Protein AF-A0A7C8APM1-F1 (afdb_monomer_lite)

Foldseek 3Di:
DPDPDPDDDDDDPDLVNQLQLCVLCCVVVNDPSVRLSVLSVVCVVDPDHSLVVSCVSPDDFVSSLVSNCVSVVAAADAADLPQDDAPPLVVQDDLVVCLVQAKDWSYADQAETEMEGQCPPDPVSVVVVCVSRVHPYYGYHYDHSVRSNVSSLSNDQDDPQDDPCLGLVVLVVLLVVLVVLLVVLVVLLVLLVLLLVLLVLLLQLVVLLLVLVVCCVVPPPDPCVVVSVVSNVSSVVSNVSSVVSNVVSVVDDPDPPPLDPPDDPLQQKAFDFDQDPVGTDTDIDDRRPCRVVVVLLVLQDALSRLLSSLSRLLSNLSSLLSLLSVLLSLLSQLLSLLSLLLSLLSQLLSLVCVPVVDDDDPCNVVSVVSNVSSVVSNVSSVVSNVSNVVSLVVLVVVVVVVVVDCDPVNSVVVSVPDPVSNHDPPPPDPPDDCPSVVVSVVSVVSSVVSVVVSVVSSLVSLVSLLVSLVSLLVSLVSQLVSLVVQCVPVHDPDPVSVVVSVVSNVSSVVSNVSSVVSNVVSVVVVVVDCVNPVVD

Structure (mmCIF, N/CA/C/O backbone):
data_AF-A0A7C8APM1-F1
#
_entry.id   AF-A0A7C8APM1-F1
#
loop_
_atom_site.group_PDB
_atom_site.id
_atom_site.type_symbol
_atom_site.label_atom_id
_atom_site.label_alt_id
_atom_site.label_comp_id
_atom_site.label_asym_id
_atom_site.label_entity_id
_atom_site.label_seq_id
_atom_site.pdbx_PDB_ins_code
_atom_site.Cartn_x
_atom_site.Cartn_y
_atom_site.Cartn_z
_atom_site.occupancy
_atom_site.B_iso_or_equiv
_atom_site.auth_seq_id
_atom_site.auth_comp_id
_atom_site.auth_asym_id
_atom_site.auth_atom_id
_atom_site.pdbx_PDB_model_num
ATOM 1 N N . MET A 1 1 ? -49.051 19.973 32.799 1.00 30.72 1 MET A N 1
ATOM 2 C CA . MET A 1 1 ? -49.609 18.999 33.765 1.00 30.72 1 MET A CA 1
ATOM 3 C C . MET A 1 1 ? -49.445 17.560 33.244 1.00 30.72 1 MET A C 1
ATOM 5 O O . MET A 1 1 ? -50.389 16.791 33.256 1.00 30.72 1 MET A O 1
ATOM 9 N N . LEU A 1 2 ? -48.249 17.195 32.758 1.00 26.88 2 LEU A N 1
ATOM 10 C CA . LEU A 1 2 ? -47.953 15.889 32.142 1.00 26.88 2 LEU A CA 1
ATOM 11 C C . LEU A 1 2 ? -46.434 15.649 32.215 1.00 26.88 2 LEU A C 1
ATOM 13 O O . LEU A 1 2 ? -45.709 15.769 31.236 1.00 26.88 2 LEU A O 1
ATOM 17 N N . GLN A 1 3 ? -45.937 15.431 33.433 1.00 24.39 3 GLN A N 1
ATOM 18 C CA . GLN A 1 3 ? -44.522 15.130 33.699 1.00 24.39 3 GLN A CA 1
ATOM 19 C C . GLN A 1 3 ? -44.387 14.100 34.836 1.00 24.39 3 GLN A C 1
ATOM 21 O O . GLN A 1 3 ? -43.491 14.170 35.668 1.00 24.39 3 GLN A O 1
ATOM 26 N N . LYS A 1 4 ? -45.333 13.155 34.897 1.00 25.42 4 LYS A N 1
ATOM 27 C CA . LYS A 1 4 ? -45.431 12.119 35.933 1.00 25.42 4 LYS A CA 1
ATOM 28 C C . LYS A 1 4 ? -45.806 10.775 35.295 1.00 25.42 4 LYS A C 1
ATOM 30 O O . LYS A 1 4 ? -46.896 10.271 35.517 1.00 25.42 4 LYS A O 1
ATOM 35 N N . THR A 1 5 ? -44.929 10.220 34.455 1.00 27.86 5 THR A N 1
ATOM 36 C CA . THR A 1 5 ? -45.134 8.852 33.925 1.00 27.86 5 THR A CA 1
ATOM 37 C C . THR A 1 5 ? -43.855 8.144 33.465 1.00 27.86 5 THR A C 1
ATOM 39 O O . THR A 1 5 ? -43.891 7.303 32.578 1.00 27.86 5 THR A O 1
ATOM 42 N N . LEU A 1 6 ? -42.710 8.451 34.081 1.00 26.91 6 LEU A N 1
ATOM 43 C CA . LEU A 1 6 ? -41.469 7.679 33.918 1.00 26.91 6 LEU A CA 1
ATOM 44 C C . LEU A 1 6 ? -40.846 7.414 35.297 1.00 26.91 6 LEU A C 1
ATOM 46 O O . LEU A 1 6 ? -39.732 7.830 35.589 1.00 26.91 6 LEU A O 1
ATOM 50 N N . GLN A 1 7 ? -41.609 6.757 36.172 1.00 24.55 7 GLN A N 1
ATOM 51 C CA . GLN A 1 7 ? -41.045 5.975 37.269 1.00 24.55 7 GLN A CA 1
ATOM 52 C C . GLN A 1 7 ? -41.044 4.527 36.793 1.00 24.55 7 GLN A C 1
ATOM 54 O O . GLN A 1 7 ? -42.076 3.864 36.771 1.00 24.55 7 GLN A O 1
ATOM 59 N N . VAL A 1 8 ? -39.880 4.080 36.330 1.00 30.31 8 VAL A N 1
ATOM 60 C CA . VAL A 1 8 ? -39.585 2.658 36.181 1.00 30.31 8 VAL A CA 1
ATOM 61 C C . VAL A 1 8 ? -39.661 2.072 37.589 1.00 30.31 8 VAL A C 1
ATOM 63 O O . VAL A 1 8 ? -38.922 2.505 38.471 1.00 30.31 8 VAL A O 1
ATOM 66 N N . GLN A 1 9 ? -40.605 1.157 37.807 1.00 28.25 9 GLN A N 1
ATOM 67 C CA . GLN A 1 9 ? -40.694 0.353 39.020 1.00 28.25 9 GLN A CA 1
ATOM 68 C C . GLN A 1 9 ? -39.401 -0.462 39.142 1.00 28.25 9 GLN A C 1
ATOM 70 O O . GLN A 1 9 ? -39.234 -1.482 38.483 1.00 28.25 9 GLN A O 1
ATOM 75 N N . HIS A 1 10 ? -38.453 0.016 39.945 1.00 35.78 10 HIS A N 1
ATOM 76 C CA . HIS A 1 10 ? -37.467 -0.862 40.556 1.00 35.78 10 HIS A CA 1
ATOM 77 C C . HIS A 1 10 ? -38.153 -1.542 41.737 1.00 35.78 10 HIS A C 1
ATOM 79 O O . HIS A 1 10 ? -38.780 -0.869 42.557 1.00 35.78 10 HIS A O 1
ATOM 85 N N . GLY A 1 11 ? -38.102 -2.877 41.754 1.00 35.97 11 GLY A N 1
ATOM 86 C CA . GLY A 1 11 ? -38.632 -3.698 42.834 1.00 35.97 11 GLY A CA 1
ATOM 87 C C . GLY A 1 11 ? -38.175 -3.158 44.185 1.00 35.97 11 GLY A C 1
ATOM 88 O O . GLY A 1 11 ? -37.005 -2.828 44.369 1.00 35.97 11 GLY A O 1
ATOM 89 N N . LEU A 1 12 ? -39.138 -2.998 45.088 1.00 37.62 12 LEU A N 1
ATOM 90 C CA . LEU A 1 12 ? -38.960 -2.440 46.422 1.00 37.62 12 LEU A CA 1
ATOM 91 C C . LEU A 1 12 ? -38.109 -3.380 47.287 1.00 37.62 12 LEU A C 1
ATOM 93 O O . LEU A 1 12 ? -38.648 -4.184 48.043 1.00 37.62 12 LEU A O 1
ATOM 97 N N . GLU A 1 13 ? -36.786 -3.253 47.222 1.00 50.50 13 GLU A N 1
ATOM 98 C CA . GLU A 1 13 ? -35.987 -3.476 48.425 1.00 50.50 13 GLU A CA 1
ATOM 99 C C . GLU A 1 13 ? -36.338 -2.352 49.402 1.00 50.50 13 GLU A C 1
ATOM 101 O O . GLU A 1 13 ? -36.303 -1.168 49.059 1.00 50.50 13 GLU A O 1
ATOM 106 N N . THR A 1 14 ? -36.749 -2.706 50.614 1.00 57.25 14 THR A N 1
ATOM 107 C CA . THR A 1 14 ? -36.996 -1.689 51.641 1.00 57.25 14 THR A CA 1
ATOM 108 C C . THR A 1 14 ? -35.660 -1.090 52.089 1.00 57.25 14 THR A C 1
ATOM 110 O O . THR A 1 14 ? -34.652 -1.789 52.107 1.00 57.25 14 THR A O 1
ATOM 113 N N . VAL A 1 15 ? -35.640 0.180 52.513 1.00 58.62 15 VAL A N 1
ATOM 114 C CA . VAL A 1 15 ? -34.458 0.846 53.119 1.00 58.62 15 VAL A CA 1
ATOM 115 C C . VAL A 1 15 ? -33.762 -0.040 54.145 1.00 58.62 15 VAL A C 1
ATOM 117 O O . VAL A 1 15 ? -32.537 -0.075 54.235 1.00 58.62 15 VAL A O 1
ATOM 120 N N . ASN A 1 16 ? -34.570 -0.771 54.910 1.00 60.84 16 ASN A N 1
ATOM 121 C CA . ASN A 1 16 ? -34.107 -1.665 55.952 1.00 60.84 16 ASN A CA 1
ATOM 122 C C . ASN A 1 16 ? -33.349 -2.879 55.389 1.00 60.84 16 ASN A C 1
ATOM 124 O O . ASN A 1 16 ? -32.385 -3.313 56.002 1.00 60.84 16 ASN A O 1
ATOM 128 N N . ASP A 1 17 ? -33.754 -3.378 54.220 1.00 67.81 17 ASP A N 1
ATOM 129 C CA . ASP A 1 17 ? -33.154 -4.525 53.529 1.00 67.81 17 ASP A CA 1
ATOM 130 C C . ASP A 1 17 ? -31.822 -4.155 52.852 1.00 67.81 17 ASP A C 1
ATOM 132 O O . ASP A 1 17 ? -30.824 -4.866 52.928 1.00 67.81 17 ASP A O 1
ATOM 136 N N . GLN A 1 18 ? -31.752 -2.956 52.269 1.00 69.00 18 GLN A N 1
ATOM 137 C CA . GLN A 1 18 ? -30.498 -2.432 51.719 1.00 69.00 18 GLN A CA 1
ATOM 138 C C . GLN A 1 18 ? -29.486 -2.118 52.820 1.00 69.00 18 GLN A C 1
ATOM 140 O O . GLN A 1 18 ? -28.292 -2.377 52.674 1.00 69.00 18 GLN A O 1
ATOM 145 N N . PHE A 1 19 ? -29.952 -1.587 53.950 1.00 70.38 19 PHE A N 1
ATOM 146 C CA . PHE A 1 19 ? -29.099 -1.345 55.105 1.00 70.38 19 PHE A CA 1
ATOM 147 C C . PHE A 1 19 ? -28.543 -2.659 55.681 1.00 70.38 19 PHE A C 1
ATOM 149 O O . PHE A 1 19 ? -27.342 -2.756 55.935 1.00 70.38 19 PHE A O 1
ATOM 156 N N . THR A 1 20 ? -29.367 -3.706 55.810 1.00 75.31 20 THR A N 1
ATOM 157 C CA . THR A 1 20 ? -28.914 -5.029 56.276 1.00 75.31 20 THR A CA 1
ATOM 158 C C . THR A 1 20 ? -27.971 -5.720 55.294 1.00 75.31 20 THR A C 1
ATOM 160 O O . THR A 1 20 ? -27.011 -6.345 55.747 1.00 75.31 20 THR A O 1
ATOM 163 N N . ALA A 1 21 ? -28.168 -5.571 53.981 1.00 76.94 21 ALA A N 1
ATOM 164 C CA . ALA A 1 21 ? -27.290 -6.146 52.960 1.00 76.94 21 ALA A CA 1
ATOM 165 C C . ALA A 1 21 ? -25.848 -5.602 53.007 1.00 76.94 21 ALA A C 1
ATOM 167 O O . ALA A 1 21 ? -24.896 -6.327 52.708 1.00 76.94 21 ALA A O 1
ATOM 168 N N . PHE A 1 22 ? -25.662 -4.342 53.420 1.00 82.06 22 PHE A N 1
ATOM 169 C CA . PHE A 1 22 ? -24.347 -3.689 53.485 1.00 82.06 22 PHE A CA 1
ATOM 170 C C . PHE A 1 22 ? -23.790 -3.509 54.906 1.00 82.06 22 PHE A C 1
ATOM 172 O O . PHE A 1 22 ? -22.671 -3.010 55.050 1.00 82.06 22 PHE A O 1
ATOM 179 N N . ASN A 1 23 ? -24.492 -3.961 55.952 1.00 81.81 23 ASN A N 1
ATOM 180 C CA . ASN A 1 23 ? -24.023 -3.875 57.345 1.00 81.81 23 ASN A CA 1
ATOM 181 C C . ASN A 1 23 ? -22.657 -4.542 57.570 1.00 81.81 23 ASN A C 1
ATOM 183 O O . ASN A 1 23 ? -21.846 -4.026 58.336 1.00 81.81 23 ASN A O 1
ATOM 187 N N . GLY A 1 24 ? -22.335 -5.603 56.821 1.00 80.12 24 GLY A N 1
ATOM 188 C CA . GLY A 1 24 ? -21.017 -6.243 56.886 1.00 80.12 24 GLY A CA 1
ATOM 189 C C . GLY A 1 24 ? -19.844 -5.298 56.564 1.00 80.12 24 GLY A C 1
ATOM 190 O O . GLY A 1 24 ? -18.727 -5.523 57.028 1.00 80.12 24 GLY A O 1
ATOM 191 N N . LEU A 1 25 ? -20.076 -4.201 55.829 1.00 82.69 25 LEU A N 1
ATOM 192 C CA . LEU A 1 25 ? -19.063 -3.163 55.589 1.00 82.69 25 LEU A CA 1
ATOM 193 C C . LEU A 1 25 ? -18.823 -2.283 56.825 1.00 82.69 25 LEU A C 1
ATOM 195 O O . LEU A 1 25 ? -17.703 -1.797 57.015 1.00 82.69 25 LEU A O 1
ATOM 199 N N . VAL A 1 26 ? -19.849 -2.084 57.656 1.00 83.38 26 VAL A N 1
ATOM 200 C CA . VAL A 1 26 ? -19.761 -1.360 58.934 1.00 83.38 26 VAL A CA 1
ATOM 201 C C . VAL A 1 26 ? -19.047 -2.225 59.966 1.00 83.38 26 VAL A C 1
ATOM 203 O O . VAL A 1 26 ? -18.097 -1.760 60.594 1.00 83.38 26 VAL A O 1
ATOM 206 N N . ASP A 1 27 ? -19.412 -3.506 60.054 1.00 81.62 27 ASP A N 1
ATOM 207 C CA . ASP A 1 27 ? -18.800 -4.467 60.983 1.00 81.62 27 ASP A CA 1
ATOM 208 C C . ASP A 1 27 ? -17.293 -4.639 60.735 1.00 81.62 27 ASP A C 1
ATOM 210 O O . ASP A 1 27 ? -16.501 -4.809 61.662 1.00 81.62 27 ASP A O 1
ATOM 214 N N . ARG A 1 28 ? -16.866 -4.532 59.471 1.00 81.62 28 ARG A N 1
ATOM 215 C CA . ARG A 1 28 ? -15.453 -4.597 59.055 1.00 81.62 28 ARG A CA 1
ATOM 216 C C . ARG A 1 28 ? -14.724 -3.252 59.118 1.00 81.62 28 ARG A C 1
ATOM 218 O O . ARG A 1 28 ? -13.571 -3.165 58.687 1.00 81.62 28 ARG A O 1
ATOM 225 N N . GLY A 1 29 ? -15.385 -2.198 59.600 1.00 78.69 29 GLY A N 1
ATOM 226 C CA . GLY A 1 29 ? -14.818 -0.857 59.749 1.00 78.69 29 GLY A CA 1
ATOM 227 C C . GLY A 1 29 ? -14.452 -0.172 58.428 1.00 78.69 29 GLY A C 1
ATOM 228 O O . GLY A 1 29 ? -13.545 0.658 58.402 1.00 78.69 29 GLY A O 1
ATOM 229 N N . LYS A 1 30 ? -15.100 -0.538 57.312 1.00 80.19 30 LYS A N 1
ATOM 230 C CA . LYS A 1 30 ? -14.854 0.073 55.991 1.00 80.19 30 LYS A CA 1
ATOM 231 C C . LYS A 1 30 ? -15.702 1.326 55.755 1.00 80.19 30 LYS A C 1
ATOM 233 O O . LYS A 1 30 ? -15.274 2.188 54.991 1.00 80.19 30 LYS A O 1
ATOM 238 N N . ILE A 1 31 ? -16.877 1.409 56.385 1.00 83.50 31 ILE A N 1
ATOM 239 C CA . ILE A 1 31 ? -17.811 2.549 56.345 1.00 83.50 31 ILE A CA 1
ATOM 240 C C . ILE A 1 31 ? -18.319 2.825 57.763 1.00 83.50 31 ILE A C 1
ATOM 242 O O . ILE A 1 31 ? -18.518 1.896 58.543 1.00 83.50 31 ILE A O 1
ATOM 246 N N . ASN A 1 32 ? -18.583 4.091 58.090 1.00 83.88 32 ASN A N 1
ATOM 247 C CA . ASN A 1 32 ? -19.264 4.453 59.332 1.00 83.88 32 ASN A CA 1
ATOM 248 C C . ASN A 1 32 ? -20.787 4.256 59.204 1.00 83.88 32 ASN A C 1
ATOM 250 O O . ASN A 1 32 ? -21.382 4.700 58.228 1.00 83.88 32 ASN A O 1
ATOM 254 N N . GLY A 1 33 ? -21.455 3.692 60.215 1.00 78.31 33 GLY A N 1
ATOM 255 C CA . GLY A 1 33 ? -22.923 3.527 60.239 1.00 78.31 33 GLY A CA 1
ATOM 256 C C . GLY A 1 33 ? -23.753 4.740 59.755 1.00 78.31 33 GLY A C 1
ATOM 257 O O . GLY A 1 33 ? -24.580 4.566 58.860 1.00 78.31 33 GLY A O 1
ATOM 258 N N . PRO A 1 34 ? -23.508 5.981 60.236 1.00 79.81 34 PRO A N 1
ATOM 259 C CA . PRO A 1 34 ? -24.238 7.164 59.754 1.00 79.81 34 PRO A CA 1
ATOM 260 C C . PRO A 1 34 ? -23.915 7.544 58.298 1.00 79.81 34 PRO A C 1
ATOM 262 O O . PRO A 1 34 ? -24.712 8.197 57.629 1.00 79.81 34 PRO A O 1
ATOM 265 N N . GLU A 1 35 ? -22.745 7.152 57.794 1.00 80.88 35 GLU A N 1
ATOM 266 C CA . GLU A 1 35 ? -22.346 7.362 56.402 1.00 80.88 35 GLU A CA 1
ATOM 267 C C . GLU A 1 35 ? -23.052 6.364 55.474 1.00 80.88 35 GLU A C 1
ATOM 269 O O . GLU A 1 35 ? -23.521 6.760 54.408 1.00 80.88 35 GLU A O 1
ATOM 274 N N . LEU A 1 36 ? -23.225 5.109 55.908 1.00 80.88 36 LEU A N 1
ATOM 275 C CA . LEU A 1 36 ? -24.022 4.114 55.185 1.00 80.88 36 LEU A CA 1
ATOM 276 C C . LEU A 1 36 ? -25.500 4.522 55.118 1.00 80.88 36 LEU A C 1
ATOM 278 O O . LEU A 1 36 ? -26.084 4.512 54.037 1.00 80.88 36 LEU A O 1
ATOM 282 N N . GLU A 1 37 ? -26.092 4.952 56.237 1.00 80.31 37 GLU A N 1
ATOM 283 C CA . GLU A 1 37 ? -27.496 5.390 56.272 1.00 80.31 37 GLU A CA 1
ATOM 284 C C . GLU A 1 37 ? -27.738 6.595 55.346 1.00 80.31 37 GLU A C 1
ATOM 286 O O . GLU A 1 37 ? -28.749 6.667 54.644 1.00 80.31 37 GLU A O 1
ATOM 291 N N . LYS A 1 38 ? -26.769 7.516 55.276 1.00 81.56 38 LYS A N 1
ATOM 292 C CA . LYS A 1 38 ? -26.796 8.635 54.332 1.00 81.56 38 LYS A CA 1
ATOM 293 C C . LYS A 1 38 ? -26.786 8.158 52.876 1.00 81.56 38 LYS A C 1
ATOM 295 O O . LYS A 1 38 ? -27.575 8.664 52.084 1.00 81.56 38 LYS A O 1
ATOM 300 N N . ILE A 1 39 ? -25.937 7.191 52.523 1.00 80.62 39 ILE A N 1
ATOM 301 C CA . ILE A 1 39 ? -25.849 6.648 51.155 1.00 80.62 39 ILE A CA 1
ATOM 302 C C . ILE A 1 39 ? -27.142 5.938 50.756 1.00 80.62 39 ILE A C 1
ATOM 304 O O . ILE A 1 39 ? -27.617 6.138 49.638 1.00 80.62 39 ILE A O 1
ATOM 308 N N . VAL A 1 40 ? -27.725 5.147 51.662 1.00 80.25 40 VAL A N 1
ATOM 309 C CA . VAL A 1 40 ? -29.002 4.462 51.419 1.00 80.25 40 VAL A CA 1
ATOM 310 C C . VAL A 1 40 ? -30.103 5.497 51.160 1.00 80.25 40 VAL A C 1
ATOM 312 O O . VAL A 1 40 ? -30.758 5.440 50.122 1.00 80.25 40 VAL A O 1
ATOM 315 N N . ARG A 1 41 ? -30.226 6.536 51.998 1.00 74.94 41 ARG A N 1
ATOM 316 C CA . ARG A 1 41 ? -31.205 7.622 51.778 1.00 74.94 41 ARG A CA 1
ATOM 317 C C . ARG A 1 41 ? -30.963 8.417 50.491 1.00 74.94 41 ARG A C 1
ATOM 319 O O . ARG A 1 41 ? -31.910 8.818 49.822 1.00 74.94 41 ARG A O 1
ATOM 326 N N . GLU A 1 42 ? -29.705 8.668 50.127 1.00 73.00 42 GLU A N 1
ATOM 327 C CA . GLU A 1 42 ? -29.365 9.356 48.873 1.00 73.00 42 GLU A CA 1
ATOM 328 C C . GLU A 1 42 ? -29.702 8.506 47.640 1.00 73.00 42 GLU A C 1
ATOM 330 O O . GLU A 1 42 ? -30.083 9.050 46.604 1.00 73.00 42 GLU A O 1
ATOM 335 N N . SER A 1 43 ? -29.607 7.180 47.748 1.00 68.19 43 SER A N 1
ATOM 336 C CA . SER A 1 43 ? -29.914 6.251 46.659 1.00 68.19 43 SER A CA 1
ATOM 337 C C . SER A 1 43 ? -31.411 6.043 46.405 1.00 68.19 43 SER A C 1
ATOM 339 O O . SER A 1 43 ? -31.786 5.757 45.272 1.00 68.19 43 SER A O 1
ATOM 341 N N . GLU A 1 44 ? -32.275 6.280 47.400 1.00 60.25 44 GLU A N 1
ATOM 342 C CA . GLU A 1 44 ? -33.736 6.264 47.220 1.00 60.25 44 GLU A CA 1
ATOM 343 C C . GLU A 1 44 ? -34.230 7.390 46.294 1.00 60.25 44 GLU A C 1
ATOM 345 O O . GLU A 1 44 ? -35.251 7.252 45.618 1.00 60.25 44 GLU A O 1
ATOM 350 N N . GLY A 1 45 ? -33.514 8.522 46.267 1.00 49.62 45 GLY A N 1
ATOM 351 C CA . GLY A 1 45 ? -33.873 9.711 45.486 1.00 49.62 45 GLY A CA 1
ATOM 352 C C . GLY A 1 45 ? -33.033 9.944 44.226 1.00 49.62 45 GLY A C 1
ATOM 353 O O . GLY A 1 45 ? -33.373 10.813 43.418 1.00 49.62 45 GLY A O 1
ATOM 354 N N . ALA A 1 46 ? -31.929 9.213 44.047 1.00 49.06 46 ALA A N 1
ATOM 355 C CA . ALA A 1 46 ? -30.959 9.454 42.983 1.00 49.06 46 ALA A CA 1
ATOM 356 C C . ALA A 1 46 ? -31.035 8.428 41.845 1.00 49.06 46 ALA A C 1
ATOM 358 O O . ALA A 1 46 ? -31.343 7.259 42.021 1.00 49.06 46 ALA A O 1
ATOM 359 N N . LEU A 1 47 ? -30.608 8.860 40.655 1.00 53.25 47 LEU A N 1
ATOM 360 C CA . LEU A 1 47 ? -30.416 8.013 39.469 1.00 53.25 47 LEU A CA 1
ATOM 361 C C . LEU A 1 47 ? -29.262 6.986 39.609 1.00 53.25 47 LEU A C 1
ATOM 363 O O . LEU A 1 47 ? -28.934 6.313 38.633 1.00 53.25 47 LEU A O 1
ATOM 367 N N . ARG A 1 48 ? -28.578 6.938 40.762 1.00 59.38 48 ARG A N 1
ATOM 368 C CA . ARG A 1 48 ? -27.353 6.158 41.010 1.00 59.38 48 ARG A CA 1
ATOM 369 C C . ARG A 1 48 ? -27.616 5.047 42.015 1.00 59.38 48 ARG A C 1
ATOM 371 O O . ARG A 1 48 ? -28.189 5.296 43.069 1.00 59.38 48 ARG A O 1
ATOM 378 N N . ARG A 1 49 ? -27.132 3.847 41.697 1.00 70.94 49 ARG A N 1
ATOM 379 C CA . ARG A 1 49 ? -27.288 2.652 42.536 1.00 70.94 49 ARG A CA 1
ATOM 380 C C . ARG A 1 49 ? -26.382 2.701 43.771 1.00 70.94 49 ARG A C 1
ATOM 382 O O . ARG A 1 49 ? -25.303 3.298 43.720 1.00 70.94 49 ARG A O 1
ATOM 389 N N . ILE A 1 50 ? -26.795 2.047 44.859 1.00 77.62 50 ILE A N 1
ATOM 390 C CA . ILE A 1 50 ? -26.061 2.017 46.139 1.00 77.62 50 ILE A CA 1
ATOM 391 C C . ILE A 1 50 ? -24.636 1.506 45.951 1.00 77.62 50 ILE A C 1
ATOM 393 O O . ILE A 1 50 ? -23.691 2.101 46.466 1.00 77.62 50 ILE A O 1
ATOM 397 N N . GLU A 1 51 ? -24.456 0.458 45.150 1.00 79.06 51 GLU A N 1
ATOM 398 C CA . GLU A 1 51 ? -23.153 -0.148 44.897 1.00 79.06 51 GLU A CA 1
ATOM 399 C C . GLU A 1 51 ? -22.202 0.841 44.216 1.00 79.06 51 GLU A C 1
ATOM 401 O O . GLU A 1 51 ? -21.015 0.871 44.526 1.00 79.06 51 GLU A O 1
ATOM 406 N N . GLU A 1 52 ? -22.704 1.695 43.319 1.00 74.31 52 GLU A N 1
ATOM 407 C CA . GLU A 1 52 ? -21.899 2.734 42.666 1.00 74.31 52 GLU A CA 1
ATOM 408 C C . GLU A 1 52 ? -21.496 3.844 43.642 1.00 74.31 52 GLU A C 1
ATOM 410 O O . GLU A 1 52 ? -20.364 4.336 43.589 1.00 74.31 52 GLU A O 1
ATOM 415 N N . SER A 1 53 ? -22.397 4.212 44.556 1.00 77.19 53 SER A N 1
ATOM 416 C CA . SER A 1 53 ? -22.126 5.180 45.621 1.00 77.19 53 SER A CA 1
ATOM 417 C C . SER A 1 53 ? -21.072 4.651 46.598 1.00 77.19 53 SER A C 1
ATOM 419 O O . SER A 1 53 ? -20.098 5.351 46.879 1.00 77.19 53 SER A O 1
ATOM 421 N N . ILE A 1 54 ? -21.173 3.387 47.018 1.00 79.00 54 ILE A N 1
ATOM 422 C CA . ILE A 1 54 ? -20.177 2.714 47.869 1.00 79.00 54 ILE A CA 1
ATOM 423 C C . ILE A 1 54 ? -18.828 2.591 47.143 1.00 79.00 54 ILE A C 1
ATOM 425 O O . ILE A 1 54 ? -17.772 2.898 47.705 1.00 79.00 54 ILE A O 1
ATOM 429 N N . LEU A 1 55 ? -18.836 2.222 45.859 1.00 78.25 55 LEU A N 1
ATOM 430 C CA . LEU A 1 55 ? -17.623 2.187 45.036 1.00 78.25 55 LEU A CA 1
ATOM 431 C C . LEU A 1 55 ? -16.958 3.563 44.903 1.00 78.25 55 LEU A C 1
ATOM 433 O O . LEU A 1 55 ? -15.739 3.634 44.748 1.00 78.25 55 LEU A O 1
ATOM 437 N N . SER A 1 56 ? -17.717 4.661 44.971 1.00 73.56 56 SER A N 1
ATOM 438 C CA . SER A 1 56 ? -17.172 6.021 44.870 1.00 73.56 56 SER A CA 1
ATOM 439 C C . SER A 1 56 ? -16.353 6.445 46.099 1.00 73.56 56 SER A C 1
ATOM 441 O O . SER A 1 56 ? -15.397 7.210 45.960 1.00 73.56 56 SER A O 1
ATOM 443 N N . LEU A 1 57 ? -16.631 5.860 47.271 1.00 76.81 57 LEU A N 1
ATOM 444 C CA . LEU A 1 57 ? -15.769 5.945 48.462 1.00 76.81 57 LEU A CA 1
ATOM 445 C C . LEU A 1 57 ? -14.457 5.158 48.257 1.00 76.81 57 LEU A C 1
ATOM 447 O O . LEU A 1 57 ? -13.420 5.397 48.883 1.00 76.81 57 LEU A O 1
ATOM 451 N N . GLY A 1 58 ? -14.473 4.258 47.274 1.00 71.38 58 GLY A N 1
ATOM 452 C CA . GLY A 1 58 ? -13.387 3.412 46.803 1.00 71.38 58 GLY A CA 1
ATOM 453 C C . GLY A 1 58 ? -12.984 2.344 47.798 1.00 71.38 58 GLY A C 1
ATOM 454 O O . GLY A 1 58 ? -11.793 2.101 48.003 1.00 71.38 58 GLY A O 1
ATOM 455 N N . ILE A 1 59 ? -14.020 1.726 48.347 1.00 80.75 59 ILE A N 1
ATOM 456 C CA . ILE A 1 59 ? -14.023 0.377 48.893 1.00 80.75 59 ILE A CA 1
ATOM 457 C C . ILE A 1 59 ? -13.835 -0.603 47.726 1.00 80.75 59 ILE A C 1
ATOM 459 O O . ILE A 1 59 ? -14.388 -0.384 46.642 1.00 80.75 59 ILE A O 1
ATOM 463 N N . PRO A 1 60 ? -13.003 -1.644 47.885 1.00 80.31 60 PRO A N 1
ATOM 464 C CA . PRO A 1 60 ? -12.746 -2.592 46.812 1.00 80.31 60 PRO A CA 1
ATOM 465 C C . PRO A 1 60 ? -13.980 -3.460 46.524 1.00 80.31 60 PRO A C 1
ATOM 467 O O . PRO A 1 60 ? -14.753 -3.790 47.418 1.00 80.31 60 PRO A O 1
ATOM 470 N N . LYS A 1 61 ? -14.140 -3.858 45.258 1.00 82.81 61 LYS A N 1
ATOM 471 C CA . LYS A 1 61 ? -15.309 -4.603 44.759 1.00 82.81 61 LYS A CA 1
ATOM 472 C C . LYS A 1 61 ? -15.584 -5.905 45.509 1.00 82.81 61 LYS A C 1
ATOM 474 O O . LYS A 1 61 ? -16.737 -6.162 45.838 1.00 82.81 61 LYS A O 1
ATOM 479 N N . HIS A 1 62 ? -14.537 -6.680 45.795 1.00 84.00 62 HIS A N 1
ATOM 480 C CA . HIS A 1 62 ? -14.670 -7.955 46.496 1.00 84.00 62 HIS A CA 1
ATOM 481 C C . HIS A 1 62 ? -15.309 -7.809 47.881 1.00 84.00 62 HIS A C 1
ATOM 483 O O . HIS A 1 62 ? -16.050 -8.696 48.272 1.00 84.00 62 HIS A O 1
ATOM 489 N N . GLU A 1 63 ? -15.079 -6.709 48.611 1.00 83.38 63 GLU A N 1
ATOM 490 C CA . GLU A 1 63 ? -15.698 -6.492 49.933 1.00 83.38 63 GLU A CA 1
ATOM 491 C C . GLU A 1 63 ? -17.207 -6.278 49.798 1.00 83.38 63 GLU A C 1
ATOM 493 O O . GLU A 1 63 ? -17.987 -6.854 50.548 1.00 83.38 63 GLU A O 1
ATOM 498 N N . ILE A 1 64 ? -17.623 -5.500 48.793 1.00 84.38 64 ILE A N 1
ATOM 499 C CA . ILE A 1 64 ? -19.039 -5.246 48.494 1.00 84.38 64 ILE A CA 1
ATOM 500 C C . ILE A 1 64 ? -19.729 -6.553 48.088 1.00 84.38 64 ILE A C 1
ATOM 502 O O . ILE A 1 64 ? -20.798 -6.882 48.594 1.00 84.38 64 ILE A O 1
ATOM 506 N N . LEU A 1 65 ? -19.097 -7.319 47.195 1.00 85.31 65 LEU A N 1
ATOM 507 C CA . LEU A 1 65 ? -19.609 -8.612 46.743 1.00 85.31 65 LEU A CA 1
ATOM 508 C C . LEU A 1 65 ? -19.642 -9.655 47.859 1.00 85.31 65 LEU A C 1
ATOM 510 O O . LEU A 1 65 ? -20.558 -10.468 47.879 1.00 85.31 65 LEU A O 1
ATOM 514 N N . LEU A 1 66 ? -18.683 -9.628 48.785 1.00 86.25 66 LEU A N 1
ATOM 515 C CA . LEU A 1 66 ? -18.644 -10.534 49.927 1.00 86.25 66 LEU A CA 1
ATOM 516 C C . LEU A 1 66 ? -19.803 -10.255 50.894 1.00 86.25 66 LEU A C 1
ATOM 518 O O . LEU A 1 66 ? -20.466 -11.199 51.303 1.00 86.25 66 LEU A O 1
ATOM 522 N N . CYS A 1 67 ? -20.119 -8.986 51.177 1.00 84.69 67 CYS A N 1
ATOM 523 C CA . CYS A 1 67 ? -21.299 -8.637 51.979 1.00 84.69 67 CYS A CA 1
ATOM 524 C C . CYS A 1 67 ? -22.608 -9.082 51.309 1.00 84.69 67 CYS A C 1
ATOM 526 O O . CYS A 1 67 ? -23.449 -9.706 51.950 1.00 84.69 67 CYS A O 1
ATOM 528 N N . LEU A 1 68 ? -22.750 -8.844 50.000 1.00 83.88 68 LEU A N 1
ATOM 529 C CA . LEU A 1 68 ? -23.920 -9.298 49.238 1.00 83.88 68 LEU A CA 1
ATOM 530 C C . LEU A 1 68 ? -24.015 -10.832 49.180 1.00 83.88 68 LEU A C 1
ATOM 532 O O . LEU A 1 68 ? -25.102 -11.395 49.272 1.00 83.88 68 LEU A O 1
ATOM 536 N N . SER A 1 69 ? -22.879 -11.517 49.045 1.00 86.69 69 SER A N 1
ATOM 537 C CA . SER A 1 69 ? -22.786 -12.979 49.043 1.00 86.69 69 SER A CA 1
ATOM 538 C C . SER A 1 69 ? -23.195 -13.585 50.386 1.00 86.69 69 SER A C 1
ATOM 540 O O . SER A 1 69 ? -23.926 -14.573 50.396 1.00 86.69 69 SER A O 1
ATOM 542 N N . GLU A 1 70 ? -22.777 -12.978 51.500 1.00 85.88 70 GLU A N 1
ATOM 543 C CA . GLU A 1 70 ? -23.156 -13.378 52.862 1.00 85.88 70 GLU A CA 1
ATOM 544 C C . GLU A 1 70 ? -24.639 -13.130 53.141 1.00 85.88 70 GLU A C 1
ATOM 546 O O . GLU A 1 70 ? -25.301 -13.984 53.724 1.00 85.88 70 GLU A O 1
ATOM 551 N N . HIS A 1 71 ? -25.172 -11.994 52.688 1.00 82.75 71 HIS A N 1
ATOM 552 C CA . HIS A 1 71 ? -26.574 -11.643 52.887 1.00 82.75 71 HIS A CA 1
ATOM 553 C C . HIS A 1 71 ? -27.526 -12.545 52.085 1.00 82.75 71 HIS A C 1
ATOM 555 O O . HIS A 1 71 ? -28.520 -13.035 52.617 1.00 82.75 71 HIS A O 1
ATOM 561 N N . TYR A 1 72 ? -27.207 -12.805 50.813 1.00 79.69 72 TYR A N 1
ATOM 562 C CA . TYR A 1 72 ? -28.065 -13.576 49.908 1.00 79.69 72 TYR A CA 1
ATOM 563 C C . TYR A 1 72 ? -27.705 -15.068 49.809 1.00 79.69 72 TYR A C 1
ATOM 565 O O . TYR A 1 72 ? -28.392 -15.811 49.107 1.00 79.69 72 TYR A O 1
ATOM 573 N N . CYS A 1 73 ? -26.645 -15.522 50.484 1.00 83.62 73 CYS A N 1
ATOM 574 C CA . CYS A 1 73 ? -26.133 -16.899 50.434 1.00 83.62 73 CYS A CA 1
ATOM 575 C C . CYS A 1 73 ? -25.840 -17.406 49.004 1.00 83.62 73 CYS A C 1
ATOM 577 O O . CYS A 1 73 ? -26.086 -18.570 48.681 1.00 83.62 73 CYS A O 1
ATOM 579 N N . LEU A 1 74 ? -25.314 -16.537 48.133 1.00 86.94 74 LEU A N 1
ATOM 580 C CA . LEU A 1 74 ? -25.000 -16.852 46.732 1.00 86.94 74 LEU A CA 1
ATOM 581 C C . LEU A 1 74 ? -23.506 -16.678 46.438 1.00 86.94 74 LEU A C 1
ATOM 583 O O . LEU A 1 74 ? -22.891 -15.748 46.962 1.00 86.94 74 LEU A O 1
ATOM 587 N N . PRO A 1 75 ? -22.905 -17.506 45.562 1.00 88.44 75 PRO A N 1
ATOM 588 C CA . PRO A 1 75 ? -21.543 -17.274 45.095 1.00 88.44 75 PRO A CA 1
ATOM 589 C C . PRO A 1 75 ? -21.475 -15.973 44.288 1.00 88.44 75 PRO A C 1
ATOM 591 O O . PRO A 1 75 ? -22.440 -15.602 43.619 1.00 88.44 75 PRO A O 1
ATOM 594 N N . PHE A 1 76 ? -20.325 -15.302 44.297 1.00 87.94 76 PHE A N 1
ATOM 595 C CA . PHE A 1 76 ? -20.102 -14.092 43.507 1.00 87.94 76 PHE A CA 1
ATOM 596 C C . PHE A 1 76 ? -19.018 -14.287 42.443 1.00 87.94 76 PHE A C 1
ATOM 598 O O . PHE A 1 76 ? -18.156 -15.160 42.556 1.00 87.94 76 PHE A O 1
ATOM 605 N N . VAL A 1 77 ? -19.044 -13.450 41.407 1.00 85.50 77 VAL A N 1
ATOM 606 C CA . VAL A 1 77 ? -18.014 -13.395 40.370 1.00 85.50 77 VAL A CA 1
ATOM 607 C C . VAL A 1 77 ? -17.651 -11.949 40.052 1.00 85.50 77 VAL A C 1
ATOM 609 O O . VAL A 1 77 ? -18.511 -11.087 39.879 1.00 85.50 77 VAL A O 1
ATOM 612 N N . GLU A 1 78 ? -16.353 -11.684 39.944 1.00 84.38 78 GLU A N 1
ATOM 613 C CA . GLU A 1 78 ? -15.851 -10.424 39.403 1.00 84.38 78 GLU A CA 1
ATOM 614 C C . GLU A 1 78 ? -15.618 -10.544 37.896 1.00 84.38 78 GLU A C 1
ATOM 616 O O . GLU A 1 78 ? -15.247 -11.602 37.379 1.00 84.38 78 GLU A O 1
ATOM 621 N N . PHE A 1 79 ? -15.795 -9.438 37.170 1.00 78.12 79 PHE A N 1
ATOM 622 C CA . PHE A 1 79 ? -15.490 -9.417 35.743 1.00 78.12 79 PHE A CA 1
ATOM 623 C C . PHE A 1 79 ? -14.002 -9.708 35.489 1.00 78.12 79 PHE A C 1
ATOM 625 O O . PHE A 1 79 ? -13.122 -8.973 35.943 1.00 78.12 79 PHE A O 1
ATOM 632 N N . ASN A 1 80 ? -13.734 -10.720 34.663 1.00 72.69 80 ASN A N 1
ATOM 633 C CA . ASN A 1 80 ? -12.413 -11.040 34.131 1.00 72.69 80 ASN A CA 1
ATOM 634 C C . ASN A 1 80 ? -12.511 -11.292 32.613 1.00 72.69 80 ASN A C 1
ATOM 636 O O . ASN A 1 80 ? -13.455 -11.921 32.143 1.00 72.69 80 ASN A O 1
ATOM 640 N N . GLU A 1 81 ? -11.530 -10.818 31.835 1.00 67.56 81 GLU A N 1
ATOM 641 C CA . GLU A 1 81 ? -11.475 -11.037 30.378 1.00 67.56 81 GLU A CA 1
ATOM 642 C C . GLU A 1 81 ? -11.282 -12.519 30.003 1.00 67.56 81 GLU A C 1
ATOM 644 O O . GLU A 1 81 ? -11.580 -12.902 28.877 1.00 67.56 81 GLU A O 1
ATOM 649 N N . SER A 1 82 ? -10.808 -13.355 30.930 1.00 67.75 82 SER A N 1
ATOM 650 C CA . SER A 1 82 ? -10.662 -14.804 30.726 1.00 67.75 82 SER A CA 1
ATOM 651 C C . SER A 1 82 ? -11.947 -15.599 30.980 1.00 67.75 82 SER A C 1
ATOM 653 O O . SER A 1 82 ? -11.915 -16.828 30.905 1.00 67.75 82 SER A O 1
ATOM 655 N N . LEU A 1 83 ? -13.061 -14.940 31.325 1.00 67.75 83 LEU A N 1
ATOM 656 C CA . LEU A 1 83 ? -14.323 -15.639 31.553 1.00 67.75 83 LEU A CA 1
ATOM 657 C C . LEU A 1 83 ? -14.806 -16.303 30.253 1.00 67.75 83 LEU A C 1
ATOM 659 O O . LEU A 1 83 ? -14.766 -15.675 29.191 1.00 67.75 83 LEU A O 1
ATOM 663 N N . PRO A 1 84 ? -15.261 -17.565 30.312 1.00 60.31 84 PRO A N 1
ATOM 664 C CA . PRO A 1 84 ? -15.733 -18.271 29.132 1.00 60.31 84 PRO A CA 1
ATOM 665 C C . PRO A 1 84 ? -16.947 -17.552 28.535 1.00 60.31 84 PRO A C 1
ATOM 667 O O . PRO A 1 84 ? -17.925 -17.272 29.226 1.00 60.31 84 PRO A O 1
ATOM 670 N N . ALA A 1 85 ? -16.876 -17.248 27.237 1.00 64.31 85 ALA A N 1
ATOM 671 C CA . ALA A 1 85 ? -17.997 -16.674 26.509 1.00 64.31 85 ALA A CA 1
ATOM 672 C C . ALA A 1 85 ? -19.087 -17.752 26.298 1.00 64.31 85 ALA A C 1
ATOM 674 O O . ALA A 1 85 ? -18.758 -18.849 25.834 1.00 64.31 85 ALA A O 1
ATOM 675 N N . PRO A 1 86 ? -20.370 -17.458 26.568 1.00 65.00 86 PRO A N 1
ATOM 676 C CA . PRO A 1 86 ? -21.504 -18.375 26.387 1.00 65.00 86 PRO A CA 1
ATOM 677 C C . PRO A 1 86 ? -21.853 -18.656 24.911 1.00 65.00 86 PRO A C 1
ATOM 679 O O . PRO A 1 86 ? -22.945 -18.345 24.450 1.00 65.00 86 PRO A O 1
ATOM 682 N N . GLY A 1 87 ? -20.926 -19.258 24.160 1.00 65.94 87 GLY A N 1
ATOM 683 C CA . GLY A 1 87 ? -21.092 -19.857 22.825 1.00 65.94 87 GLY A CA 1
ATOM 684 C C . GLY A 1 87 ? -22.251 -19.346 21.948 1.00 65.94 87 GLY A C 1
ATOM 685 O O . GLY A 1 87 ? -22.389 -18.153 21.699 1.00 65.94 87 GLY A O 1
ATOM 686 N N . LYS A 1 88 ? -23.073 -20.277 21.439 1.00 65.75 88 LYS A N 1
ATOM 687 C CA . LYS A 1 88 ? -24.202 -20.000 20.523 1.00 65.75 88 LYS A CA 1
ATOM 688 C C . LYS A 1 88 ? -25.454 -19.439 21.211 1.00 65.75 88 LYS A C 1
ATOM 690 O O . LYS A 1 88 ? -26.379 -19.010 20.532 1.00 65.75 88 LYS A O 1
ATOM 695 N N . ILE A 1 89 ? -25.516 -19.463 22.543 1.00 70.94 89 ILE A N 1
ATOM 696 C CA . ILE A 1 89 ? -26.699 -19.031 23.313 1.00 70.94 89 ILE A CA 1
ATOM 697 C C . ILE A 1 89 ? -26.918 -17.525 23.146 1.00 70.94 89 ILE A C 1
ATOM 699 O O . ILE A 1 89 ? -28.048 -17.067 23.006 1.00 70.94 89 ILE A O 1
ATOM 703 N N . LEU A 1 90 ? -25.824 -16.767 23.067 1.00 71.12 90 LEU A N 1
ATOM 704 C CA . LEU A 1 90 ? -25.864 -15.321 22.875 1.00 71.12 90 LEU A CA 1
ATOM 705 C C . LEU A 1 90 ? -26.374 -14.887 21.497 1.00 71.12 90 LEU A C 1
ATOM 707 O O . LEU A 1 90 ? -26.782 -13.742 21.358 1.00 71.12 90 LEU A O 1
ATOM 711 N N . GLU A 1 91 ? -26.399 -15.769 20.490 1.00 69.00 91 GLU A N 1
ATOM 712 C CA . GLU A 1 91 ? -26.977 -15.442 19.174 1.00 69.00 91 GLU A CA 1
ATOM 713 C C . GLU A 1 91 ? -28.499 -15.228 19.244 1.00 69.00 91 GLU A C 1
ATOM 715 O O . GLU A 1 91 ? -29.072 -14.628 18.337 1.00 69.00 91 GLU A O 1
ATOM 720 N N . ARG A 1 92 ? -29.154 -15.716 20.309 1.00 72.44 92 ARG A N 1
ATOM 721 C CA . ARG A 1 92 ? -30.610 -15.641 20.513 1.00 72.44 92 ARG A CA 1
ATOM 722 C C . ARG A 1 92 ? -31.043 -14.551 21.495 1.00 72.44 92 ARG A C 1
ATOM 724 O O . ARG A 1 92 ? -32.239 -14.321 21.625 1.00 72.44 92 ARG A O 1
ATOM 731 N N . LEU A 1 93 ? -30.100 -13.921 22.196 1.00 76.62 93 LEU A N 1
ATOM 732 C CA . LEU A 1 93 ? -30.380 -12.953 23.259 1.00 76.62 93 LEU A CA 1
ATOM 733 C C . LEU A 1 93 ? -30.095 -11.528 22.776 1.00 76.62 93 LEU A C 1
ATOM 735 O O . LEU A 1 93 ? -29.044 -11.268 22.188 1.00 76.62 93 LEU A O 1
ATOM 739 N N . ASP A 1 94 ? -31.004 -10.593 23.061 1.00 77.75 94 ASP A N 1
ATOM 740 C CA . ASP A 1 94 ? -30.756 -9.172 22.812 1.00 77.75 94 ASP A CA 1
ATOM 741 C C . ASP A 1 94 ? -29.837 -8.601 23.902 1.00 77.75 94 ASP A C 1
ATOM 743 O O . ASP A 1 94 ? -30.173 -8.524 25.083 1.00 77.75 94 ASP A O 1
ATOM 747 N N . LEU A 1 95 ? -28.638 -8.189 23.497 1.00 75.69 95 LEU A N 1
ATOM 748 C CA . LEU A 1 95 ? -27.608 -7.683 24.401 1.00 75.69 95 LEU A CA 1
ATOM 749 C C . LEU A 1 95 ? -27.983 -6.340 25.046 1.00 75.69 95 LEU A C 1
ATOM 751 O O . LEU A 1 95 ? -27.469 -6.035 26.121 1.00 75.69 95 LEU A O 1
ATOM 755 N N . GLU A 1 96 ? -28.836 -5.523 24.419 1.00 76.50 96 GLU A N 1
ATOM 756 C CA . GLU A 1 96 ? -29.318 -4.282 25.046 1.00 76.50 96 GLU A CA 1
ATOM 757 C C . GLU A 1 96 ? -30.384 -4.576 26.108 1.00 76.50 96 GLU A C 1
ATOM 759 O O . GLU A 1 96 ? -30.420 -3.923 27.153 1.00 76.50 96 GLU A O 1
ATOM 764 N N . GLU A 1 97 ? -31.180 -5.624 25.900 1.00 81.12 97 GLU A N 1
ATOM 765 C CA . GLU A 1 97 ? -32.103 -6.141 26.906 1.00 81.12 97 GLU A CA 1
ATOM 766 C C . GLU A 1 97 ? -31.356 -6.724 28.112 1.00 81.12 97 GLU A C 1
ATOM 768 O O . GLU A 1 97 ? -31.677 -6.375 29.247 1.00 81.12 97 GLU A O 1
ATOM 773 N N . LEU A 1 98 ? -30.280 -7.491 27.891 1.00 83.88 98 LEU A N 1
ATOM 774 C CA . LEU A 1 98 ? -29.421 -7.984 28.979 1.00 83.88 98 LEU A CA 1
ATOM 775 C C . LEU A 1 98 ? -28.824 -6.851 29.829 1.00 83.88 98 LEU A C 1
ATOM 777 O 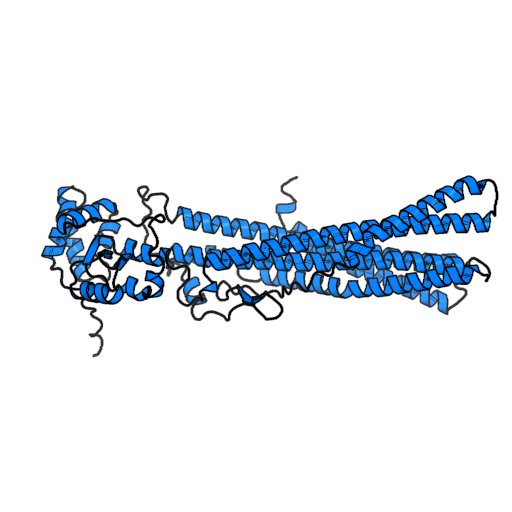O . LEU A 1 98 ? -28.686 -6.994 31.042 1.00 83.88 98 LEU A O 1
ATOM 781 N N . LYS A 1 99 ? -28.461 -5.714 29.215 1.00 81.56 99 LYS A N 1
ATOM 782 C CA . LYS A 1 99 ? -27.939 -4.545 29.951 1.00 81.56 99 LYS A CA 1
ATOM 783 C C . LYS A 1 99 ? -29.019 -3.855 30.772 1.00 81.56 99 LYS A C 1
ATOM 785 O O . LYS A 1 99 ? -28.723 -3.379 31.863 1.00 81.56 99 LYS A O 1
ATOM 790 N N . ARG A 1 100 ? -30.244 -3.776 30.245 1.00 82.19 100 ARG A N 1
ATOM 791 C CA . ARG A 1 100 ? -31.387 -3.186 30.953 1.00 82.19 100 ARG A CA 1
ATOM 792 C C . ARG A 1 100 ? -31.786 -4.043 32.152 1.00 82.19 100 ARG A C 1
ATOM 794 O O . ARG A 1 100 ? -32.006 -3.507 33.233 1.00 82.19 100 ARG A O 1
ATOM 801 N N . ASP A 1 101 ? -31.827 -5.354 31.948 1.00 84.62 101 ASP A N 1
ATOM 802 C CA . ASP A 1 101 ? -32.312 -6.325 32.928 1.00 84.62 101 ASP A CA 1
ATOM 803 C C . ASP A 1 101 ? -31.181 -6.844 33.852 1.00 84.62 101 ASP A C 1
ATOM 805 O O . ASP A 1 101 ? -31.437 -7.567 34.809 1.00 84.62 101 ASP A O 1
ATOM 809 N N . LEU A 1 102 ? -29.924 -6.459 33.586 1.00 86.25 102 LEU A N 1
ATOM 810 C CA . LEU A 1 102 ? -28.716 -6.749 34.376 1.00 86.25 102 LEU A CA 1
ATOM 811 C C . LEU A 1 102 ? -28.519 -8.228 34.724 1.00 86.25 102 LEU A C 1
ATOM 813 O O . LEU A 1 102 ? -28.287 -8.599 35.881 1.00 86.25 102 LEU A O 1
ATOM 817 N N . TRP A 1 103 ? -28.531 -9.066 33.691 1.00 88.69 103 TRP A N 1
ATOM 818 C CA . TRP A 1 103 ? -28.172 -10.475 33.806 1.00 88.69 103 TRP A CA 1
ATOM 819 C C . TRP A 1 103 ? -27.337 -10.953 32.612 1.00 88.69 103 TRP A C 1
ATOM 821 O O . TRP A 1 103 ? -27.363 -10.369 31.529 1.00 88.69 103 TRP A O 1
ATOM 831 N N . PHE A 1 104 ? -26.549 -12.007 32.817 1.00 86.88 104 PHE A N 1
ATOM 832 C CA . PHE A 1 104 ? -25.681 -12.592 31.798 1.00 86.88 104 PHE A CA 1
ATOM 833 C C . PHE A 1 104 ? -25.499 -14.098 32.045 1.00 86.88 104 PHE A C 1
ATOM 835 O O . PHE A 1 104 ? -25.084 -14.483 33.140 1.00 86.88 104 PHE A O 1
ATOM 842 N N . PRO A 1 105 ? -25.779 -14.983 31.072 1.00 87.12 105 PRO A N 1
ATOM 843 C CA . PRO A 1 105 ? -25.529 -16.412 31.247 1.00 87.12 105 PRO A CA 1
ATOM 844 C C . PRO A 1 105 ? -24.015 -16.670 31.270 1.00 87.12 105 PRO A C 1
ATOM 846 O O . PRO A 1 105 ? -23.307 -16.102 30.457 1.00 87.12 105 PRO A O 1
ATOM 849 N N . LEU A 1 106 ? -23.493 -17.523 32.155 1.00 82.00 106 LEU A N 1
ATOM 850 C CA . LEU A 1 106 ? -22.104 -18.025 32.084 1.00 82.00 106 LEU A CA 1
ATOM 851 C C . LEU A 1 106 ? -22.041 -19.361 31.340 1.00 82.00 106 LEU A C 1
ATOM 853 O O . LEU A 1 106 ? -21.120 -19.618 30.567 1.00 82.00 106 LEU A O 1
ATOM 857 N N . SER A 1 107 ? -23.046 -20.205 31.562 1.00 77.62 107 SER A N 1
ATOM 858 C CA . SER A 1 107 ? -23.246 -21.472 30.865 1.00 77.62 107 SER A CA 1
ATOM 859 C C . SER A 1 107 ? -24.735 -21.788 30.826 1.00 77.62 107 SER A C 1
ATOM 861 O O . SER A 1 107 ? -25.402 -21.654 31.850 1.00 77.62 107 SER A O 1
ATOM 863 N N . ALA A 1 108 ? -25.250 -22.253 29.688 1.00 70.06 108 ALA A N 1
ATOM 864 C CA . ALA A 1 108 ? -26.611 -22.780 29.610 1.00 70.06 108 ALA A CA 1
ATOM 865 C C . ALA A 1 108 ? -26.573 -24.240 29.143 1.00 70.06 108 ALA A C 1
ATOM 867 O O . ALA A 1 108 ? -26.190 -24.520 28.004 1.00 70.06 108 ALA A O 1
ATOM 868 N N . GLY A 1 109 ? -26.924 -25.159 30.044 1.00 68.06 109 GLY A N 1
ATOM 869 C CA . GLY A 1 109 ? -27.318 -26.529 29.723 1.00 68.06 109 GLY A CA 1
ATOM 870 C C . GLY A 1 109 ? -28.844 -26.670 29.747 1.00 68.06 109 GLY A C 1
ATOM 871 O O . GLY A 1 109 ? -29.536 -25.784 30.243 1.00 68.06 109 GLY A O 1
ATOM 872 N N . MET A 1 110 ? -29.379 -27.777 29.217 1.00 64.88 110 MET A N 1
ATOM 873 C CA . MET A 1 110 ? -30.827 -28.056 29.282 1.00 64.88 110 MET A CA 1
ATOM 874 C C . MET A 1 110 ? -31.306 -28.317 30.722 1.00 64.88 110 MET A C 1
ATOM 876 O O . MET A 1 110 ? -32.423 -27.948 31.076 1.00 64.88 110 MET A O 1
ATOM 880 N N . GLU A 1 111 ? -30.456 -28.924 31.556 1.00 73.56 111 GLU A N 1
ATOM 881 C CA . GLU A 1 111 ? -30.781 -29.242 32.954 1.00 73.56 111 GLU A CA 1
ATOM 882 C C . GLU A 1 111 ? -30.489 -28.073 33.905 1.00 73.56 111 GLU A C 1
ATOM 884 O O . GLU A 1 111 ? -31.349 -27.706 34.706 1.00 73.56 111 GLU A O 1
ATOM 889 N N . GLU A 1 112 ? -29.310 -27.453 33.791 1.00 80.12 112 GLU A N 1
ATOM 890 C CA . GLU A 1 112 ? -28.862 -26.369 34.671 1.00 80.12 112 GLU A CA 1
ATOM 891 C C . GLU A 1 112 ? -28.241 -25.210 33.870 1.00 80.12 112 GLU A C 1
ATOM 893 O O . GLU A 1 112 ? -27.325 -25.398 33.057 1.00 80.12 112 GLU A O 1
ATOM 898 N N . ALA A 1 113 ? -28.720 -23.989 34.122 1.00 83.44 113 ALA A N 1
ATOM 899 C CA . ALA A 1 113 ? -28.131 -22.753 33.618 1.00 83.44 113 ALA A CA 1
ATOM 900 C C . ALA A 1 113 ? -27.496 -21.949 34.760 1.00 83.44 113 ALA A C 1
ATOM 902 O O . ALA A 1 113 ? -28.172 -21.600 35.727 1.00 83.44 113 ALA A O 1
ATOM 903 N N . ARG A 1 114 ? -26.212 -21.598 34.613 1.00 86.00 114 ARG A N 1
ATOM 904 C CA . ARG A 1 114 ? -25.508 -20.685 35.527 1.00 86.00 114 ARG A CA 1
ATOM 905 C C . ARG A 1 114 ? -25.596 -19.272 35.007 1.00 86.00 114 ARG A C 1
ATOM 907 O O . ARG A 1 114 ? -25.164 -18.994 33.883 1.00 86.00 114 ARG A O 1
ATOM 914 N N . ILE A 1 115 ? -26.114 -18.382 35.838 1.00 88.19 115 ILE A N 1
ATOM 915 C CA . ILE A 1 115 ? -26.502 -17.041 35.425 1.00 88.19 115 ILE A CA 1
ATOM 916 C C . ILE A 1 115 ? -25.960 -16.035 36.410 1.00 88.19 115 ILE A C 1
ATOM 918 O O . ILE A 1 115 ? -26.124 -16.167 37.617 1.00 88.19 115 ILE A O 1
ATOM 922 N N . VAL A 1 116 ? -25.322 -15.011 35.870 1.00 88.38 116 VAL A N 1
ATOM 923 C CA . VAL A 1 116 ? -24.877 -13.865 36.639 1.00 88.38 116 VAL A CA 1
ATOM 924 C C . VAL A 1 116 ? -26.004 -12.852 36.649 1.00 88.38 116 VAL A C 1
ATOM 926 O O . VAL A 1 116 ? -26.509 -12.509 35.583 1.00 8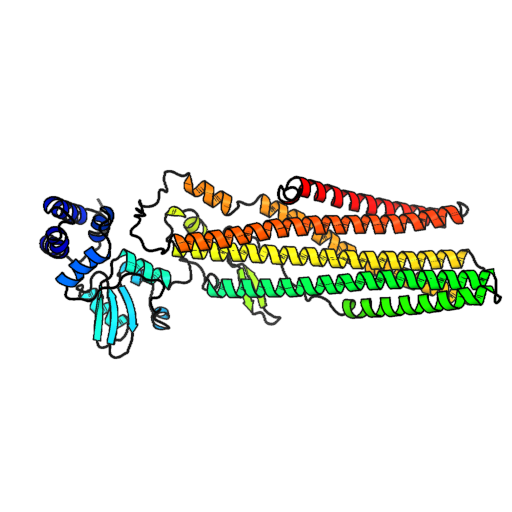8.38 116 VAL A O 1
ATOM 929 N N . ALA A 1 117 ? -26.407 -12.379 37.821 1.00 88.44 117 ALA A N 1
ATOM 930 C CA . ALA A 1 117 ? -27.455 -11.372 37.959 1.00 88.44 117 ALA A CA 1
ATOM 931 C C . ALA A 1 117 ? -27.106 -10.385 39.073 1.00 88.44 117 ALA A C 1
ATOM 933 O O . ALA A 1 117 ? -26.487 -10.757 40.071 1.00 88.44 117 ALA A O 1
ATOM 934 N N . SER A 1 118 ? -27.512 -9.127 38.893 1.00 83.56 118 SER A N 1
ATOM 935 C CA . SER A 1 118 ? -27.369 -8.107 39.936 1.00 83.56 118 SER A CA 1
ATOM 936 C C . SER A 1 118 ? -28.463 -8.221 40.995 1.00 83.56 118 SER A C 1
ATOM 938 O O . SER A 1 118 ? -28.205 -7.917 42.151 1.00 83.56 118 SER A O 1
ATOM 940 N N . SER A 1 119 ? -29.665 -8.648 40.594 1.00 80.00 119 SER A N 1
ATOM 941 C CA . SER A 1 119 ? -30.843 -8.744 41.464 1.00 80.00 119 SER A CA 1
ATOM 942 C C . SER A 1 119 ? -31.542 -10.099 41.288 1.00 80.00 119 SER A C 1
ATOM 944 O O . SER A 1 119 ? -32.637 -10.171 40.736 1.00 80.00 119 SER A O 1
ATOM 946 N N . PRO A 1 120 ? -30.911 -11.214 41.707 1.00 76.75 120 PRO A N 1
ATOM 947 C CA . PRO A 1 120 ? -31.450 -12.567 41.544 1.00 76.75 120 PRO A CA 1
ATOM 948 C C . PRO A 1 120 ? -32.750 -12.850 42.313 1.00 76.75 120 PRO A C 1
ATOM 950 O O . PRO A 1 120 ? -33.289 -13.947 42.178 1.00 76.75 120 PRO A O 1
ATOM 953 N N . TRP A 1 121 ? -33.239 -11.934 43.147 1.00 75.62 121 TRP A N 1
ATOM 954 C CA . TRP A 1 121 ? -34.482 -12.069 43.920 1.00 75.62 121 TRP A CA 1
ATOM 955 C C . TRP A 1 121 ? -35.727 -11.564 43.183 1.00 75.62 121 TRP A C 1
ATOM 957 O O . TRP A 1 121 ? -36.832 -11.849 43.634 1.00 75.62 121 TRP A O 1
ATOM 967 N N . ASP A 1 122 ? -35.573 -10.871 42.052 1.00 78.75 122 ASP A N 1
ATOM 968 C CA . ASP A 1 122 ? -36.708 -10.404 41.256 1.00 78.75 122 ASP A CA 1
ATOM 969 C C . ASP A 1 122 ? -37.441 -11.599 40.594 1.00 78.75 122 ASP A C 1
ATOM 971 O O . ASP A 1 122 ? -36.850 -12.307 39.763 1.00 78.75 122 ASP A O 1
ATOM 975 N N . PRO A 1 123 ? -38.710 -11.874 40.967 1.00 79.00 123 PRO A N 1
ATOM 976 C CA . PRO A 1 123 ? -39.459 -13.005 40.430 1.00 79.00 123 PRO A CA 1
ATOM 977 C C . PRO A 1 123 ? -39.773 -12.847 38.936 1.00 79.00 123 PRO A C 1
ATOM 979 O O . PRO A 1 123 ? -39.809 -13.852 38.225 1.00 79.00 123 PRO A O 1
ATOM 982 N N . GLU A 1 124 ? -39.943 -11.618 38.438 1.00 83.50 124 GLU A N 1
ATOM 983 C CA . GLU A 1 124 ? -40.224 -11.364 37.019 1.00 83.50 124 GLU A CA 1
ATOM 984 C C . GLU A 1 124 ? -38.995 -11.673 36.161 1.00 83.50 124 GLU A C 1
ATOM 986 O O . GLU A 1 124 ? -39.083 -12.359 35.137 1.00 83.50 124 GLU A O 1
ATOM 991 N N . LEU A 1 125 ? -37.820 -11.240 36.629 1.00 83.19 125 LEU A N 1
ATOM 992 C CA . LEU A 1 125 ? -36.540 -11.526 35.988 1.00 83.19 125 LEU A CA 1
ATOM 993 C C . LEU A 1 125 ? -36.279 -13.037 35.908 1.00 83.19 125 LEU A C 1
ATOM 995 O O . LEU A 1 125 ? -35.839 -13.535 34.872 1.00 83.19 125 LEU A O 1
ATOM 999 N N . ARG A 1 126 ? -36.583 -13.791 36.974 1.00 83.94 126 ARG A N 1
ATOM 1000 C CA . ARG A 1 126 ? -36.410 -15.255 37.004 1.00 83.94 126 ARG A CA 1
ATOM 1001 C C . ARG A 1 126 ? -37.229 -15.969 35.937 1.00 83.94 126 ARG A C 1
ATOM 1003 O O . ARG A 1 126 ? -36.683 -16.827 35.243 1.00 83.94 126 ARG A O 1
ATOM 1010 N N . GLU A 1 127 ? -38.510 -15.639 35.813 1.00 82.50 127 GLU A N 1
ATOM 1011 C CA . GLU A 1 127 ? -39.389 -16.280 34.828 1.00 82.50 127 GLU A CA 1
ATOM 1012 C C . GLU A 1 127 ? -38.974 -15.926 33.399 1.00 82.50 127 GLU A C 1
ATOM 1014 O O . GLU A 1 127 ? -38.812 -16.814 32.560 1.00 82.50 127 GLU A O 1
ATOM 1019 N N . LYS A 1 128 ? -38.645 -14.654 33.153 1.00 85.06 128 LYS A N 1
ATOM 1020 C CA . LYS A 1 128 ? -38.133 -14.203 31.856 1.00 85.06 128 LYS A CA 1
ATOM 1021 C C . LYS A 1 128 ? -36.854 -14.930 31.437 1.00 85.06 128 LYS A C 1
ATOM 1023 O O . LYS A 1 128 ? -36.682 -15.294 30.271 1.00 85.06 128 LYS A O 1
ATOM 1028 N N . ILE A 1 129 ? -35.943 -15.151 32.380 1.00 85.12 129 ILE A N 1
ATOM 1029 C CA . ILE A 1 129 ? -34.689 -15.863 32.135 1.00 85.12 129 ILE A CA 1
ATOM 1030 C C . ILE A 1 129 ? -34.940 -17.342 31.801 1.00 85.12 129 ILE A C 1
ATOM 1032 O O . ILE A 1 129 ? -34.308 -17.865 30.878 1.00 85.12 129 ILE A O 1
ATOM 1036 N N . LYS A 1 130 ? -35.859 -18.016 32.511 1.00 83.62 130 LYS A N 1
ATOM 1037 C CA . LYS A 1 130 ? -36.241 -19.407 32.200 1.00 83.62 130 LYS A CA 1
ATOM 1038 C C . LYS A 1 130 ? -36.796 -19.521 30.788 1.00 83.62 130 LYS A C 1
ATOM 1040 O O . LYS A 1 130 ? -36.373 -20.406 30.049 1.00 83.62 130 LYS A O 1
ATOM 1045 N N . GLU A 1 131 ? -37.689 -18.611 30.407 1.00 83.00 131 GLU A N 1
ATOM 1046 C CA . GLU A 1 131 ? -38.275 -18.572 29.066 1.00 83.00 131 GLU A CA 1
ATOM 1047 C C . GLU A 1 131 ? -37.203 -18.322 27.992 1.00 83.00 131 GLU A C 1
ATOM 1049 O O . GLU A 1 131 ? -37.144 -19.034 26.990 1.00 83.00 131 GLU A O 1
ATOM 1054 N N . SER A 1 132 ? -36.291 -17.377 28.240 1.00 82.69 132 SER A N 1
ATOM 1055 C CA . SER A 1 132 ? -35.234 -16.997 27.291 1.00 82.69 132 SER A CA 1
ATOM 1056 C C . SER A 1 132 ? -34.194 -18.100 27.054 1.00 82.69 132 SER A C 1
ATOM 1058 O O . SER A 1 132 ? -33.654 -18.220 25.953 1.00 82.69 132 SER A O 1
ATOM 1060 N N . LEU A 1 133 ? -33.872 -18.892 28.084 1.00 79.81 133 LEU A N 1
ATOM 1061 C CA . LEU A 1 133 ? -32.839 -19.935 28.019 1.00 79.81 133 LEU A CA 1
ATOM 1062 C C . LEU A 1 133 ? -33.398 -21.350 27.814 1.00 79.81 133 LEU A C 1
ATOM 1064 O O . LEU A 1 133 ? -32.648 -22.227 27.385 1.00 79.81 133 LEU A O 1
ATOM 1068 N N . GLY A 1 134 ? -34.679 -21.585 28.113 1.00 76.38 134 GLY A N 1
ATOM 1069 C CA . GLY A 1 134 ? -35.306 -22.909 28.061 1.00 76.38 134 GLY A CA 1
ATOM 1070 C C . GLY A 1 134 ? -34.722 -23.914 29.064 1.00 76.38 134 GLY A C 1
ATOM 1071 O O . GLY A 1 134 ? -34.699 -25.109 28.775 1.00 76.38 134 GLY A O 1
ATOM 1072 N N . ALA A 1 135 ? -34.198 -23.442 30.200 1.00 78.12 135 ALA A N 1
ATOM 1073 C CA . ALA A 1 135 ? -33.540 -24.272 31.213 1.00 78.12 135 ALA A CA 1
ATOM 1074 C C . ALA A 1 135 ? -34.514 -24.720 32.318 1.00 78.12 135 ALA A C 1
ATOM 1076 O O . ALA A 1 135 ? -35.332 -23.926 32.785 1.00 78.12 135 ALA A O 1
ATOM 1077 N N . LEU A 1 136 ? -34.392 -25.976 32.769 1.00 75.00 136 LEU A N 1
ATOM 1078 C CA . LEU A 1 136 ? -35.227 -26.545 33.841 1.00 75.00 136 LEU A CA 1
ATOM 1079 C C . LEU A 1 136 ? -34.881 -25.984 35.229 1.00 75.00 136 LEU A C 1
ATOM 1081 O O . LEU A 1 136 ? -35.771 -25.784 36.056 1.00 75.00 136 LEU A O 1
ATOM 1085 N N . SER A 1 137 ? -33.598 -25.715 35.485 1.00 80.94 137 SER A N 1
ATOM 1086 C CA . SER A 1 137 ? -33.117 -25.132 36.739 1.00 80.94 137 SER A CA 1
ATOM 1087 C C . SER A 1 137 ? -32.097 -24.015 36.495 1.00 80.94 137 SER A C 1
ATOM 1089 O O . SER A 1 137 ? -31.335 -24.040 35.524 1.00 80.94 137 SER A O 1
ATOM 1091 N N . ILE A 1 138 ? -32.108 -23.005 37.370 1.00 84.44 138 ILE A N 1
ATOM 1092 C CA . ILE A 1 138 ? -31.227 -21.833 37.297 1.00 84.44 138 ILE A CA 1
ATOM 1093 C C . ILE A 1 138 ? -30.414 -21.734 38.585 1.00 84.44 138 ILE A C 1
ATOM 1095 O O . ILE A 1 138 ? -30.985 -21.677 39.675 1.00 84.44 138 ILE A O 1
ATOM 1099 N N . SER A 1 139 ? -29.096 -21.628 38.444 1.00 85.88 139 SER A N 1
ATOM 1100 C CA . SER A 1 139 ? -28.174 -21.273 39.518 1.00 85.88 139 SER A CA 1
ATOM 1101 C C . SER A 1 139 ? -27.681 -19.836 39.339 1.00 85.88 139 SER A C 1
ATOM 1103 O O . SER A 1 139 ? -27.140 -19.463 38.296 1.00 85.88 139 SER A O 1
ATOM 1105 N N . PHE A 1 140 ? -27.888 -19.009 40.367 1.00 88.06 140 PHE A N 1
ATOM 1106 C CA . PHE A 1 140 ? -27.495 -17.601 40.353 1.00 88.06 140 PHE A CA 1
ATOM 1107 C C . PHE A 1 140 ? -26.089 -17.391 40.912 1.00 88.06 140 PHE A C 1
ATOM 1109 O O . PHE A 1 140 ? -25.691 -18.001 41.903 1.00 88.06 140 PHE A O 1
ATOM 1116 N N . VAL A 1 141 ? -25.363 -16.478 40.276 1.00 88.12 141 VAL A N 1
ATOM 1117 C CA . VAL A 1 141 ? -24.074 -15.951 40.714 1.00 88.12 141 VAL A CA 1
ATOM 1118 C C . VAL A 1 141 ? -24.197 -14.432 40.786 1.00 88.12 141 VAL A C 1
ATOM 1120 O O . VAL A 1 141 ? -24.664 -13.790 39.846 1.00 88.12 141 VAL A O 1
ATOM 1123 N N . LEU A 1 142 ? -23.791 -13.836 41.898 1.00 88.69 142 LEU A N 1
ATOM 1124 C CA . LEU A 1 142 ? -23.849 -12.391 42.085 1.00 88.69 142 LEU A CA 1
ATOM 1125 C C . LEU A 1 142 ? -22.705 -11.698 41.345 1.00 88.69 142 LEU A C 1
ATOM 1127 O O . LEU A 1 142 ? -21.549 -12.115 41.424 1.00 88.69 142 LEU A O 1
ATOM 1131 N N . ALA A 1 143 ? -23.014 -10.597 40.669 1.00 87.00 143 ALA A N 1
ATOM 1132 C CA . ALA A 1 143 ? -22.011 -9.646 40.208 1.00 87.00 143 ALA A CA 1
ATOM 1133 C C . ALA A 1 143 ? -22.550 -8.224 40.308 1.00 87.00 143 ALA A C 1
ATOM 1135 O O . ALA A 1 143 ? -23.754 -7.985 40.242 1.00 87.00 143 ALA A O 1
ATOM 1136 N N . LEU A 1 144 ? -21.636 -7.263 40.411 1.00 85.81 144 LEU A N 1
ATOM 1137 C CA . LEU A 1 144 ? -22.001 -5.852 40.431 1.00 85.81 144 LEU A CA 1
ATOM 1138 C C . LEU A 1 144 ? -22.616 -5.441 39.078 1.00 85.81 144 LEU A C 1
ATOM 1140 O O . LEU A 1 144 ? -22.125 -5.893 38.035 1.00 85.81 144 LEU A O 1
ATOM 1144 N N . PRO A 1 145 ? -23.582 -4.500 39.047 1.00 82.31 145 PRO A N 1
ATOM 1145 C CA . PRO A 1 145 ? -24.160 -3.972 37.803 1.00 82.31 145 PRO A CA 1
ATOM 1146 C C . PRO A 1 145 ? -23.099 -3.523 36.785 1.00 82.31 145 PRO A C 1
ATOM 1148 O O . PRO A 1 145 ? -23.186 -3.786 35.580 1.00 82.31 145 PRO A O 1
ATOM 1151 N N . SER A 1 146 ? -22.046 -2.873 37.293 1.00 78.12 146 SER A N 1
ATOM 1152 C CA . SER A 1 146 ? -20.928 -2.381 36.485 1.00 78.12 146 SER A CA 1
ATOM 1153 C C . SER A 1 146 ? -20.086 -3.500 35.863 1.00 78.12 146 SER A C 1
ATOM 1155 O O . SER A 1 146 ? -19.500 -3.290 34.801 1.00 78.12 146 SER A O 1
ATOM 1157 N N . ASP A 1 147 ? -20.028 -4.678 36.486 1.00 81.94 147 ASP A N 1
ATOM 1158 C CA . ASP A 1 147 ? -19.302 -5.842 35.977 1.00 81.94 147 ASP A CA 1
ATOM 1159 C C . ASP A 1 147 ? -20.158 -6.670 35.022 1.00 81.94 147 ASP A C 1
ATOM 1161 O O . ASP A 1 147 ? -19.660 -7.059 33.970 1.00 81.94 147 ASP A O 1
ATOM 1165 N N . LEU A 1 148 ? -21.456 -6.812 35.290 1.00 83.81 148 LEU A N 1
ATOM 1166 C CA . LEU A 1 148 ? -22.429 -7.387 34.356 1.00 83.81 148 LEU A CA 1
ATOM 1167 C C . LEU A 1 148 ? -22.466 -6.648 33.020 1.00 83.81 148 LEU A C 1
ATOM 1169 O O . LEU A 1 148 ? -22.315 -7.251 31.957 1.00 83.81 148 LEU A O 1
ATOM 1173 N N . THR A 1 149 ? -22.559 -5.319 33.073 1.00 81.12 149 THR A N 1
ATOM 1174 C CA . THR A 1 149 ? -22.507 -4.483 31.867 1.00 81.12 149 THR A CA 1
ATOM 1175 C C . THR A 1 149 ? -21.204 -4.719 31.094 1.00 81.12 149 THR A C 1
ATOM 1177 O O . THR A 1 149 ? -21.215 -4.829 29.868 1.00 81.12 149 THR A O 1
ATOM 1180 N N . ARG A 1 150 ? -20.069 -4.875 31.795 1.00 76.12 150 ARG A N 1
ATOM 1181 C CA . ARG A 1 150 ? -18.771 -5.182 31.168 1.00 76.12 150 ARG A CA 1
ATOM 1182 C C . ARG A 1 150 ? -18.704 -6.589 30.587 1.00 76.12 150 ARG A C 1
ATOM 1184 O O . ARG A 1 150 ? -18.084 -6.740 29.539 1.00 76.12 150 ARG A O 1
ATOM 1191 N N . MET A 1 151 ? -19.309 -7.592 31.223 1.00 79.62 151 MET A N 1
ATOM 1192 C CA . MET A 1 151 ? -19.403 -8.958 30.691 1.00 79.62 151 MET A CA 1
ATOM 1193 C C . MET A 1 151 ? -20.144 -8.954 29.354 1.00 79.62 151 MET A C 1
ATOM 1195 O O . MET A 1 151 ? -19.607 -9.428 28.352 1.00 79.62 151 MET A O 1
ATOM 1199 N N . ILE A 1 152 ? -21.322 -8.326 29.322 1.00 79.56 152 ILE A N 1
ATOM 1200 C CA . ILE A 1 152 ? -22.156 -8.217 28.120 1.00 79.56 152 ILE A CA 1
ATOM 1201 C C . ILE A 1 152 ? -21.400 -7.475 27.012 1.00 79.56 152 ILE A C 1
ATOM 1203 O O . ILE A 1 152 ? -21.303 -7.945 25.876 1.00 79.56 152 ILE A O 1
ATOM 1207 N N . GLU A 1 153 ? -20.796 -6.330 27.340 1.00 75.62 153 GLU A N 1
ATOM 1208 C CA . GLU A 1 153 ? -19.991 -5.582 26.379 1.00 75.62 153 GLU A CA 1
ATOM 1209 C C . GLU A 1 153 ? -18.767 -6.364 25.901 1.00 75.62 153 GLU A C 1
ATOM 1211 O O . GLU A 1 153 ? -18.417 -6.264 24.731 1.00 75.62 153 GLU A O 1
ATOM 1216 N N . HIS A 1 154 ? -18.088 -7.121 26.761 1.00 76.00 154 HIS A N 1
ATOM 1217 C CA . HIS A 1 154 ? -16.897 -7.869 26.366 1.00 76.00 154 HIS A CA 1
ATOM 1218 C C . HIS A 1 154 ? -17.208 -8.889 25.269 1.00 76.00 154 HIS A C 1
ATOM 1220 O O . HIS A 1 154 ? -16.408 -9.037 24.343 1.00 76.00 154 HIS A O 1
ATOM 1226 N N . VAL A 1 155 ? -18.371 -9.542 25.345 1.00 72.44 155 VAL A N 1
ATOM 1227 C CA . VAL A 1 155 ? -18.768 -10.542 24.349 1.00 72.44 155 VAL A CA 1
ATOM 1228 C C . VAL A 1 155 ? -19.344 -9.921 23.077 1.00 72.44 155 VAL A C 1
ATOM 1230 O O . VAL A 1 155 ? -19.195 -10.482 21.992 1.00 72.44 155 VAL A O 1
ATOM 1233 N N . GLN A 1 156 ? -19.922 -8.722 23.157 1.00 72.00 156 GLN A N 1
ATOM 1234 C CA . GLN A 1 156 ? -20.311 -7.983 21.960 1.00 72.00 156 GLN A CA 1
ATOM 1235 C C . GLN A 1 156 ? -19.052 -7.603 21.148 1.00 72.00 156 GLN A C 1
ATOM 1237 O O . GLN A 1 156 ? -18.178 -6.881 21.625 1.00 72.00 156 GLN A O 1
ATOM 1242 N N . ASP A 1 157 ? -18.926 -8.043 19.894 1.00 70.56 157 ASP A N 1
ATOM 1243 C CA . ASP A 1 157 ? -17.748 -7.694 19.071 1.00 70.56 157 ASP A CA 1
ATOM 1244 C C . ASP A 1 157 ? -17.917 -6.349 18.327 1.00 70.56 157 ASP A C 1
ATOM 1246 O O . ASP A 1 157 ? -16.956 -5.793 17.794 1.00 70.56 157 ASP A O 1
ATOM 1250 N N . VAL A 1 158 ? -19.129 -5.775 18.327 1.00 78.31 158 VAL A N 1
ATOM 1251 C CA . VAL A 1 158 ? -19.516 -4.638 17.470 1.00 78.31 158 VAL A CA 1
ATOM 1252 C C . VAL A 1 158 ? -20.103 -3.470 18.266 1.00 78.31 158 VAL A C 1
ATOM 1254 O O . VAL A 1 158 ? -20.733 -3.670 19.297 1.00 78.31 158 VAL A O 1
ATOM 1257 N N . ASN A 1 159 ? -19.880 -2.227 17.832 1.00 83.81 159 ASN A N 1
ATOM 1258 C CA . ASN A 1 159 ? -20.538 -1.059 18.435 1.00 83.81 159 ASN A CA 1
ATOM 1259 C C . ASN A 1 159 ? -22.044 -1.024 18.083 1.00 83.81 159 ASN A C 1
ATOM 1261 O O . ASN A 1 159 ? -22.424 -1.552 17.037 1.00 83.81 159 ASN A O 1
ATOM 1265 N N . PRO A 1 160 ? -22.901 -0.382 18.899 1.00 78.88 160 PRO A N 1
ATOM 1266 C CA . PRO A 1 160 ? -24.329 -0.260 18.601 1.00 78.88 160 PRO A CA 1
ATOM 1267 C C . PRO A 1 160 ? -24.579 0.369 17.224 1.00 78.88 160 PRO A C 1
ATOM 1269 O O . PRO A 1 160 ? -23.999 1.407 16.902 1.00 78.88 160 PRO A O 1
ATOM 1272 N N . GLY A 1 161 ? -25.423 -0.269 16.410 1.00 78.31 161 GLY A N 1
ATOM 1273 C CA . GLY A 1 161 ? -25.741 0.167 15.045 1.00 78.31 161 GLY A CA 1
ATOM 1274 C C . GLY A 1 161 ? -24.698 -0.193 13.978 1.00 78.31 161 GLY A C 1
ATOM 1275 O O . GLY A 1 161 ? -24.920 0.093 12.804 1.00 78.31 161 GLY A O 1
ATOM 1276 N N . PHE A 1 162 ? -23.576 -0.824 14.343 1.00 83.06 162 PHE A N 1
ATOM 1277 C CA . PHE A 1 162 ? -22.560 -1.255 13.381 1.00 83.06 162 PHE A CA 1
ATOM 1278 C C . PHE A 1 162 ? -22.892 -2.657 12.831 1.00 83.06 162 PHE A C 1
ATOM 1280 O O . PHE A 1 162 ? -23.332 -3.520 13.592 1.00 83.06 162 PHE A O 1
ATOM 1287 N N . PRO A 1 163 ? -22.654 -2.927 11.533 1.00 83.56 163 PRO A N 1
ATOM 1288 C CA . PRO A 1 163 ? -22.805 -4.260 10.952 1.00 83.56 163 PRO A CA 1
ATOM 1289 C C . PRO A 1 163 ? -21.783 -5.250 11.521 1.00 83.56 163 PRO A C 1
ATOM 1291 O O . PRO A 1 163 ? -20.706 -4.864 11.974 1.00 83.56 163 PRO A O 1
ATOM 1294 N N . SER A 1 164 ? -22.075 -6.548 11.422 1.00 80.25 164 SER A N 1
ATOM 1295 C CA . SER A 1 164 ? -21.203 -7.629 11.919 1.00 80.25 164 SER A CA 1
ATOM 1296 C C . SER A 1 164 ? -19.776 -7.589 11.351 1.00 80.25 164 SER A C 1
ATOM 1298 O O . SER A 1 164 ? -18.829 -8.013 12.013 1.00 80.25 164 SER A O 1
ATOM 1300 N N . SER A 1 165 ? -19.591 -7.005 10.164 1.00 81.50 165 SER A N 1
ATOM 1301 C CA . SER A 1 165 ? -18.291 -6.753 9.531 1.00 81.50 165 SER A CA 1
ATOM 1302 C C . SER A 1 165 ? -17.364 -5.833 10.344 1.00 81.50 165 SER A C 1
ATOM 1304 O O . SER A 1 165 ? -16.143 -5.933 10.204 1.00 81.50 165 SER A O 1
ATOM 1306 N N . ALA A 1 166 ? -17.905 -4.985 11.231 1.00 84.12 166 ALA A N 1
ATOM 1307 C CA . ALA A 1 166 ? -17.133 -4.136 12.147 1.00 84.12 166 ALA A CA 1
ATOM 1308 C C . ALA A 1 166 ? -16.570 -4.880 13.365 1.00 84.12 166 ALA A C 1
ATOM 1310 O O . ALA A 1 166 ? -15.875 -4.268 14.182 1.00 84.12 166 ALA A O 1
ATOM 1311 N N . GLY A 1 167 ? -16.860 -6.176 13.501 1.00 82.25 167 GLY A N 1
ATOM 1312 C CA . GLY A 1 167 ? -16.268 -7.011 14.538 1.00 82.25 167 GLY A CA 1
ATOM 1313 C C . GLY A 1 167 ? -14.738 -7.027 14.460 1.00 82.25 167 GLY A C 1
ATOM 1314 O O . GLY A 1 167 ? -14.126 -6.910 13.393 1.00 82.25 167 GLY A O 1
ATOM 1315 N N . ARG A 1 168 ? -14.060 -7.210 15.591 1.00 82.00 168 ARG A N 1
ATOM 1316 C CA . ARG A 1 168 ? -12.593 -7.259 15.643 1.00 82.00 168 ARG A CA 1
ATOM 1317 C C . ARG A 1 168 ? -12.031 -8.420 14.833 1.00 82.00 168 ARG A C 1
ATOM 1319 O O . ARG A 1 168 ? -10.952 -8.264 14.253 1.00 82.00 168 ARG A O 1
ATOM 1326 N N . THR A 1 169 ? -12.730 -9.551 14.801 1.00 81.81 169 THR A N 1
ATOM 1327 C CA . THR A 1 169 ? -12.325 -10.754 14.059 1.00 81.81 169 THR A CA 1
ATOM 1328 C C . THR A 1 169 ? -12.394 -10.548 12.542 1.00 81.81 169 THR A C 1
ATOM 1330 O O . THR A 1 169 ? -11.355 -10.711 11.892 1.00 81.81 169 THR A O 1
ATOM 1333 N N . PRO A 1 170 ? -13.522 -10.103 11.950 1.00 82.75 170 PRO A N 1
ATOM 1334 C CA . PRO A 1 170 ? -13.564 -9.784 10.522 1.00 82.75 170 PRO A CA 1
ATOM 1335 C C . PRO A 1 170 ? -12.580 -8.669 10.144 1.00 82.75 170 PRO A C 1
ATOM 1337 O O . PRO A 1 170 ? -11.840 -8.812 9.167 1.00 82.75 170 PRO A O 1
ATOM 1340 N N . LEU A 1 171 ? -12.444 -7.619 10.965 1.00 88.75 171 LEU A N 1
ATOM 1341 C CA . LEU A 1 171 ? -11.438 -6.570 10.752 1.00 88.75 171 LEU A CA 1
ATOM 1342 C C . LEU A 1 171 ? -9.995 -7.101 10.844 1.00 88.75 171 LEU A C 1
ATOM 1344 O O . LEU A 1 171 ? -9.088 -6.593 10.181 1.00 88.75 171 LEU A O 1
ATOM 1348 N N . ALA A 1 172 ? -9.724 -8.109 11.679 1.00 87.69 172 ALA A N 1
ATOM 1349 C CA . ALA A 1 172 ? -8.428 -8.789 11.712 1.00 87.69 172 ALA A CA 1
ATOM 1350 C C . ALA A 1 172 ? -8.174 -9.588 10.433 1.00 87.69 172 ALA A C 1
ATOM 1352 O O . ALA A 1 172 ? -7.110 -9.423 9.835 1.00 87.69 172 ALA A O 1
ATOM 1353 N N . GLY A 1 173 ? -9.157 -10.370 9.980 1.00 87.25 173 GLY A N 1
ATOM 1354 C CA . GLY A 1 173 ? -9.092 -11.100 8.713 1.00 87.25 173 GLY A CA 1
ATOM 1355 C C . GLY A 1 173 ? -8.814 -10.174 7.527 1.00 87.25 173 GLY A C 1
ATOM 1356 O O . GLY A 1 173 ? -7.897 -10.426 6.741 1.00 87.25 173 GLY A O 1
ATOM 1357 N N . LEU A 1 174 ? -9.513 -9.036 7.456 1.00 87.25 174 LEU A N 1
ATOM 1358 C CA . LEU A 1 174 ? -9.290 -8.029 6.420 1.00 87.25 174 LEU A CA 1
ATOM 1359 C C . LEU A 1 174 ? -7.860 -7.465 6.461 1.00 87.25 174 LEU A C 1
ATOM 1361 O O . LEU A 1 174 ? -7.188 -7.395 5.432 1.00 87.25 174 LEU A O 1
ATOM 1365 N N . ARG A 1 175 ? -7.337 -7.118 7.644 1.00 90.94 175 ARG A N 1
ATOM 1366 C CA . ARG A 1 175 ? -5.950 -6.632 7.787 1.00 90.94 175 ARG A CA 1
ATOM 1367 C C . ARG A 1 175 ? -4.911 -7.676 7.369 1.00 90.94 175 ARG A C 1
ATOM 1369 O O . ARG A 1 175 ? -3.891 -7.294 6.787 1.00 90.94 175 ARG A O 1
ATOM 1376 N N . THR A 1 176 ? -5.155 -8.958 7.641 1.00 91.62 176 THR A N 1
ATOM 1377 C CA . THR A 1 176 ? -4.299 -10.070 7.195 1.00 91.62 176 THR A CA 1
ATOM 1378 C C . THR A 1 176 ? -4.303 -10.186 5.675 1.00 91.62 176 THR A C 1
ATOM 1380 O O . THR A 1 176 ? -3.238 -10.258 5.061 1.00 91.62 176 THR A O 1
ATOM 1383 N N . ARG A 1 177 ? -5.473 -10.088 5.042 1.00 87.44 177 ARG A N 1
ATOM 1384 C CA . ARG A 1 177 ? -5.574 -10.064 3.581 1.00 87.44 177 ARG A CA 1
ATOM 1385 C C . ARG A 1 177 ? -4.843 -8.870 2.964 1.00 87.44 177 ARG A C 1
ATOM 1387 O O . ARG A 1 177 ? -4.000 -9.059 2.097 1.00 87.44 177 ARG A O 1
ATOM 1394 N N . LEU A 1 178 ? -5.068 -7.661 3.480 1.00 88.69 178 LEU A N 1
ATOM 1395 C CA . LEU A 1 178 ? -4.358 -6.452 3.043 1.00 88.69 178 LEU A CA 1
ATOM 1396 C C . LEU A 1 178 ? -2.834 -6.566 3.244 1.00 88.69 178 LEU A C 1
ATOM 1398 O O . LEU A 1 178 ? -2.042 -5.928 2.548 1.00 88.69 178 LEU A O 1
ATOM 1402 N N . ALA A 1 179 ? -2.374 -7.343 4.230 1.00 91.56 179 ALA A N 1
ATOM 1403 C CA . ALA A 1 179 ? -0.959 -7.683 4.361 1.00 91.56 179 ALA A CA 1
ATOM 1404 C C . ALA A 1 179 ? -0.486 -8.622 3.241 1.00 91.56 179 ALA A C 1
ATOM 1406 O O . ALA A 1 179 ? 0.555 -8.340 2.649 1.00 91.56 179 ALA A O 1
ATOM 1407 N N . SER A 1 180 ? -1.262 -9.657 2.907 1.00 90.19 180 SER A N 1
ATOM 1408 C CA . SER A 1 180 ? -0.994 -10.556 1.775 1.00 90.19 180 SER A CA 1
ATOM 1409 C C . SER A 1 180 ? -0.900 -9.799 0.444 1.00 90.19 180 SER A C 1
ATOM 1411 O O . SER A 1 180 ? 0.106 -9.904 -0.260 1.00 90.19 180 SER A O 1
ATOM 1413 N N . ASP A 1 181 ? -1.860 -8.915 0.156 1.00 86.75 181 ASP A N 1
ATOM 1414 C CA . ASP A 1 181 ? -1.870 -8.099 -1.067 1.00 86.75 181 ASP A CA 1
ATOM 1415 C C . ASP A 1 181 ? -0.602 -7.235 -1.176 1.00 86.75 181 ASP A C 1
ATOM 1417 O O . ASP A 1 181 ? 0.022 -7.116 -2.235 1.00 86.75 181 ASP A O 1
ATOM 1421 N N . ARG A 1 182 ? -0.142 -6.664 -0.053 1.00 90.69 182 ARG A N 1
ATOM 1422 C CA . ARG A 1 182 ? 1.118 -5.902 0.000 1.00 90.69 182 ARG A CA 1
ATOM 1423 C C . ARG A 1 182 ? 2.349 -6.771 -0.252 1.00 90.69 182 ARG A C 1
ATOM 1425 O O . ARG A 1 182 ? 3.312 -6.256 -0.829 1.00 90.69 182 ARG A O 1
ATOM 1432 N N . THR A 1 183 ? 2.332 -8.038 0.159 1.00 92.25 183 THR A N 1
ATOM 1433 C CA . THR A 1 183 ? 3.393 -9.014 -0.131 1.00 92.25 183 THR A CA 1
ATOM 1434 C C . THR A 1 183 ? 3.440 -9.330 -1.623 1.00 92.25 183 THR A C 1
ATOM 1436 O O . THR A 1 183 ? 4.510 -9.227 -2.224 1.00 92.25 183 THR A O 1
ATOM 1439 N N . ILE A 1 184 ? 2.289 -9.574 -2.256 1.00 88.75 184 ILE A N 1
ATOM 1440 C CA . ILE A 1 184 ? 2.185 -9.786 -3.710 1.00 88.75 184 ILE A CA 1
ATOM 1441 C C . ILE A 1 184 ? 2.702 -8.553 -4.469 1.00 88.75 184 ILE A C 1
ATOM 1443 O O . ILE A 1 184 ? 3.563 -8.660 -5.344 1.00 88.75 184 ILE A O 1
ATOM 1447 N N . LEU A 1 185 ? 2.280 -7.348 -4.071 1.00 89.69 185 LEU A N 1
ATOM 1448 C CA . LEU A 1 185 ? 2.770 -6.087 -4.642 1.00 89.69 185 LEU A CA 1
ATOM 1449 C C . LEU A 1 185 ? 4.276 -5.864 -4.417 1.00 89.69 185 LEU A C 1
ATOM 1451 O O . LEU A 1 185 ? 4.931 -5.153 -5.184 1.00 89.69 185 LEU A O 1
ATOM 1455 N N . ALA A 1 186 ? 4.854 -6.389 -3.335 1.00 91.81 186 ALA A N 1
ATOM 1456 C CA . ALA A 1 186 ? 6.295 -6.334 -3.101 1.00 91.81 186 ALA A CA 1
ATOM 1457 C C . ALA A 1 186 ? 7.048 -7.286 -4.034 1.00 91.81 186 ALA A C 1
ATOM 1459 O O . ALA A 1 186 ? 7.987 -6.842 -4.697 1.00 91.81 186 ALA A O 1
ATOM 1460 N N . TRP A 1 187 ? 6.589 -8.532 -4.146 1.00 91.25 187 TRP A N 1
ATOM 1461 C CA . TRP A 1 187 ? 7.130 -9.531 -5.065 1.00 91.25 187 TRP A CA 1
ATOM 1462 C C . TRP A 1 187 ? 7.040 -9.089 -6.533 1.00 91.25 187 TRP A C 1
ATOM 1464 O O . TRP A 1 187 ? 7.980 -9.232 -7.316 1.00 91.25 187 TRP A O 1
ATOM 1474 N N . TYR A 1 188 ? 5.940 -8.446 -6.915 1.00 89.12 188 TYR A N 1
ATOM 1475 C CA . TYR A 1 188 ? 5.811 -7.918 -8.264 1.00 89.12 188 TYR A CA 1
ATOM 1476 C C . TYR A 1 188 ? 6.812 -6.780 -8.532 1.00 89.12 188 TYR A C 1
ATOM 1478 O O . TYR A 1 188 ? 7.457 -6.731 -9.580 1.00 89.12 188 TYR A O 1
ATOM 1486 N N . ARG A 1 189 ? 7.041 -5.891 -7.553 1.00 91.12 189 ARG A N 1
ATOM 1487 C CA . ARG A 1 189 ? 8.054 -4.825 -7.667 1.00 91.12 189 ARG A CA 1
ATOM 1488 C C . ARG A 1 189 ? 9.485 -5.362 -7.752 1.00 91.12 189 ARG A C 1
ATOM 1490 O O . ARG A 1 189 ? 10.296 -4.728 -8.430 1.00 91.12 189 ARG A O 1
ATOM 1497 N N . THR A 1 190 ? 9.811 -6.474 -7.088 1.00 92.12 190 THR A N 1
ATOM 1498 C CA . THR A 1 190 ? 11.135 -7.111 -7.220 1.00 92.12 190 THR A CA 1
ATOM 1499 C C . THR A 1 190 ? 11.292 -7.765 -8.588 1.00 92.12 190 THR A C 1
ATOM 1501 O O . THR A 1 190 ? 12.316 -7.559 -9.236 1.00 92.12 190 THR A O 1
ATOM 1504 N N . SER A 1 191 ? 10.253 -8.431 -9.093 1.00 90.12 191 SER A N 1
ATOM 1505 C CA . SER A 1 191 ? 10.232 -8.996 -10.449 1.00 90.12 191 SER A CA 1
ATOM 1506 C C . SER A 1 191 ? 10.432 -7.912 -11.519 1.00 90.12 191 SER A C 1
ATOM 1508 O O . SER A 1 191 ? 11.340 -7.992 -12.339 1.00 90.12 191 SER A O 1
ATOM 1510 N N . ILE A 1 192 ? 9.700 -6.801 -11.426 1.00 89.38 192 ILE A N 1
ATOM 1511 C CA . ILE A 1 192 ? 9.874 -5.608 -12.272 1.00 89.38 192 ILE A CA 1
ATOM 1512 C C . ILE A 1 192 ? 11.277 -4.979 -12.143 1.00 89.38 192 ILE A C 1
ATOM 1514 O O . ILE A 1 192 ? 11.787 -4.351 -13.076 1.00 89.38 192 ILE A O 1
ATOM 1518 N N . ALA A 1 193 ? 11.924 -5.079 -10.979 1.00 90.88 193 ALA A N 1
ATOM 1519 C CA . ALA A 1 193 ? 13.299 -4.613 -10.824 1.00 90.88 193 ALA A CA 1
ATOM 1520 C C . ALA A 1 193 ? 14.285 -5.490 -11.609 1.00 90.88 193 ALA A C 1
ATOM 1522 O O . ALA A 1 193 ? 15.114 -4.924 -12.319 1.00 90.88 193 ALA A O 1
ATOM 1523 N N . LYS A 1 194 ? 14.124 -6.821 -11.568 1.00 90.50 194 LYS A N 1
ATOM 1524 C CA . LYS A 1 194 ? 14.889 -7.768 -12.401 1.00 90.50 194 LYS A CA 1
ATOM 1525 C C . LYS A 1 194 ? 14.664 -7.529 -13.897 1.00 90.50 194 LYS A C 1
ATOM 1527 O O . LYS A 1 194 ? 15.608 -7.525 -14.676 1.00 90.50 194 LYS A O 1
ATOM 1532 N N . ALA A 1 195 ? 13.436 -7.197 -14.296 1.00 89.81 195 ALA A N 1
ATOM 1533 C CA . ALA A 1 195 ? 13.141 -6.824 -15.681 1.00 89.81 195 ALA A CA 1
ATOM 1534 C C . ALA A 1 195 ? 13.978 -5.620 -16.156 1.00 89.81 195 ALA A C 1
ATOM 1536 O O . ALA A 1 195 ? 14.444 -5.579 -17.290 1.00 89.81 195 ALA A O 1
ATOM 1537 N N . ARG A 1 196 ? 14.196 -4.618 -15.287 1.00 89.75 196 ARG A N 1
ATOM 1538 C CA . ARG A 1 196 ? 15.006 -3.432 -15.626 1.00 89.75 196 ARG A CA 1
ATOM 1539 C C . ARG A 1 196 ? 16.484 -3.741 -15.751 1.00 89.75 196 ARG A C 1
ATOM 1541 O O . ARG A 1 196 ? 17.134 -3.103 -16.575 1.00 89.75 196 ARG A O 1
ATOM 1548 N N . THR A 1 197 ? 17.007 -4.645 -14.926 1.00 91.25 197 THR A N 1
ATOM 1549 C CA . THR A 1 197 ? 18.398 -5.087 -15.051 1.00 91.25 197 THR A CA 1
ATOM 1550 C C . THR A 1 197 ? 18.569 -5.891 -16.335 1.00 91.25 197 THR A C 1
ATOM 1552 O O . THR A 1 197 ? 19.487 -5.592 -17.088 1.00 91.25 197 THR A O 1
ATOM 1555 N N . GLY A 1 198 ? 17.614 -6.768 -16.667 1.00 91.19 198 GLY A N 1
ATOM 1556 C CA . GLY A 1 198 ? 17.581 -7.475 -17.951 1.00 91.19 198 GLY A CA 1
ATOM 1557 C C . GLY A 1 198 ? 17.553 -6.530 -19.159 1.00 91.19 198 GLY A C 1
ATOM 1558 O O . GLY A 1 198 ? 18.383 -6.640 -20.054 1.00 91.19 198 GLY A O 1
ATOM 1559 N N . LEU A 1 199 ? 16.687 -5.508 -19.152 1.00 89.81 199 LEU A N 1
ATOM 1560 C CA . LEU A 1 199 ? 16.648 -4.494 -20.220 1.00 89.81 199 LEU A CA 1
ATOM 1561 C C . LEU A 1 199 ? 17.928 -3.652 -20.321 1.00 89.81 199 LEU A C 1
ATOM 1563 O O . LEU A 1 199 ? 18.264 -3.181 -21.408 1.00 89.81 199 LEU A O 1
ATOM 1567 N N . ALA A 1 200 ? 18.611 -3.404 -19.200 1.00 89.38 200 ALA A N 1
ATOM 1568 C CA . ALA A 1 200 ? 19.897 -2.715 -19.209 1.00 89.38 200 ALA A CA 1
ATOM 1569 C C . ALA A 1 200 ? 20.985 -3.601 -19.830 1.00 89.38 200 ALA A C 1
ATOM 1571 O O . ALA A 1 200 ? 21.711 -3.117 -20.694 1.00 89.38 200 ALA A O 1
ATOM 1572 N N . LEU A 1 201 ? 21.022 -4.883 -19.453 1.00 91.50 201 LEU A N 1
ATOM 1573 C CA . LEU A 1 201 ? 21.948 -5.879 -19.988 1.00 91.50 201 LEU A CA 1
ATOM 1574 C C . LEU A 1 201 ? 21.738 -6.107 -21.493 1.00 91.50 201 LEU A C 1
ATOM 1576 O O . LEU A 1 201 ? 22.696 -6.116 -22.264 1.00 91.50 201 LEU A O 1
ATOM 1580 N N . MET A 1 202 ? 20.476 -6.171 -21.929 1.00 90.06 202 MET A N 1
ATOM 1581 C CA . MET A 1 202 ? 20.114 -6.263 -23.344 1.00 90.06 202 MET A CA 1
ATOM 1582 C C . MET A 1 202 ? 20.628 -5.057 -24.136 1.00 90.06 202 MET A C 1
ATOM 1584 O O . MET A 1 202 ? 21.195 -5.215 -25.216 1.00 90.06 202 MET A O 1
ATOM 1588 N N . ARG A 1 203 ? 20.469 -3.843 -23.590 1.00 88.69 203 ARG A N 1
ATOM 1589 C CA . ARG A 1 203 ? 20.960 -2.620 -24.236 1.00 88.69 203 ARG A CA 1
ATOM 1590 C C . ARG A 1 203 ? 22.481 -2.638 -24.381 1.00 88.69 203 ARG A C 1
ATOM 1592 O O . ARG A 1 203 ? 22.972 -2.323 -25.457 1.00 88.69 203 ARG A O 1
ATOM 1599 N N . THR A 1 204 ? 23.211 -3.019 -23.333 1.00 90.62 204 THR A N 1
ATOM 1600 C CA . THR A 1 204 ? 24.679 -3.118 -23.390 1.00 90.62 204 THR A CA 1
ATOM 1601 C C . THR A 1 204 ? 25.148 -4.197 -24.362 1.00 90.62 204 THR A C 1
ATOM 1603 O O . THR A 1 204 ? 26.065 -3.943 -25.137 1.00 90.62 204 THR A O 1
ATOM 1606 N N . GLY A 1 205 ? 24.482 -5.357 -24.387 1.00 90.94 205 GLY A N 1
ATOM 1607 C CA . GLY A 1 205 ? 24.816 -6.436 -25.317 1.00 90.94 205 GLY A CA 1
ATOM 1608 C C . GLY A 1 205 ? 24.663 -6.007 -26.775 1.00 90.94 205 GLY A C 1
ATOM 1609 O O . GLY A 1 205 ? 25.544 -6.245 -27.595 1.00 90.94 205 GLY A O 1
ATOM 1610 N N . ILE A 1 206 ? 23.598 -5.268 -27.089 1.00 87.38 206 ILE A N 1
ATOM 1611 C CA . ILE A 1 206 ? 23.360 -4.766 -28.448 1.00 87.38 206 ILE A CA 1
ATOM 1612 C C . ILE A 1 206 ? 24.322 -3.645 -28.828 1.00 87.38 206 ILE A C 1
ATOM 1614 O O . ILE A 1 206 ? 24.760 -3.607 -29.974 1.00 87.38 206 ILE A O 1
ATOM 1618 N N . SER A 1 207 ? 24.722 -2.783 -27.889 1.00 86.88 207 SER A N 1
ATOM 1619 C CA . SER A 1 207 ? 25.811 -1.836 -28.141 1.00 86.88 207 SER A CA 1
ATOM 1620 C C . SER A 1 207 ? 27.110 -2.558 -28.514 1.00 86.88 207 SER A C 1
ATOM 1622 O O . SER A 1 207 ? 27.776 -2.136 -29.453 1.00 86.88 207 SER A O 1
ATOM 1624 N N . PHE A 1 208 ? 27.457 -3.663 -27.844 1.00 90.69 208 PHE A N 1
ATOM 1625 C CA . PHE A 1 208 ? 28.646 -4.457 -28.189 1.00 90.69 208 PHE A CA 1
ATOM 1626 C C . PHE A 1 208 ? 28.527 -5.133 -29.554 1.00 90.69 208 PHE A C 1
ATOM 1628 O O . PHE A 1 208 ? 29.475 -5.080 -30.336 1.00 90.69 208 PHE A O 1
ATOM 1635 N N . ILE A 1 209 ? 27.357 -5.694 -29.876 1.00 89.25 209 ILE A N 1
ATOM 1636 C CA . ILE A 1 209 ? 27.082 -6.252 -31.207 1.00 89.25 209 ILE A CA 1
ATOM 1637 C C . ILE A 1 209 ? 27.239 -5.164 -32.276 1.00 89.25 209 ILE A C 1
ATOM 1639 O O . ILE A 1 209 ? 27.935 -5.374 -33.265 1.00 89.25 209 ILE A O 1
ATOM 1643 N N . ALA A 1 210 ? 26.644 -3.987 -32.066 1.00 85.12 210 ALA A N 1
ATOM 1644 C CA . ALA A 1 210 ? 26.717 -2.878 -33.010 1.00 85.12 210 ALA A CA 1
ATOM 1645 C C . ALA A 1 210 ? 28.159 -2.395 -33.216 1.00 85.12 210 ALA A C 1
ATOM 1647 O O . ALA A 1 210 ? 28.575 -2.242 -34.359 1.00 85.12 210 ALA A O 1
ATOM 1648 N N . ILE A 1 211 ? 28.931 -2.214 -32.136 1.00 87.88 211 ILE A N 1
ATOM 1649 C CA . ILE A 1 211 ? 30.347 -1.816 -32.206 1.00 87.88 211 ILE A CA 1
ATOM 1650 C C . ILE A 1 211 ? 31.183 -2.879 -32.931 1.00 87.88 211 ILE A C 1
ATOM 1652 O O . ILE A 1 211 ? 32.018 -2.545 -33.765 1.00 87.88 211 ILE A O 1
ATOM 1656 N N . SER A 1 212 ? 30.959 -4.164 -32.648 1.00 88.94 212 SER A N 1
ATOM 1657 C CA . SER A 1 212 ? 31.683 -5.242 -33.326 1.00 88.94 212 SER A CA 1
ATOM 1658 C C . SER A 1 212 ? 31.386 -5.259 -34.833 1.00 88.94 212 SER A C 1
ATOM 1660 O O . SER A 1 212 ? 32.310 -5.287 -35.646 1.00 88.94 212 SER A O 1
ATOM 1662 N N . LEU A 1 213 ? 30.111 -5.129 -35.221 1.00 85.12 213 LEU A N 1
ATOM 1663 C CA . LEU A 1 213 ? 29.695 -5.089 -36.627 1.00 85.12 213 LEU A CA 1
ATOM 1664 C C . LEU A 1 213 ? 30.200 -3.842 -37.368 1.00 85.12 213 LEU A C 1
ATOM 1666 O O . LEU A 1 213 ? 30.576 -3.943 -38.536 1.00 85.12 213 LEU A O 1
ATOM 1670 N N . THR A 1 214 ? 30.228 -2.669 -36.725 1.00 84.06 214 THR A N 1
ATOM 1671 C CA . THR A 1 214 ? 30.776 -1.456 -37.354 1.00 84.06 214 THR A CA 1
ATOM 1672 C C . THR A 1 214 ? 32.279 -1.561 -37.561 1.00 84.06 214 THR A C 1
ATOM 1674 O O . THR A 1 214 ? 32.753 -1.228 -38.645 1.00 84.06 214 THR A O 1
ATOM 1677 N N . LEU A 1 215 ? 33.025 -2.069 -36.576 1.00 85.25 215 LEU A N 1
ATOM 1678 C CA . LEU A 1 215 ? 34.466 -2.298 -36.706 1.00 85.25 215 LEU A CA 1
ATOM 1679 C C . LEU A 1 215 ? 34.779 -3.307 -37.814 1.00 85.25 215 LEU A C 1
ATOM 1681 O O . LEU A 1 215 ? 35.669 -3.057 -38.626 1.00 85.25 215 LEU A O 1
ATOM 1685 N N . LEU A 1 216 ? 34.018 -4.400 -37.895 1.00 84.25 216 LEU A N 1
ATOM 1686 C CA . LEU A 1 216 ? 34.171 -5.395 -38.957 1.00 84.25 216 LEU A CA 1
ATOM 1687 C C . LEU A 1 216 ? 33.904 -4.790 -40.342 1.00 84.25 216 LEU A C 1
ATOM 1689 O O . LEU A 1 216 ? 34.588 -5.120 -41.306 1.00 84.25 216 LEU A O 1
ATOM 1693 N N . ARG A 1 217 ? 32.950 -3.857 -40.448 1.00 79.62 217 ARG A N 1
ATOM 1694 C CA . ARG A 1 217 ? 32.630 -3.183 -41.714 1.00 79.62 217 ARG A CA 1
ATOM 1695 C C . ARG A 1 217 ? 33.667 -2.138 -42.131 1.00 79.62 217 ARG A C 1
ATOM 1697 O O . ARG A 1 217 ? 33.868 -1.954 -43.326 1.00 79.62 217 ARG A O 1
ATOM 1704 N N . ILE A 1 218 ? 34.294 -1.452 -41.176 1.00 83.00 218 ILE A N 1
ATOM 1705 C CA . ILE A 1 218 ? 35.310 -0.423 -41.451 1.00 83.00 218 ILE A CA 1
ATOM 1706 C C . ILE A 1 218 ? 36.664 -1.060 -41.785 1.00 83.00 218 ILE A C 1
ATOM 1708 O O . ILE A 1 218 ? 37.314 -0.638 -42.735 1.00 83.00 218 ILE A O 1
ATOM 1712 N N . PHE A 1 219 ? 37.088 -2.068 -41.017 1.00 84.25 219 PHE A N 1
ATOM 1713 C CA . PHE A 1 219 ? 38.435 -2.644 -41.119 1.00 84.25 219 PHE A CA 1
ATOM 1714 C C . PHE A 1 219 ? 38.500 -3.970 -41.893 1.00 84.25 219 PHE A C 1
ATOM 1716 O O . PHE A 1 219 ? 39.594 -4.430 -42.210 1.00 84.25 219 PHE A O 1
ATOM 1723 N N . GLY A 1 220 ? 37.356 -4.587 -42.210 1.00 80.12 220 GLY A N 1
ATOM 1724 C CA . GLY A 1 220 ? 37.296 -5.890 -42.874 1.00 80.12 220 GLY A CA 1
ATOM 1725 C C . GLY A 1 220 ? 37.742 -7.055 -41.980 1.00 80.12 220 GLY A C 1
ATOM 1726 O O . GLY A 1 220 ? 37.943 -6.914 -40.771 1.00 80.12 220 GLY A O 1
ATOM 1727 N N . ILE A 1 221 ? 37.886 -8.239 -42.583 1.00 79.38 221 ILE A N 1
ATOM 1728 C CA . ILE A 1 221 ? 38.399 -9.436 -41.901 1.00 79.38 221 ILE A CA 1
ATOM 1729 C C . ILE A 1 221 ? 39.930 -9.331 -41.837 1.00 79.38 221 ILE A C 1
ATOM 1731 O O . ILE A 1 221 ? 40.603 -9.419 -42.859 1.00 79.38 221 ILE A O 1
ATOM 1735 N N . GLY A 1 222 ? 40.480 -9.139 -40.635 1.00 79.38 222 GLY A N 1
ATOM 1736 C CA . GLY A 1 222 ? 41.923 -8.994 -40.394 1.00 79.38 222 GLY A CA 1
ATOM 1737 C C . GLY A 1 222 ? 42.303 -9.268 -38.935 1.00 79.38 222 GLY A C 1
ATOM 1738 O O . GLY A 1 222 ? 41.510 -9.845 -38.195 1.00 79.38 222 GLY A O 1
ATOM 1739 N N . TYR A 1 223 ? 43.481 -8.830 -38.475 1.00 78.31 223 TYR A N 1
ATOM 1740 C CA . TYR A 1 223 ? 43.971 -9.085 -37.102 1.00 78.31 223 TYR A CA 1
ATOM 1741 C C . TYR A 1 223 ? 43.032 -8.580 -35.988 1.00 78.31 223 TYR A C 1
ATOM 1743 O O . TYR A 1 223 ? 42.955 -9.178 -34.916 1.00 78.31 223 TYR A O 1
ATOM 1751 N N . LEU A 1 224 ? 42.248 -7.529 -36.254 1.00 80.31 224 LEU A N 1
ATOM 1752 C CA . LEU A 1 224 ? 41.238 -7.003 -35.325 1.00 80.31 224 LEU A CA 1
ATOM 1753 C C . LEU A 1 224 ? 40.051 -7.960 -35.101 1.00 80.31 224 LEU A C 1
ATOM 1755 O O . LEU A 1 224 ? 39.331 -7.808 -34.113 1.00 80.31 224 LEU A O 1
ATOM 1759 N N . SER A 1 225 ? 39.868 -8.974 -35.956 1.00 81.50 225 SER A N 1
ATOM 1760 C CA . SER A 1 225 ? 38.826 -10.002 -35.794 1.00 81.50 225 SER A CA 1
ATOM 1761 C C . SER A 1 225 ? 38.963 -10.785 -34.483 1.00 81.50 225 SER A C 1
ATOM 1763 O O . SER A 1 225 ? 37.953 -11.169 -33.895 1.00 81.50 225 SER A O 1
ATOM 1765 N N . ILE A 1 226 ? 40.192 -10.920 -33.965 1.00 85.44 226 ILE A N 1
ATOM 1766 C CA . ILE A 1 226 ? 40.493 -11.566 -32.679 1.00 85.44 226 ILE A CA 1
ATOM 1767 C C . ILE A 1 226 ? 39.818 -10.827 -31.514 1.00 85.44 226 ILE A C 1
ATOM 1769 O O . ILE A 1 226 ? 39.396 -11.458 -30.551 1.00 85.44 226 ILE A O 1
ATOM 1773 N N . ILE A 1 227 ? 39.670 -9.500 -31.605 1.00 84.25 227 ILE A N 1
ATOM 1774 C CA . ILE A 1 227 ? 39.006 -8.669 -30.584 1.00 84.25 227 ILE A CA 1
ATOM 1775 C C . ILE A 1 227 ? 37.504 -8.525 -30.884 1.00 84.25 227 ILE A C 1
ATOM 1777 O O . ILE A 1 227 ? 36.678 -8.496 -29.971 1.00 84.25 227 ILE A O 1
ATOM 1781 N N . GLN A 1 228 ? 37.119 -8.474 -32.161 1.00 87.88 228 GLN A N 1
ATOM 1782 C CA . GLN A 1 228 ? 35.719 -8.323 -32.578 1.00 87.88 228 GLN A CA 1
ATOM 1783 C C . GLN A 1 228 ? 34.867 -9.560 -32.254 1.00 87.88 228 GLN A C 1
ATOM 1785 O O . GLN A 1 228 ? 33.724 -9.411 -31.814 1.00 87.88 228 GLN A O 1
ATOM 1790 N N . ALA A 1 229 ? 35.411 -10.768 -32.438 1.00 88.25 229 ALA A N 1
ATOM 1791 C CA . ALA A 1 229 ? 34.716 -12.028 -32.177 1.00 88.25 229 ALA A CA 1
ATOM 1792 C C . ALA A 1 229 ? 34.279 -12.206 -30.705 1.00 88.25 229 ALA A C 1
ATOM 1794 O O . ALA A 1 229 ? 33.091 -12.453 -30.478 1.00 88.25 229 ALA A O 1
ATOM 1795 N N . PRO A 1 230 ? 35.148 -12.029 -29.685 1.00 92.12 230 PRO A N 1
ATOM 1796 C CA . PRO A 1 230 ? 34.723 -12.109 -28.290 1.00 92.12 230 PRO A CA 1
ATOM 1797 C C . PRO A 1 230 ? 33.774 -10.968 -27.915 1.00 92.12 230 PRO A C 1
ATOM 1799 O O . PRO A 1 230 ? 32.825 -11.201 -27.172 1.00 92.12 230 PRO A O 1
ATOM 1802 N N . LEU A 1 231 ? 33.955 -9.759 -28.464 1.00 91.94 231 LEU A N 1
ATOM 1803 C CA . LEU A 1 231 ? 33.029 -8.646 -28.232 1.00 91.94 231 LEU A CA 1
ATOM 1804 C C . LEU A 1 231 ? 31.617 -8.960 -28.759 1.00 91.94 231 LEU A C 1
ATOM 1806 O O . LEU A 1 231 ? 30.627 -8.692 -28.076 1.00 91.94 231 LEU A O 1
ATOM 1810 N N . LEU A 1 232 ? 31.523 -9.571 -29.945 1.00 92.00 232 LEU A N 1
ATOM 1811 C CA . LEU A 1 232 ? 30.262 -10.029 -30.529 1.00 92.00 232 LEU A CA 1
ATOM 1812 C C . LEU A 1 232 ? 29.631 -11.143 -29.683 1.00 92.00 232 LEU A C 1
ATOM 1814 O O . LEU A 1 232 ? 28.445 -11.071 -29.366 1.00 92.00 232 LEU A O 1
ATOM 1818 N N . LEU A 1 233 ? 30.428 -12.138 -29.279 1.00 94.31 233 LEU A N 1
ATOM 1819 C CA . LEU A 1 233 ? 29.979 -13.265 -28.459 1.00 94.31 233 LEU A CA 1
ATOM 1820 C C . LEU A 1 233 ? 29.430 -12.794 -27.106 1.00 94.31 233 LEU A C 1
ATOM 1822 O O . LEU A 1 233 ? 28.308 -13.143 -26.740 1.00 94.31 233 LEU A O 1
ATOM 1826 N N . VAL A 1 234 ? 30.183 -11.953 -26.391 1.00 95.44 234 VAL A N 1
ATOM 1827 C CA . VAL A 1 234 ? 29.749 -11.352 -25.121 1.00 95.44 234 VAL A CA 1
ATOM 1828 C C . VAL A 1 234 ? 28.482 -10.526 -25.334 1.00 95.44 234 VAL A C 1
ATOM 1830 O O . VAL A 1 234 ? 27.542 -10.632 -24.548 1.00 95.44 234 VAL A O 1
ATOM 1833 N N . GLY A 1 235 ? 28.408 -9.762 -26.426 1.00 93.69 235 GLY A N 1
ATOM 1834 C CA . GLY A 1 235 ? 27.214 -9.004 -26.789 1.00 93.69 235 GLY A CA 1
ATOM 1835 C C . GLY A 1 235 ? 25.962 -9.877 -26.948 1.00 93.69 235 GLY A C 1
ATOM 1836 O O . GLY A 1 235 ? 24.907 -9.540 -26.404 1.00 93.69 235 GLY A O 1
ATOM 1837 N N . ILE A 1 236 ? 26.080 -11.026 -27.623 1.00 94.19 236 ILE A N 1
ATOM 1838 C CA . ILE A 1 236 ? 24.987 -11.996 -27.809 1.00 94.19 236 ILE A CA 1
ATOM 1839 C C . ILE A 1 236 ? 24.581 -12.636 -26.475 1.00 94.19 236 ILE A C 1
ATOM 1841 O O . ILE A 1 236 ? 23.387 -12.718 -26.173 1.00 94.19 236 ILE A O 1
ATOM 1845 N N . ILE A 1 237 ? 25.545 -13.041 -25.643 1.00 95.69 237 ILE A N 1
ATOM 1846 C CA . ILE A 1 237 ? 25.275 -13.617 -24.314 1.00 95.69 237 ILE A CA 1
ATOM 1847 C C . ILE A 1 237 ? 24.522 -12.606 -23.436 1.00 95.69 237 ILE A C 1
ATOM 1849 O O . ILE A 1 237 ? 23.486 -12.927 -22.860 1.00 95.69 237 ILE A O 1
ATOM 1853 N N . MET A 1 238 ? 24.975 -11.351 -23.390 1.00 94.94 238 MET A N 1
ATOM 1854 C CA . MET A 1 238 ? 24.312 -10.292 -22.620 1.00 94.94 238 MET A CA 1
ATOM 1855 C C . MET A 1 238 ? 22.902 -9.979 -23.145 1.00 94.94 238 MET A C 1
ATOM 1857 O O . MET A 1 238 ? 21.983 -9.732 -22.360 1.00 94.94 238 MET A O 1
ATOM 1861 N N . ALA A 1 239 ? 22.706 -9.994 -24.468 1.00 91.31 239 ALA A N 1
ATOM 1862 C CA . ALA A 1 239 ? 21.399 -9.763 -25.079 1.00 91.31 239 ALA A CA 1
ATOM 1863 C C . ALA A 1 239 ? 20.399 -10.887 -24.765 1.00 91.31 239 ALA A C 1
ATOM 1865 O O . ALA A 1 239 ? 19.247 -10.608 -24.426 1.00 91.31 239 ALA A O 1
ATOM 1866 N N . THR A 1 240 ? 20.847 -12.141 -24.840 1.00 92.50 240 THR A N 1
ATOM 1867 C CA . THR A 1 240 ? 20.023 -13.327 -24.561 1.00 92.50 240 THR A CA 1
ATOM 1868 C C . THR A 1 240 ? 19.683 -13.453 -23.077 1.00 92.50 240 THR A C 1
ATOM 1870 O O . THR A 1 240 ? 18.507 -13.609 -22.745 1.00 92.50 240 THR A O 1
ATOM 1873 N N . ASP A 1 241 ? 20.653 -13.280 -22.175 1.00 93.50 241 ASP A N 1
ATOM 1874 C CA . ASP A 1 241 ? 20.403 -13.267 -20.726 1.00 93.50 241 ASP A CA 1
ATOM 1875 C C . ASP A 1 241 ? 19.474 -12.104 -20.331 1.00 93.50 241 ASP A C 1
ATOM 1877 O O . ASP A 1 241 ? 18.480 -12.279 -19.620 1.00 93.50 241 ASP A O 1
ATOM 1881 N N . GLY A 1 242 ? 19.702 -10.917 -20.906 1.00 90.81 242 GLY A N 1
ATOM 1882 C CA . GLY A 1 242 ? 18.845 -9.753 -20.690 1.00 90.81 242 GLY A CA 1
ATOM 1883 C C . GLY A 1 242 ? 17.387 -9.994 -21.100 1.00 90.81 242 GLY A C 1
ATOM 1884 O O . GLY A 1 242 ? 16.461 -9.576 -20.394 1.00 90.81 242 GLY A O 1
ATOM 1885 N N . LEU A 1 243 ? 17.174 -10.713 -22.206 1.00 89.75 243 LEU A N 1
ATOM 1886 C CA . LEU A 1 243 ? 15.851 -11.110 -22.685 1.00 89.75 243 LEU A CA 1
ATOM 1887 C C . LEU A 1 243 ? 15.197 -12.155 -21.766 1.00 89.75 243 LEU A C 1
ATOM 1889 O O . LEU A 1 243 ? 14.016 -12.017 -21.430 1.00 89.75 243 LEU A O 1
ATOM 1893 N N . MET A 1 244 ? 15.963 -13.148 -21.306 1.00 90.25 244 MET A N 1
ATOM 1894 C CA . MET A 1 244 ? 15.497 -14.188 -20.380 1.00 90.25 244 MET A CA 1
ATOM 1895 C C . MET A 1 244 ? 15.003 -13.611 -19.050 1.00 90.25 244 MET A C 1
ATOM 1897 O O . MET A 1 244 ? 14.027 -14.106 -18.489 1.00 90.25 244 MET A O 1
ATOM 1901 N N . TRP A 1 245 ? 15.605 -12.525 -18.565 1.00 87.19 245 TRP A N 1
ATOM 1902 C CA . TRP A 1 245 ? 15.157 -11.852 -17.339 1.00 87.19 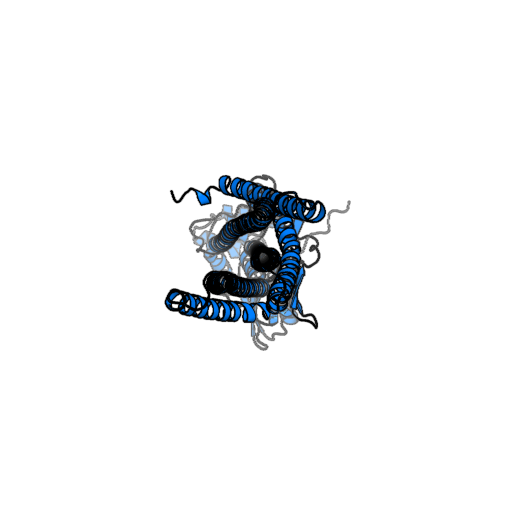245 TRP A CA 1
ATOM 1903 C C . TRP A 1 245 ? 13.918 -10.976 -17.557 1.00 87.19 245 TRP A C 1
ATOM 1905 O O . TRP A 1 245 ? 13.152 -10.731 -16.622 1.00 87.19 245 TRP A O 1
ATOM 1915 N N . TYR A 1 246 ? 13.706 -10.487 -18.780 1.00 85.88 246 TYR A N 1
ATOM 1916 C CA . TYR A 1 246 ? 12.588 -9.607 -19.116 1.00 85.88 246 TYR A CA 1
ATOM 1917 C C . TYR A 1 246 ? 11.296 -10.381 -19.422 1.00 85.88 246 TYR A C 1
ATOM 1919 O O . TYR A 1 246 ? 10.243 -10.054 -18.866 1.00 85.88 246 TYR A O 1
ATOM 1927 N N . LEU A 1 247 ? 11.351 -11.426 -20.255 1.00 85.00 247 LEU A N 1
ATOM 1928 C CA . LEU A 1 247 ? 10.159 -12.129 -20.758 1.0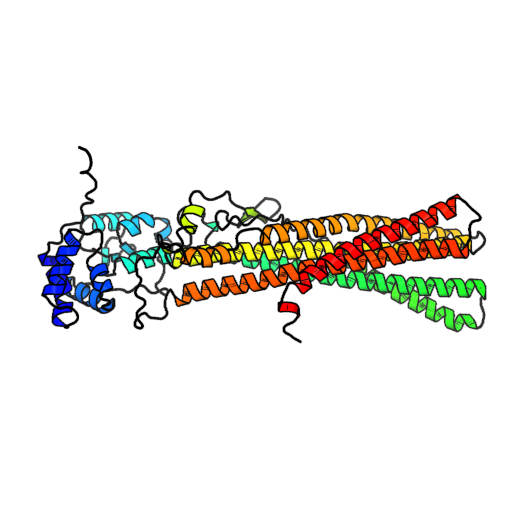0 85.00 247 LEU A CA 1
ATOM 1929 C C . LEU A 1 247 ? 9.221 -12.687 -19.667 1.00 85.00 247 LEU A C 1
ATOM 1931 O O . LEU A 1 247 ? 8.010 -12.472 -19.782 1.00 85.00 247 LEU A O 1
ATOM 1935 N N . PRO A 1 248 ? 9.707 -13.337 -18.589 1.00 86.12 248 PRO A N 1
ATOM 1936 C CA . PRO A 1 248 ? 8.835 -13.855 -17.534 1.00 86.12 248 PRO A CA 1
ATOM 1937 C C . PRO A 1 248 ? 8.037 -12.742 -16.855 1.00 86.12 248 PRO A C 1
ATOM 1939 O O . PRO A 1 248 ? 6.862 -12.904 -16.543 1.00 86.12 248 PRO A O 1
ATOM 1942 N N . THR A 1 249 ? 8.654 -11.573 -16.681 1.00 81.12 249 THR A N 1
ATOM 1943 C CA . THR A 1 249 ? 8.032 -10.438 -15.988 1.00 81.12 249 THR A CA 1
ATOM 1944 C C . THR A 1 249 ? 6.933 -9.768 -16.801 1.00 81.12 249 THR A C 1
ATOM 1946 O O . THR A 1 249 ? 6.044 -9.156 -16.217 1.00 81.12 249 THR A O 1
ATOM 1949 N N . ARG A 1 250 ? 6.954 -9.921 -18.132 1.00 76.94 250 ARG A N 1
ATOM 1950 C CA . ARG A 1 250 ? 5.896 -9.434 -19.026 1.00 76.94 250 ARG A CA 1
ATOM 1951 C C . ARG A 1 250 ? 4.619 -10.262 -18.903 1.00 76.94 250 ARG A C 1
ATOM 1953 O O . ARG A 1 250 ? 3.535 -9.705 -19.000 1.00 76.94 250 ARG A O 1
ATOM 1960 N N . LYS A 1 251 ? 4.751 -11.570 -18.660 1.00 78.19 251 LYS A N 1
ATOM 1961 C CA . LYS A 1 251 ? 3.612 -12.479 -18.441 1.00 78.19 251 LYS A CA 1
ATOM 1962 C C . LYS A 1 251 ? 2.929 -12.246 -17.091 1.00 78.19 251 LYS A C 1
ATOM 1964 O O . LYS A 1 251 ? 1.795 -12.661 -16.893 1.00 78.19 251 LYS A O 1
ATOM 1969 N N . LEU A 1 252 ? 3.620 -11.578 -16.167 1.00 73.62 252 LEU A N 1
ATOM 1970 C CA . LEU A 1 252 ? 3.083 -11.178 -14.877 1.00 73.62 252 LEU A CA 1
ATOM 1971 C C . LEU A 1 252 ? 2.340 -9.849 -15.039 1.00 73.62 252 LEU A C 1
ATOM 1973 O O . LEU A 1 252 ? 2.900 -8.768 -14.837 1.00 73.62 252 LEU A O 1
ATOM 1977 N N . GLU A 1 253 ? 1.065 -9.910 -15.397 1.00 64.00 253 GLU A N 1
ATOM 1978 C CA . GLU A 1 253 ? 0.171 -8.793 -15.119 1.00 64.00 253 GLU A CA 1
ATOM 1979 C C . GLU A 1 253 ? -0.363 -8.977 -13.698 1.00 64.00 253 GLU A C 1
ATOM 1981 O O . GLU A 1 253 ? -0.948 -10.018 -13.397 1.00 64.00 253 GLU A O 1
ATOM 1986 N N . PRO A 1 254 ? -0.135 -8.023 -12.777 1.00 59.84 254 PRO A N 1
ATOM 1987 C CA . PRO A 1 254 ? -0.864 -8.050 -11.533 1.00 59.84 254 PRO A CA 1
ATOM 1988 C C . PRO A 1 254 ? -2.317 -7.899 -11.965 1.00 59.84 254 PRO A C 1
ATOM 1990 O O . PRO A 1 254 ? -2.645 -6.905 -12.622 1.00 59.84 254 PRO A O 1
ATOM 1993 N N . GLY A 1 255 ? -3.159 -8.884 -11.633 1.00 58.94 255 GLY A N 1
ATOM 1994 C CA . GLY A 1 255 ? -4.606 -8.709 -11.737 1.00 58.94 255 GLY A CA 1
ATOM 1995 C C . GLY A 1 255 ? -4.963 -7.350 -11.144 1.00 58.94 255 GLY A C 1
ATOM 1996 O O . GLY A 1 255 ? -4.236 -6.871 -10.266 1.00 58.94 255 GLY A O 1
ATOM 1997 N N . GLU A 1 256 ? -5.989 -6.682 -11.669 1.00 56.72 256 GLU A N 1
ATOM 1998 C CA . GLU A 1 256 ? -6.392 -5.372 -11.167 1.00 56.72 256 GLU A CA 1
ATOM 1999 C C . GLU A 1 256 ? -6.630 -5.471 -9.659 1.00 56.72 256 GLU A C 1
ATOM 2001 O O . GLU A 1 256 ? -7.692 -5.868 -9.193 1.00 56.72 256 GLU A O 1
ATOM 2006 N N . ILE A 1 257 ? -5.612 -5.135 -8.862 1.00 54.66 257 ILE A N 1
ATOM 2007 C CA . ILE A 1 257 ? -5.771 -4.953 -7.431 1.00 54.66 257 ILE A CA 1
ATOM 2008 C C . ILE A 1 257 ? -6.522 -3.635 -7.360 1.00 54.66 257 ILE A C 1
ATOM 2010 O O . ILE A 1 257 ? -5.919 -2.556 -7.371 1.00 54.66 257 ILE A O 1
ATOM 2014 N N . GLY A 1 258 ? -7.847 -3.754 -7.442 1.00 53.31 258 GLY A N 1
ATOM 2015 C CA . GLY A 1 258 ? -8.829 -2.689 -7.382 1.00 53.31 258 GLY A CA 1
ATOM 2016 C C . GLY A 1 258 ? -8.776 -2.050 -6.009 1.00 53.31 258 GLY A C 1
ATOM 2017 O O . GLY A 1 258 ? -9.637 -2.262 -5.172 1.00 53.31 258 GLY A O 1
ATOM 2018 N N . SER A 1 259 ? -7.719 -1.295 -5.744 1.00 53.03 259 SER A N 1
ATOM 2019 C CA . SER A 1 259 ? -7.631 -0.435 -4.578 1.00 53.03 259 SER A CA 1
ATOM 2020 C C . SER A 1 259 ? -7.930 0.980 -5.052 1.00 53.03 259 SER A C 1
ATOM 2022 O O . SER A 1 259 ? -7.026 1.811 -5.198 1.00 53.03 259 SER A O 1
ATOM 2024 N N . VAL A 1 260 ? -9.198 1.237 -5.372 1.00 53.97 260 VAL A N 1
ATOM 2025 C CA . VAL A 1 260 ? -9.696 2.615 -5.364 1.00 53.97 260 VAL A CA 1
ATOM 2026 C C . VAL A 1 260 ? -9.526 3.111 -3.923 1.00 53.97 260 VAL A C 1
ATOM 2028 O O . VAL A 1 260 ? -9.781 2.339 -3.000 1.00 53.97 260 VAL A O 1
ATOM 2031 N N . PRO A 1 261 ? -9.031 4.337 -3.688 1.00 55.66 261 PRO A N 1
ATOM 2032 C CA . PRO A 1 261 ? -8.954 4.879 -2.340 1.00 55.66 261 PRO A CA 1
ATOM 2033 C C . PRO A 1 261 ? -10.367 5.029 -1.780 1.00 55.66 261 PRO A C 1
ATOM 2035 O O . PRO A 1 261 ? -11.045 6.023 -2.040 1.00 55.66 261 PRO A O 1
ATOM 2038 N N . THR A 1 262 ? -10.820 4.049 -1.009 1.00 60.22 262 THR A N 1
ATOM 2039 C CA . THR A 1 262 ? -12.029 4.197 -0.214 1.00 60.22 262 THR A CA 1
ATOM 2040 C C . THR A 1 262 ? -11.676 5.092 0.966 1.00 60.22 262 THR A C 1
ATOM 2042 O O . THR A 1 262 ? -10.779 4.806 1.759 1.00 60.22 262 THR A O 1
ATOM 2045 N N . ARG A 1 263 ? -12.300 6.271 1.010 1.00 63.84 263 ARG A N 1
ATOM 2046 C CA . ARG A 1 263 ? -11.980 7.290 2.011 1.00 63.84 263 ARG A CA 1
ATOM 2047 C C . ARG A 1 263 ? -12.390 6.786 3.391 1.00 63.84 263 ARG A C 1
ATOM 2049 O O . ARG A 1 263 ? -13.520 6.343 3.572 1.00 63.84 263 ARG A O 1
ATOM 2056 N N . SER A 1 264 ? -11.483 6.897 4.358 1.00 63.66 264 SER A N 1
ATOM 2057 C CA . SER A 1 264 ? -11.853 6.774 5.764 1.00 63.66 264 SER A CA 1
ATOM 2058 C C . SER A 1 264 ? -12.730 7.962 6.139 1.00 63.66 264 SER A C 1
ATOM 2060 O O . SER A 1 264 ? -12.328 9.112 5.978 1.00 63.66 264 SER A O 1
ATOM 2062 N N . THR A 1 265 ? -13.940 7.688 6.615 1.00 66.19 265 THR A N 1
ATOM 2063 C CA . THR A 1 265 ? -14.870 8.703 7.124 1.00 66.19 265 THR A CA 1
ATOM 2064 C C . THR A 1 265 ? -14.897 8.666 8.646 1.00 66.19 265 THR A C 1
ATOM 2066 O O . THR A 1 265 ? -15.954 8.562 9.258 1.00 66.19 265 THR A O 1
ATOM 2069 N N . PHE A 1 266 ? -13.725 8.698 9.285 1.00 69.56 266 PHE A N 1
ATOM 2070 C CA . PHE A 1 266 ? -13.639 8.852 10.741 1.00 69.56 266 PHE A CA 1
ATOM 2071 C C . PHE A 1 266 ? -14.400 7.752 11.523 1.00 69.56 266 PHE A C 1
ATOM 2073 O O . PHE A 1 266 ? -15.028 7.986 12.553 1.00 69.56 266 PHE A O 1
ATOM 2080 N N . GLY A 1 267 ? -14.372 6.516 11.013 1.00 67.62 267 GLY A N 1
ATOM 2081 C CA . GLY A 1 267 ? -15.065 5.369 11.608 1.00 67.62 267 GLY A CA 1
ATOM 2082 C C . GLY A 1 267 ? -16.590 5.357 11.444 1.00 67.62 267 GLY A C 1
ATOM 2083 O O . GLY A 1 267 ? -17.245 4.565 12.117 1.00 67.62 267 GLY A O 1
ATOM 2084 N N . THR A 1 268 ? -17.161 6.201 10.574 1.00 77.88 268 THR A N 1
ATOM 2085 C CA . THR A 1 268 ? -18.586 6.120 10.198 1.00 77.88 268 THR A CA 1
ATOM 2086 C C . THR A 1 268 ? -18.855 5.089 9.107 1.00 77.88 268 THR A C 1
ATOM 2088 O O . THR A 1 268 ? -19.977 4.613 8.990 1.00 77.88 268 THR A O 1
ATOM 2091 N N . THR A 1 269 ? -17.842 4.718 8.323 1.00 83.12 269 THR A N 1
ATOM 2092 C CA . THR A 1 269 ? -17.919 3.651 7.318 1.00 83.12 269 THR A CA 1
ATOM 2093 C C . THR A 1 269 ? -16.973 2.521 7.686 1.00 83.12 269 THR A C 1
ATOM 2095 O O . THR A 1 269 ? -15.930 2.745 8.305 1.00 83.12 269 THR A O 1
ATOM 2098 N N . ILE A 1 270 ? -17.322 1.305 7.276 1.00 84.38 270 ILE A N 1
ATOM 2099 C CA . ILE A 1 270 ? -16.519 0.107 7.509 1.00 84.38 270 ILE A CA 1
ATOM 2100 C C . ILE A 1 270 ? -16.066 -0.447 6.169 1.00 84.38 270 ILE A C 1
ATOM 2102 O O . ILE A 1 270 ? -16.834 -0.506 5.210 1.00 84.38 270 ILE A O 1
ATOM 2106 N N . ALA A 1 271 ? -14.804 -0.861 6.107 1.00 82.06 271 ALA A N 1
ATOM 2107 C CA . ALA A 1 271 ? -14.291 -1.621 4.984 1.00 82.06 271 ALA A CA 1
ATOM 2108 C C . ALA A 1 271 ? -14.767 -3.077 5.087 1.00 82.06 271 ALA A C 1
ATOM 2110 O O . ALA A 1 271 ? -14.437 -3.787 6.037 1.00 82.06 271 ALA A O 1
ATOM 2111 N N . GLU A 1 272 ? -15.533 -3.517 4.096 1.00 80.12 272 GLU A N 1
ATOM 2112 C CA . GLU A 1 272 ? -16.117 -4.849 4.022 1.00 80.12 272 GLU A CA 1
ATOM 2113 C C . GLU A 1 272 ? -15.554 -5.622 2.840 1.00 80.12 272 GLU A C 1
ATOM 2115 O O . GLU A 1 272 ? -15.313 -5.082 1.757 1.00 80.12 272 GLU A O 1
ATOM 2120 N N . LEU A 1 273 ? -15.384 -6.924 3.040 1.00 75.44 273 LEU A N 1
ATOM 2121 C CA . LEU A 1 273 ? -15.002 -7.825 1.973 1.00 75.44 273 LEU A CA 1
ATOM 2122 C C . LEU A 1 273 ? -16.248 -8.520 1.427 1.00 75.44 273 LEU A C 1
ATOM 2124 O O . LEU A 1 273 ? -16.741 -9.468 2.037 1.00 75.44 273 LEU A O 1
ATOM 2128 N N . LYS A 1 274 ? -16.741 -8.075 0.270 1.00 74.25 274 LYS A N 1
ATOM 2129 C CA . LYS A 1 274 ? -17.869 -8.726 -0.404 1.00 74.25 274 LYS A CA 1
ATOM 2130 C C . LYS A 1 274 ? -17.352 -9.789 -1.366 1.00 74.25 274 LYS A C 1
ATOM 2132 O O . LYS A 1 274 ? -16.400 -9.558 -2.110 1.00 74.25 274 LYS A O 1
ATOM 2137 N N . SER A 1 275 ? -17.940 -10.982 -1.316 1.00 69.25 275 SER A N 1
ATOM 2138 C CA . SER A 1 275 ? -17.665 -12.045 -2.286 1.00 69.25 275 SER A CA 1
ATOM 2139 C C . SER A 1 275 ? -18.551 -11.826 -3.514 1.00 69.25 275 SER A C 1
ATOM 2141 O O . SER A 1 275 ? -19.773 -11.874 -3.408 1.00 69.25 275 SER A O 1
ATOM 2143 N N . THR A 1 276 ? -17.935 -11.538 -4.657 1.00 64.88 276 THR A N 1
ATOM 2144 C CA . THR A 1 276 ? -18.592 -11.390 -5.963 1.00 64.88 276 THR A CA 1
ATOM 2145 C C . THR A 1 276 ? -18.246 -12.604 -6.834 1.00 64.88 276 THR A C 1
ATOM 2147 O O . THR A 1 276 ? -17.263 -13.299 -6.576 1.00 64.88 276 THR A O 1
ATOM 2150 N N . LYS A 1 277 ? -19.023 -12.863 -7.897 1.00 58.88 277 LYS A N 1
ATOM 2151 C CA . LYS A 1 277 ? -18.788 -13.968 -8.854 1.00 58.88 277 LYS A CA 1
ATOM 2152 C C . LYS A 1 277 ? -17.377 -13.972 -9.475 1.00 58.88 277 LYS A C 1
ATOM 2154 O O . LYS A 1 277 ? -16.882 -15.031 -9.832 1.00 58.88 277 LYS A O 1
ATOM 2159 N N . GLU A 1 278 ? -16.728 -12.811 -9.562 1.00 59.50 278 GLU A N 1
ATOM 2160 C CA . GLU A 1 278 ? -15.373 -12.625 -10.116 1.00 59.50 278 GLU A CA 1
ATOM 2161 C C . GLU A 1 278 ? -14.264 -12.646 -9.043 1.00 59.50 278 GLU A C 1
ATOM 2163 O O . GLU A 1 278 ? -13.083 -12.487 -9.347 1.00 59.50 278 GLU A O 1
ATOM 2168 N N . GLY A 1 279 ? -14.635 -12.840 -7.774 1.00 63.12 279 GLY A N 1
ATOM 2169 C CA . GLY A 1 279 ? -13.732 -12.830 -6.630 1.00 63.12 279 GLY A CA 1
ATOM 2170 C C . GLY A 1 279 ? -14.185 -11.879 -5.527 1.00 63.12 279 GLY A C 1
ATOM 2171 O O . GLY A 1 279 ? -15.268 -11.302 -5.543 1.00 63.12 279 GLY A O 1
ATOM 2172 N N . HIS A 1 280 ? -13.345 -11.717 -4.513 1.00 65.81 280 HIS A N 1
ATOM 2173 C CA . HIS A 1 280 ? -13.664 -10.867 -3.371 1.00 65.81 280 HIS A CA 1
ATOM 2174 C C . HIS A 1 280 ? -13.231 -9.415 -3.609 1.00 65.81 280 HIS A C 1
ATOM 2176 O O . HIS A 1 280 ? -12.028 -9.163 -3.742 1.00 65.81 280 HIS A O 1
ATOM 2182 N N . VAL A 1 281 ? -14.174 -8.477 -3.564 1.00 70.12 281 VAL A N 1
ATOM 2183 C CA . VAL A 1 281 ? -13.936 -7.039 -3.745 1.00 70.12 281 VAL A CA 1
ATOM 2184 C C . VAL A 1 281 ? -14.019 -6.326 -2.398 1.00 70.12 281 VAL A C 1
ATOM 2186 O O . VAL A 1 281 ? -14.893 -6.608 -1.575 1.00 70.12 281 VAL A O 1
ATOM 2189 N N . LEU A 1 282 ? -13.085 -5.402 -2.164 1.00 76.12 282 LEU A N 1
ATOM 2190 C CA . LEU A 1 282 ? -13.141 -4.501 -1.019 1.00 76.12 282 LEU A CA 1
ATOM 2191 C C . LEU A 1 282 ? -14.151 -3.390 -1.318 1.00 76.12 282 LEU A C 1
ATOM 2193 O O . LEU A 1 282 ? -13.958 -2.613 -2.250 1.00 76.12 282 LEU A O 1
ATOM 2197 N N . THR A 1 283 ? -15.216 -3.309 -0.531 1.00 78.62 283 THR A N 1
ATOM 2198 C CA . THR A 1 283 ? -16.239 -2.262 -0.639 1.00 78.62 283 THR A CA 1
ATOM 2199 C C . THR A 1 283 ? -16.406 -1.588 0.710 1.00 78.62 283 THR A C 1
ATOM 2201 O O . THR A 1 283 ? -16.342 -2.267 1.731 1.00 78.62 283 THR A O 1
ATOM 2204 N N . ARG A 1 284 ? -16.658 -0.278 0.749 1.00 81.69 284 ARG A N 1
ATOM 2205 C CA . ARG A 1 284 ? -17.065 0.369 2.002 1.00 81.69 284 ARG A CA 1
ATOM 2206 C C . ARG A 1 284 ? -18.574 0.352 2.175 1.00 81.69 284 ARG A C 1
ATOM 2208 O O . ARG A 1 284 ? -19.308 0.509 1.202 1.00 81.69 284 ARG A O 1
ATOM 2215 N N . SER A 1 285 ? -19.002 0.161 3.419 1.00 83.00 285 SER A N 1
ATOM 2216 C CA . SER A 1 285 ? -20.391 0.334 3.827 1.00 83.00 285 SER A CA 1
ATOM 2217 C C . SER A 1 285 ? -20.826 1.788 3.644 1.00 83.00 285 SER A C 1
ATOM 2219 O O . SER A 1 285 ? -19.997 2.703 3.607 1.00 83.00 285 SER A O 1
ATOM 2221 N N . GLU A 1 286 ? -22.134 2.012 3.603 1.00 82.69 286 GLU A N 1
ATOM 2222 C CA . GLU A 1 286 ? -22.681 3.358 3.759 1.00 82.69 286 GLU A CA 1
ATOM 2223 C C . GLU A 1 286 ? -22.364 3.917 5.161 1.00 82.69 286 GLU A C 1
ATOM 2225 O O . GLU A 1 286 ? -22.084 3.139 6.086 1.00 82.69 286 GLU A O 1
ATOM 2230 N N . PRO A 1 287 ? -22.369 5.254 5.334 1.00 84.94 287 PRO A N 1
ATOM 2231 C CA . PRO A 1 287 ? -22.192 5.874 6.638 1.00 84.94 287 PRO A CA 1
ATOM 2232 C C . PRO A 1 287 ? -23.248 5.379 7.627 1.00 84.94 287 PRO A C 1
ATOM 2234 O O . PRO A 1 287 ? -24.452 5.536 7.424 1.00 84.94 287 PRO A O 1
ATOM 2237 N N . ILE A 1 288 ? -22.784 4.787 8.719 1.00 86.38 288 ILE A N 1
ATOM 2238 C CA . ILE A 1 288 ? -23.634 4.240 9.767 1.00 86.38 288 ILE A CA 1
ATOM 2239 C C . ILE A 1 288 ? -24.314 5.394 10.500 1.00 86.38 288 ILE A C 1
ATOM 2241 O O . ILE A 1 288 ? -23.658 6.306 11.018 1.00 86.38 288 ILE A O 1
ATOM 2245 N N . LYS A 1 289 ? -25.646 5.342 10.574 1.00 85.50 289 LYS A N 1
ATOM 2246 C CA . LYS A 1 289 ? -26.450 6.344 11.281 1.00 85.50 289 LYS A CA 1
ATOM 2247 C C . LYS A 1 289 ? -26.041 6.389 12.756 1.00 85.50 289 LYS A C 1
ATOM 2249 O O . LYS A 1 289 ? -26.000 5.365 13.426 1.00 85.50 289 LYS A O 1
ATOM 2254 N N . GLY A 1 290 ? -25.716 7.580 13.256 1.00 83.00 290 GLY A N 1
ATOM 2255 C CA . GLY A 1 290 ? -25.325 7.787 14.654 1.00 83.00 290 GLY A CA 1
ATOM 2256 C C . GLY A 1 290 ? -23.876 7.418 15.005 1.00 83.00 290 GLY A C 1
ATOM 2257 O O . GLY A 1 290 ? -23.441 7.737 16.108 1.00 83.00 290 GLY A O 1
ATOM 2258 N N . ALA A 1 291 ? -23.081 6.836 14.095 1.00 84.56 291 ALA A N 1
ATOM 2259 C CA . ALA A 1 291 ? -21.689 6.466 14.387 1.00 84.56 291 ALA A CA 1
ATOM 2260 C C . ALA A 1 291 ? -20.795 7.675 14.716 1.00 84.56 291 ALA A C 1
ATOM 2262 O O . ALA A 1 291 ? -19.954 7.603 15.613 1.00 84.56 291 ALA A O 1
ATOM 2263 N N . GLU A 1 292 ? -21.000 8.805 14.036 1.00 83.62 292 GLU A N 1
ATOM 2264 C CA . GLU A 1 292 ? -20.276 10.051 14.314 1.00 83.62 292 GLU A CA 1
ATOM 2265 C C . GLU A 1 292 ? -20.642 10.625 15.690 1.00 83.62 292 GLU A C 1
ATOM 2267 O O . GLU A 1 292 ? -19.770 10.993 16.478 1.00 83.62 292 GLU A O 1
ATOM 2272 N N . GLN A 1 293 ? -21.934 10.626 16.026 1.00 84.00 293 GLN A N 1
ATOM 2273 C CA . GLN A 1 293 ? -22.435 11.073 17.330 1.00 84.00 293 GLN A CA 1
ATOM 2274 C C . GLN A 1 293 ? -21.912 10.175 18.460 1.00 84.00 293 GLN A C 1
ATOM 2276 O O . GLN A 1 293 ? -21.527 10.653 19.526 1.00 84.00 293 GLN A O 1
ATOM 2281 N N . LEU A 1 294 ? -21.840 8.867 18.208 1.00 84.38 294 LEU A N 1
ATOM 2282 C CA . LEU A 1 294 ? -21.277 7.902 19.142 1.00 84.38 294 LEU A CA 1
ATOM 2283 C C . LEU A 1 294 ? -19.783 8.159 19.369 1.00 84.38 294 LEU A C 1
ATOM 2285 O O . LEU A 1 294 ? -19.321 8.195 20.507 1.00 84.38 294 LEU A O 1
ATOM 2289 N N . ARG A 1 295 ? -19.025 8.376 18.288 1.00 83.50 295 ARG A N 1
ATOM 2290 C CA . ARG A 1 295 ? -17.577 8.593 18.353 1.00 83.50 295 ARG A CA 1
ATOM 2291 C C . ARG A 1 295 ? -17.204 9.930 18.984 1.00 83.50 295 ARG A C 1
ATOM 2293 O O . ARG A 1 295 ? -16.248 9.976 19.751 1.00 83.50 295 ARG A O 1
ATOM 2300 N N . THR A 1 296 ? -17.948 10.997 18.690 1.00 82.50 296 THR A N 1
ATOM 2301 C CA . THR A 1 296 ? -17.725 12.339 19.265 1.00 82.50 296 THR A CA 1
ATOM 2302 C C . THR A 1 296 ? -17.871 12.345 20.785 1.00 82.50 296 THR A C 1
ATOM 2304 O O . THR A 1 296 ? -17.100 13.023 21.458 1.00 82.50 296 THR A O 1
ATOM 2307 N N . ARG A 1 297 ? -18.751 11.505 21.346 1.00 82.81 297 ARG A N 1
ATOM 2308 C CA . ARG A 1 297 ? -18.890 11.266 22.795 1.00 82.81 297 ARG A CA 1
ATOM 2309 C C . ARG A 1 297 ? -17.817 10.318 23.352 1.00 82.81 297 ARG A C 1
ATOM 2311 O O . ARG A 1 297 ? -18.107 9.448 24.173 1.00 82.81 297 ARG A O 1
ATOM 2318 N N . TRP A 1 298 ? -16.563 10.489 22.931 1.00 79.75 298 TRP A N 1
ATOM 2319 C CA . TRP A 1 298 ? -15.457 9.568 23.215 1.00 79.75 298 TRP A CA 1
ATOM 2320 C C . TRP A 1 298 ? -15.257 9.279 24.707 1.00 79.75 298 TRP A C 1
ATOM 2322 O O . TRP A 1 298 ? -15.028 8.133 25.096 1.00 79.75 298 TRP A O 1
ATOM 2332 N N . ASN A 1 299 ? -15.381 10.296 25.561 1.00 77.06 299 ASN A N 1
ATOM 2333 C CA . ASN A 1 299 ? -15.190 10.153 27.006 1.00 77.06 299 ASN A CA 1
ATOM 2334 C C . ASN A 1 299 ? -16.263 9.272 27.662 1.00 77.06 299 ASN A C 1
ATOM 2336 O O . ASN A 1 299 ? -15.961 8.597 28.644 1.00 77.06 299 ASN A O 1
ATOM 2340 N N . ARG A 1 300 ? -17.466 9.211 27.076 1.00 77.19 300 ARG A N 1
ATOM 2341 C CA . ARG A 1 300 ? -18.595 8.392 27.547 1.00 77.19 300 ARG A CA 1
ATOM 2342 C C . ARG A 1 300 ? -18.546 6.953 27.037 1.00 77.19 300 ARG A C 1
ATOM 2344 O O . ARG A 1 300 ? -19.293 6.112 27.522 1.00 77.19 300 ARG A O 1
ATOM 2351 N N . LEU A 1 301 ? -17.682 6.659 26.065 1.00 78.50 301 LEU A N 1
ATOM 2352 C CA . LEU A 1 301 ? -17.538 5.309 25.535 1.00 78.50 301 LEU A CA 1
ATOM 2353 C C . LEU A 1 301 ? -16.896 4.387 26.562 1.00 78.50 301 LEU A C 1
ATOM 2355 O O . LEU A 1 301 ? -15.871 4.721 27.177 1.00 78.50 301 LEU A O 1
ATOM 2359 N N . SER A 1 302 ? -17.440 3.176 26.649 1.00 75.88 302 SER A N 1
ATOM 2360 C CA . SER A 1 302 ? -16.809 2.123 27.419 1.00 75.88 302 SER A CA 1
ATOM 2361 C C . SER A 1 302 ? -15.426 1.785 26.841 1.00 75.88 302 SER A C 1
ATOM 2363 O O . SER A 1 302 ? -15.160 1.966 25.642 1.00 75.88 302 SER A O 1
ATOM 2365 N N . PRO A 1 303 ? -14.502 1.268 27.661 1.00 76.88 303 PRO A N 1
ATOM 2366 C CA . PRO A 1 303 ? -13.200 0.821 27.181 1.00 76.88 303 PRO A CA 1
ATOM 2367 C C . PRO A 1 303 ? -13.276 -0.212 26.047 1.00 76.88 303 PRO A C 1
ATOM 2369 O O . PRO A 1 303 ? -12.413 -0.223 25.167 1.00 76.88 303 PRO A O 1
ATOM 2372 N N . VAL A 1 304 ? -14.307 -1.064 26.019 1.00 78.12 304 VAL A N 1
ATOM 2373 C CA . VAL A 1 304 ? -14.506 -2.039 24.938 1.00 78.12 304 VAL A CA 1
ATOM 2374 C C . VAL A 1 304 ? -14.888 -1.327 23.638 1.00 78.12 304 VAL A C 1
ATOM 2376 O O . VAL A 1 304 ? -14.255 -1.568 22.608 1.00 78.12 304 VAL A O 1
ATOM 2379 N N . MET A 1 305 ? -15.824 -0.377 23.693 1.00 80.50 305 MET A N 1
ATOM 2380 C CA . MET A 1 305 ? -16.242 0.419 22.530 1.00 80.50 305 MET A CA 1
ATOM 2381 C C . MET A 1 305 ? -15.082 1.231 21.936 1.00 80.50 305 MET A C 1
ATOM 2383 O O . MET A 1 305 ? -14.891 1.260 20.716 1.00 80.50 305 MET A O 1
ATOM 2387 N N . LYS A 1 306 ? -14.230 1.820 22.792 1.00 84.50 306 LYS A N 1
ATOM 2388 C CA . LYS A 1 306 ? -12.990 2.502 22.369 1.00 84.50 306 LYS A CA 1
ATOM 2389 C C . LYS A 1 306 ? -12.060 1.555 21.603 1.00 84.50 306 LYS A C 1
ATOM 2391 O O . LYS A 1 306 ? -11.552 1.908 20.539 1.00 84.50 306 LYS A O 1
ATOM 2396 N N . ARG A 1 307 ? -11.867 0.320 22.094 1.00 85.38 307 ARG A N 1
ATOM 2397 C CA . ARG A 1 307 ? -11.051 -0.709 21.413 1.00 85.38 307 ARG A CA 1
ATOM 2398 C C . ARG A 1 307 ? -11.610 -1.087 20.036 1.00 85.38 307 ARG A C 1
ATOM 2400 O O . ARG A 1 307 ? -10.812 -1.342 19.130 1.00 85.38 307 ARG A O 1
ATOM 2407 N N . ARG A 1 308 ? -12.937 -1.111 19.866 1.00 86.38 308 ARG A N 1
ATOM 2408 C CA . ARG A 1 308 ? -13.597 -1.388 18.576 1.00 86.38 308 ARG A CA 1
ATOM 2409 C C . ARG A 1 308 ? -13.358 -0.258 17.573 1.00 86.38 308 ARG A C 1
ATOM 2411 O O . ARG A 1 308 ? -12.886 -0.532 16.472 1.00 86.38 308 ARG A O 1
ATOM 2418 N N . PHE A 1 309 ? -13.516 1.004 17.978 1.00 87.44 309 PHE A N 1
ATOM 2419 C CA . PHE A 1 309 ? -13.139 2.147 17.131 1.00 87.44 309 PHE A CA 1
ATOM 2420 C C . PHE A 1 309 ? -11.658 2.110 16.733 1.00 87.44 309 PHE A C 1
ATOM 2422 O O . PHE A 1 309 ? -11.332 2.227 15.555 1.00 87.44 309 PHE A O 1
ATOM 2429 N N . PHE A 1 310 ? -10.758 1.806 17.672 1.00 88.56 310 PHE A N 1
ATOM 2430 C CA . PHE A 1 310 ? -9.339 1.611 17.363 1.00 88.56 310 PHE A CA 1
ATOM 2431 C C . PHE A 1 310 ? -9.056 0.421 16.429 1.00 88.56 310 PHE A C 1
ATOM 2433 O O . PHE A 1 310 ? -8.015 0.377 15.767 1.00 88.56 310 PHE A O 1
ATOM 2440 N N . ALA A 1 311 ? -9.915 -0.600 16.386 1.00 89.00 311 ALA A N 1
ATOM 2441 C CA . ALA A 1 311 ? -9.798 -1.689 15.418 1.00 89.00 311 ALA A CA 1
ATOM 2442 C C . ALA A 1 311 ? -10.204 -1.239 14.006 1.00 89.00 311 ALA A C 1
ATOM 2444 O O . ALA A 1 311 ? -9.493 -1.574 13.053 1.00 89.00 311 ALA A O 1
ATOM 2445 N N . ILE A 1 312 ? -11.273 -0.446 13.889 1.00 88.44 312 ILE A N 1
ATOM 2446 C CA . ILE A 1 312 ? -11.718 0.170 12.629 1.00 88.44 312 ILE A CA 1
ATOM 2447 C C . ILE A 1 312 ? -10.618 1.091 12.094 1.00 88.44 312 ILE A C 1
ATOM 2449 O O . ILE A 1 312 ? -10.108 0.869 10.999 1.00 88.44 312 ILE A O 1
ATOM 2453 N N . ASP A 1 313 ? -10.127 2.010 12.925 1.00 88.19 313 ASP A N 1
ATOM 2454 C CA . ASP A 1 313 ? -9.057 2.948 12.573 1.00 88.19 313 ASP A CA 1
ATOM 2455 C C . ASP A 1 313 ? -7.794 2.237 12.065 1.00 88.19 313 ASP A C 1
ATOM 2457 O O . ASP A 1 313 ? -7.215 2.592 11.043 1.00 88.19 313 ASP A O 1
ATOM 2461 N N . ARG A 1 314 ? -7.354 1.168 12.742 1.00 90.19 314 ARG A N 1
ATOM 2462 C CA . ARG A 1 314 ? -6.188 0.382 12.290 1.00 90.19 314 ARG A CA 1
ATOM 2463 C C . ARG A 1 314 ? -6.409 -0.300 10.947 1.00 90.19 314 ARG A C 1
ATOM 2465 O O . ARG A 1 314 ? -5.427 -0.585 10.254 1.00 90.19 314 ARG A O 1
ATOM 2472 N N . THR A 1 315 ? -7.652 -0.630 10.629 1.00 90.00 315 THR A N 1
ATOM 2473 C CA . THR A 1 315 ? -8.028 -1.246 9.357 1.00 90.00 315 THR A CA 1
ATOM 2474 C C . THR A 1 315 ? -7.997 -0.204 8.249 1.00 90.00 315 THR A C 1
ATOM 2476 O O . THR A 1 315 ? -7.340 -0.448 7.240 1.00 90.00 315 THR A O 1
ATOM 2479 N N . ASP A 1 316 ? -8.518 0.995 8.501 1.00 87.12 316 ASP A N 1
ATOM 2480 C CA . ASP A 1 316 ? -8.398 2.153 7.606 1.00 87.12 316 ASP A CA 1
ATOM 2481 C C . ASP A 1 316 ? -6.923 2.490 7.324 1.00 87.12 316 ASP A C 1
ATOM 2483 O O . ASP A 1 316 ? -6.496 2.618 6.174 1.00 87.12 316 ASP A O 1
ATOM 2487 N N . LEU A 1 317 ? -6.083 2.502 8.364 1.00 88.75 317 LEU A N 1
ATOM 2488 C CA . LEU A 1 317 ? -4.639 2.694 8.209 1.00 88.75 317 LEU A CA 1
ATOM 2489 C C . LEU A 1 317 ? -3.961 1.542 7.439 1.00 88.75 317 LEU A C 1
ATOM 2491 O O . LEU A 1 317 ? -2.932 1.731 6.782 1.00 88.75 317 LEU A O 1
ATOM 2495 N N . ALA A 1 318 ? -4.470 0.310 7.525 1.00 90.31 318 ALA A N 1
ATOM 2496 C CA . ALA A 1 318 ? -3.963 -0.814 6.734 1.00 90.31 318 ALA A CA 1
ATOM 2497 C C . ALA A 1 318 ? -4.372 -0.719 5.258 1.00 90.31 318 ALA A C 1
ATOM 2499 O O . ALA A 1 318 ? -3.555 -1.027 4.382 1.00 90.31 318 ALA A O 1
ATOM 2500 N N . GLU A 1 319 ? -5.591 -0.265 4.992 1.00 87.38 319 GLU A N 1
ATOM 2501 C CA . GLU A 1 319 ? -6.113 -0.004 3.656 1.00 87.38 319 GLU A CA 1
ATOM 2502 C C . GLU A 1 319 ? -5.279 1.074 2.958 1.00 87.38 319 GLU A C 1
ATOM 2504 O O . GLU A 1 319 ? -4.716 0.819 1.890 1.00 87.38 319 GLU A O 1
ATOM 2509 N N . GLU A 1 320 ? -5.059 2.214 3.626 1.00 87.56 320 GLU A N 1
ATOM 2510 C CA . GLU A 1 320 ? -4.226 3.311 3.123 1.00 87.56 320 GLU A CA 1
ATOM 2511 C C . GLU A 1 320 ? -2.835 2.812 2.691 1.00 87.56 320 GLU A C 1
ATOM 2513 O O . GLU A 1 320 ? -2.354 3.092 1.591 1.00 87.56 320 GLU A O 1
ATOM 2518 N N . ARG A 1 321 ? -2.177 1.988 3.518 1.00 90.12 321 ARG A N 1
ATOM 2519 C CA . ARG A 1 321 ? -0.858 1.420 3.181 1.00 90.12 321 ARG A CA 1
ATOM 2520 C C . ARG A 1 321 ? -0.881 0.523 1.953 1.00 90.12 321 ARG A C 1
ATOM 2522 O O . ARG A 1 321 ? 0.135 0.451 1.251 1.00 90.12 321 ARG A O 1
ATOM 2529 N N . THR A 1 322 ? -1.974 -0.196 1.739 1.00 89.50 322 THR A N 1
ATOM 2530 C CA . THR A 1 322 ? -2.139 -1.143 0.629 1.00 89.50 322 THR A CA 1
ATOM 2531 C C . THR A 1 322 ? -2.350 -0.387 -0.672 1.00 89.50 322 THR A C 1
ATOM 2533 O O . THR A 1 322 ? -1.608 -0.589 -1.632 1.00 89.50 322 THR A O 1
ATOM 2536 N N . PHE A 1 323 ? -3.225 0.610 -0.643 1.00 86.19 323 PHE A N 1
ATOM 2537 C CA . PHE A 1 323 ? -3.419 1.576 -1.715 1.00 86.19 323 PHE A CA 1
ATOM 2538 C C . PHE A 1 323 ? -2.118 2.323 -2.095 1.00 86.19 323 PHE A C 1
ATOM 2540 O O . PHE A 1 323 ? -1.713 2.348 -3.261 1.00 86.19 323 PHE A O 1
ATOM 2547 N N . LEU A 1 324 ? -1.368 2.841 -1.113 1.00 90.00 324 LEU A N 1
ATOM 2548 C CA . LEU A 1 324 ? -0.066 3.476 -1.362 1.00 90.00 324 LEU A CA 1
ATOM 2549 C C . LEU A 1 324 ? 0.950 2.484 -1.957 1.00 90.00 324 LEU A C 1
ATOM 2551 O O . LEU A 1 324 ? 1.826 2.862 -2.740 1.00 90.00 324 LEU A O 1
ATOM 2555 N N . ALA A 1 325 ? 0.871 1.197 -1.596 1.00 91.31 325 ALA A N 1
ATOM 2556 C CA . ALA A 1 325 ? 1.692 0.152 -2.206 1.00 91.31 325 ALA A CA 1
ATOM 2557 C C . ALA A 1 325 ? 1.319 -0.104 -3.671 1.00 91.31 325 ALA A C 1
ATOM 2559 O O . ALA A 1 325 ? 2.225 -0.289 -4.492 1.00 91.31 325 ALA A O 1
ATOM 2560 N N . ALA A 1 326 ? 0.031 -0.056 -4.010 1.00 88.25 326 ALA A N 1
ATOM 2561 C CA . ALA A 1 326 ? -0.447 -0.182 -5.381 1.00 88.25 326 ALA A CA 1
ATOM 2562 C C . ALA A 1 326 ? 0.074 0.973 -6.252 1.00 88.25 326 ALA A C 1
ATOM 2564 O O . ALA A 1 326 ? 0.672 0.728 -7.302 1.00 88.25 326 ALA A O 1
ATOM 2565 N N . TYR A 1 327 ? 0.000 2.226 -5.784 1.00 89.31 327 TYR A N 1
ATOM 2566 C CA . TYR A 1 327 ? 0.575 3.361 -6.520 1.00 89.31 327 TYR A CA 1
ATOM 2567 C C . TYR A 1 327 ? 2.084 3.257 -6.721 1.00 89.31 327 TYR A C 1
ATOM 2569 O O . TYR A 1 327 ? 2.574 3.466 -7.833 1.00 89.31 327 TYR A O 1
ATOM 2577 N N . ARG A 1 328 ? 2.838 2.859 -5.688 1.00 91.81 328 ARG A N 1
ATOM 2578 C CA . ARG A 1 328 ? 4.284 2.604 -5.822 1.00 91.81 328 ARG A CA 1
ATOM 2579 C C . ARG A 1 328 ? 4.591 1.539 -6.874 1.00 91.81 328 ARG A C 1
ATOM 2581 O O . ARG A 1 328 ? 5.653 1.583 -7.497 1.00 91.81 328 ARG A O 1
ATOM 2588 N N . THR A 1 329 ? 3.683 0.591 -7.059 1.00 90.38 329 THR A N 1
ATOM 2589 C CA . THR A 1 329 ? 3.798 -0.492 -8.034 1.00 90.38 329 THR A CA 1
ATOM 2590 C C . THR A 1 329 ? 3.478 -0.013 -9.448 1.00 90.38 329 THR A C 1
ATOM 2592 O O . THR A 1 329 ? 4.292 -0.231 -10.345 1.00 90.38 329 THR A O 1
ATOM 2595 N N . LYS A 1 330 ? 2.399 0.760 -9.638 1.00 88.88 330 LYS A N 1
ATOM 2596 C CA . LYS A 1 330 ? 2.097 1.443 -10.912 1.00 88.88 330 LYS A CA 1
ATOM 2597 C C . LYS A 1 330 ? 3.257 2.352 -11.352 1.00 88.88 330 LYS A C 1
ATOM 2599 O O . LYS A 1 330 ? 3.725 2.272 -12.485 1.00 88.88 330 LYS A O 1
ATOM 2604 N N . MET A 1 331 ? 3.822 3.126 -10.424 1.00 91.06 331 MET A N 1
ATOM 2605 C CA . MET A 1 331 ? 5.029 3.938 -10.643 1.00 91.06 331 MET A CA 1
ATOM 2606 C C . MET A 1 331 ? 6.291 3.104 -10.934 1.00 91.06 331 MET A C 1
ATOM 2608 O O . MET A 1 331 ? 7.193 3.543 -11.650 1.00 91.06 331 MET A O 1
ATOM 2612 N N . ALA A 1 332 ? 6.415 1.900 -10.368 1.00 90.75 332 ALA A N 1
ATOM 2613 C CA . ALA A 1 332 ? 7.509 0.986 -10.696 1.00 90.75 332 ALA A CA 1
ATOM 2614 C C . ALA A 1 332 ? 7.390 0.446 -12.127 1.00 90.75 332 ALA A C 1
ATOM 2616 O O . ALA A 1 332 ? 8.391 0.475 -12.839 1.00 90.75 332 ALA A O 1
ATOM 2617 N N . ARG A 1 333 ? 6.184 0.055 -12.559 1.00 88.62 333 ARG A N 1
ATOM 2618 C CA . ARG A 1 333 ? 5.885 -0.373 -13.938 1.00 88.62 333 ARG A CA 1
ATOM 2619 C C . ARG A 1 333 ? 6.154 0.741 -14.952 1.00 88.62 333 ARG A C 1
ATOM 2621 O O . ARG A 1 333 ? 6.780 0.516 -15.976 1.00 88.62 333 ARG A O 1
ATOM 2628 N N . ALA A 1 334 ? 5.805 1.982 -14.629 1.00 89.38 334 ALA A N 1
ATOM 2629 C CA . ALA A 1 334 ? 6.123 3.116 -15.497 1.00 89.38 334 ALA A CA 1
ATOM 2630 C C . ALA A 1 334 ? 7.635 3.294 -15.722 1.00 89.38 334 ALA A C 1
ATOM 2632 O O . ALA A 1 334 ? 8.079 3.568 -16.832 1.00 89.38 334 ALA A O 1
ATOM 2633 N N . ARG A 1 335 ? 8.460 3.065 -14.690 1.00 91.38 335 ARG A N 1
ATOM 2634 C CA . ARG A 1 335 ? 9.930 3.108 -14.820 1.00 91.38 335 ARG A CA 1
ATOM 2635 C C . ARG A 1 335 ? 10.487 1.989 -15.690 1.00 91.38 335 ARG A C 1
ATOM 2637 O O . ARG A 1 335 ? 11.565 2.164 -16.251 1.00 91.38 335 ARG A O 1
ATOM 2644 N N . THR A 1 336 ? 9.814 0.843 -15.775 1.00 89.88 336 THR A N 1
ATOM 2645 C CA . THR A 1 336 ? 10.229 -0.234 -16.688 1.00 89.88 336 THR A CA 1
ATOM 2646 C C . THR A 1 336 ? 9.811 0.066 -18.105 1.00 89.88 336 THR A C 1
ATOM 2648 O O . THR A 1 336 ? 10.637 -0.098 -18.993 1.00 89.88 336 THR A O 1
ATOM 2651 N N . GLY A 1 337 ? 8.621 0.636 -18.296 1.00 89.06 337 GLY A N 1
ATOM 2652 C CA . GLY A 1 337 ? 8.196 1.196 -19.579 1.00 89.06 337 GLY A CA 1
ATOM 2653 C C . GLY A 1 337 ? 9.193 2.226 -20.099 1.00 89.06 337 GLY A C 1
ATOM 2654 O O . GLY A 1 337 ? 9.664 2.119 -21.218 1.00 89.06 337 GLY A O 1
ATOM 2655 N N . LEU A 1 338 ? 9.653 3.139 -19.244 1.00 90.31 338 LEU A N 1
ATOM 2656 C CA . LEU A 1 338 ? 10.692 4.112 -19.601 1.00 90.31 338 LEU A CA 1
ATOM 2657 C C . LEU A 1 338 ? 12.099 3.519 -19.762 1.00 90.31 338 LEU A C 1
ATOM 2659 O O . LEU A 1 338 ? 12.981 4.112 -20.378 1.00 90.31 338 LEU A O 1
ATOM 2663 N N . ALA A 1 339 ? 12.381 2.369 -19.152 1.00 89.00 339 ALA A N 1
ATOM 2664 C CA . ALA A 1 339 ? 13.599 1.633 -19.476 1.00 89.00 339 ALA A CA 1
ATOM 2665 C C . ALA A 1 339 ? 13.488 1.011 -20.872 1.00 89.00 339 ALA A C 1
ATOM 2667 O O . ALA A 1 339 ? 14.468 1.037 -21.610 1.00 89.00 339 ALA A O 1
ATOM 2668 N N . PHE A 1 340 ? 12.297 0.530 -21.228 1.00 90.00 340 PHE A N 1
ATOM 2669 C CA . PHE A 1 340 ? 11.971 -0.025 -22.533 1.00 90.00 340 PHE A CA 1
ATOM 2670 C C . PHE A 1 340 ? 12.028 1.041 -23.631 1.00 90.00 340 PHE A C 1
ATOM 2672 O O . PHE A 1 340 ? 12.709 0.821 -24.627 1.00 90.00 340 PHE A O 1
ATOM 2679 N N . THR A 1 341 ? 11.466 2.238 -23.401 1.00 90.94 341 THR A N 1
ATOM 2680 C CA . THR A 1 341 ? 11.574 3.361 -24.351 1.00 90.94 341 THR A CA 1
ATOM 2681 C C . THR A 1 341 ? 13.015 3.757 -24.609 1.00 90.94 341 THR A C 1
ATOM 2683 O O . THR A 1 341 ? 13.382 3.987 -25.753 1.00 90.94 341 THR A O 1
ATOM 2686 N N . ARG A 1 342 ? 13.861 3.803 -23.572 1.00 90.44 342 ARG A N 1
ATOM 2687 C CA . ARG A 1 342 ? 15.288 4.106 -23.738 1.00 90.44 342 ARG A CA 1
ATOM 2688 C C . ARG A 1 342 ? 16.010 3.038 -24.548 1.00 90.44 342 ARG A C 1
ATOM 2690 O O . ARG A 1 342 ? 16.856 3.382 -25.358 1.00 90.44 342 ARG A O 1
ATOM 2697 N N . THR A 1 343 ? 15.686 1.760 -24.347 1.00 90.06 343 THR A N 1
ATOM 2698 C CA . THR A 1 343 ? 16.253 0.680 -25.167 1.00 90.06 343 THR A CA 1
ATOM 2699 C C . THR A 1 343 ? 15.770 0.780 -26.617 1.00 90.06 343 THR A C 1
ATOM 2701 O O . THR A 1 343 ? 16.596 0.699 -27.519 1.00 90.06 343 THR A O 1
ATOM 2704 N N . GLY A 1 344 ? 14.486 1.077 -26.841 1.00 90.75 344 GLY A N 1
ATOM 2705 C CA . GLY A 1 344 ? 13.937 1.336 -28.175 1.00 90.75 344 GLY A CA 1
ATOM 2706 C C . GLY A 1 344 ? 14.577 2.540 -28.872 1.00 90.75 344 GLY A C 1
ATOM 2707 O O . GLY A 1 344 ? 14.978 2.436 -30.026 1.00 90.75 344 GLY A O 1
ATOM 2708 N N . ASN A 1 345 ? 14.776 3.646 -28.148 1.00 90.06 345 ASN A N 1
ATOM 2709 C CA . ASN A 1 345 ? 15.468 4.841 -28.639 1.00 90.06 345 ASN A CA 1
ATOM 2710 C C . ASN A 1 345 ? 16.929 4.541 -29.011 1.00 90.06 345 ASN A C 1
ATOM 2712 O O . ASN A 1 345 ? 17.400 4.996 -30.046 1.00 90.06 345 ASN A O 1
ATOM 2716 N N . SER A 1 346 ? 17.640 3.734 -28.214 1.00 86.75 346 SER A N 1
ATOM 2717 C CA . SER A 1 346 ? 18.988 3.278 -28.576 1.00 86.75 346 SER A CA 1
ATOM 2718 C C . SER A 1 346 ? 18.990 2.423 -29.846 1.00 86.75 346 SER A C 1
ATOM 2720 O O . SER A 1 346 ? 19.881 2.591 -30.670 1.00 86.75 346 SER A O 1
ATOM 2722 N N . PHE A 1 347 ? 18.004 1.540 -30.043 1.00 87.69 347 PHE A N 1
ATOM 2723 C CA . PHE A 1 347 ? 17.937 0.701 -31.250 1.00 87.69 347 PHE A CA 1
ATOM 2724 C C . PHE A 1 347 ? 17.595 1.513 -32.492 1.00 87.69 347 PHE A C 1
ATOM 2726 O O . PHE A 1 347 ? 18.261 1.367 -33.513 1.00 87.69 347 PHE A O 1
ATOM 2733 N N . ALA A 1 348 ? 16.591 2.385 -32.395 1.00 89.56 348 ALA A N 1
ATOM 2734 C CA . ALA A 1 348 ? 16.197 3.258 -33.489 1.00 89.56 348 ALA A CA 1
ATOM 2735 C C . ALA A 1 348 ? 17.323 4.237 -33.843 1.00 89.56 348 ALA A C 1
ATOM 2737 O O . ALA A 1 348 ? 17.666 4.360 -35.014 1.00 89.56 348 ALA A O 1
ATOM 2738 N N . GLY A 1 349 ? 17.961 4.855 -32.844 1.00 86.56 349 GLY A N 1
ATOM 2739 C CA . GLY A 1 349 ? 19.096 5.757 -33.048 1.00 86.56 349 GLY A CA 1
ATOM 2740 C C . GLY A 1 349 ? 20.290 5.071 -33.716 1.00 86.56 349 GLY A C 1
ATOM 2741 O O . GLY A 1 349 ? 20.820 5.596 -34.691 1.00 86.56 349 GLY A O 1
ATOM 2742 N N . LEU A 1 350 ? 20.675 3.871 -33.254 1.00 85.88 350 LEU A N 1
ATOM 2743 C CA . LEU A 1 350 ? 21.735 3.082 -33.896 1.00 85.88 350 LEU A CA 1
ATOM 2744 C C . LEU A 1 350 ? 21.355 2.672 -35.324 1.00 85.88 350 LEU A C 1
ATOM 2746 O O . LEU A 1 350 ? 22.178 2.787 -36.225 1.00 85.88 350 LEU A O 1
ATOM 2750 N N . GLY A 1 351 ? 20.116 2.234 -35.554 1.00 86.62 351 GLY A N 1
ATOM 2751 C CA . GLY A 1 351 ? 19.643 1.871 -36.889 1.00 86.62 351 GLY A CA 1
ATOM 2752 C C . GLY A 1 351 ? 19.666 3.052 -37.865 1.00 86.62 351 GLY A C 1
ATOM 2753 O O . GLY A 1 351 ? 20.182 2.915 -38.971 1.00 86.62 351 GLY A O 1
ATOM 2754 N N . ILE A 1 352 ? 19.183 4.228 -37.443 1.00 86.06 352 ILE A N 1
ATOM 2755 C CA . ILE A 1 352 ? 19.205 5.463 -38.247 1.00 86.06 352 ILE A CA 1
ATOM 2756 C C . ILE A 1 352 ? 20.646 5.865 -38.569 1.00 86.06 352 ILE A C 1
ATOM 2758 O O . ILE A 1 352 ? 20.951 6.173 -39.720 1.00 86.06 352 ILE A O 1
ATOM 2762 N N . LEU A 1 353 ? 21.540 5.819 -37.576 1.00 84.00 353 LEU A N 1
ATOM 2763 C CA . LEU A 1 353 ? 22.956 6.118 -37.772 1.00 84.00 353 LEU A CA 1
ATOM 2764 C C . LEU A 1 353 ? 23.577 5.189 -38.826 1.00 84.00 353 LEU A C 1
ATOM 2766 O O . LEU A 1 353 ? 24.230 5.663 -39.750 1.00 84.00 353 LEU A O 1
ATOM 2770 N N . LEU A 1 354 ? 23.335 3.878 -38.727 1.00 83.56 354 LEU A N 1
ATOM 2771 C CA . LEU A 1 354 ? 23.901 2.883 -39.642 1.00 83.56 354 LEU A CA 1
ATOM 2772 C C . LEU A 1 354 ? 23.351 2.996 -41.070 1.00 83.56 354 LEU A C 1
ATOM 2774 O O . LEU A 1 354 ? 24.123 2.853 -42.016 1.00 83.56 354 LEU A O 1
ATOM 2778 N N . ILE A 1 355 ? 22.054 3.283 -41.240 1.00 85.81 355 ILE A N 1
ATOM 2779 C CA . ILE A 1 355 ? 21.457 3.509 -42.571 1.00 85.81 355 ILE A CA 1
ATOM 2780 C C . ILE A 1 355 ? 22.059 4.738 -43.242 1.00 85.81 355 ILE A C 1
ATOM 2782 O O . ILE A 1 355 ? 22.287 4.722 -44.446 1.00 85.81 355 ILE A O 1
ATOM 2786 N N . ARG A 1 356 ? 22.292 5.810 -42.484 1.00 81.69 356 ARG A N 1
ATOM 2787 C CA . ARG A 1 356 ? 22.803 7.062 -43.048 1.00 81.69 356 ARG A CA 1
ATOM 2788 C C . ARG A 1 356 ? 24.315 7.034 -43.271 1.00 81.69 356 ARG A C 1
ATOM 2790 O O . ARG A 1 356 ? 24.797 7.730 -44.155 1.00 81.69 356 ARG A O 1
ATOM 2797 N N . GLN A 1 357 ? 25.051 6.242 -42.489 1.00 83.62 357 GLN A N 1
ATOM 2798 C CA . GLN A 1 357 ? 26.507 6.144 -42.594 1.00 83.62 357 GLN A CA 1
ATOM 2799 C C . GLN A 1 357 ? 26.975 5.280 -43.765 1.00 83.62 357 GLN A C 1
ATOM 2801 O O . GLN A 1 357 ? 28.040 5.528 -44.327 1.00 83.62 357 GLN A O 1
ATOM 2806 N N . PHE A 1 358 ? 26.227 4.233 -44.102 1.00 82.94 358 PHE A N 1
ATOM 2807 C CA . PHE A 1 358 ? 26.681 3.228 -45.050 1.00 82.94 358 PHE A CA 1
ATOM 2808 C C . PHE A 1 358 ? 25.791 3.148 -46.297 1.00 82.94 358 PHE A C 1
ATOM 2810 O O . PHE A 1 358 ? 24.574 3.283 -46.182 1.00 82.94 358 PHE A O 1
ATOM 2817 N N . PRO A 1 359 ? 26.362 2.851 -47.483 1.00 80.12 359 PRO A N 1
ATOM 2818 C CA . PRO A 1 359 ? 25.590 2.743 -48.716 1.00 80.12 359 PRO A CA 1
ATOM 2819 C C . PRO A 1 359 ? 24.563 1.597 -48.661 1.00 80.12 359 PRO A C 1
ATOM 2821 O O . PRO A 1 359 ? 24.774 0.606 -47.939 1.00 80.12 359 PRO A O 1
ATOM 2824 N N . PRO A 1 360 ? 23.462 1.716 -49.432 1.00 81.12 360 PRO A N 1
ATOM 2825 C CA . PRO A 1 360 ? 22.403 0.717 -49.466 1.00 81.12 360 PRO A CA 1
ATOM 2826 C C . PRO A 1 360 ? 22.932 -0.635 -49.968 1.00 81.12 360 PRO A C 1
ATOM 2828 O O . PRO A 1 360 ? 23.646 -0.715 -50.962 1.00 81.12 360 PRO A O 1
ATOM 2831 N N . GLY A 1 361 ? 22.580 -1.706 -49.260 1.00 82.88 361 GLY A N 1
ATOM 2832 C CA . GLY A 1 361 ? 22.972 -3.089 -49.551 1.00 82.88 361 GLY A CA 1
ATOM 2833 C C . GLY A 1 361 ? 22.152 -4.057 -48.697 1.00 82.88 361 GLY A C 1
ATOM 2834 O O . GLY A 1 361 ? 21.274 -3.611 -47.975 1.00 82.88 361 GLY A O 1
ATOM 2835 N N . LEU A 1 362 ? 22.437 -5.363 -48.698 1.00 81.62 362 LEU A N 1
ATOM 2836 C CA . LEU A 1 362 ? 21.631 -6.364 -47.958 1.00 81.62 362 LEU A CA 1
ATOM 2837 C C . LEU A 1 362 ? 21.462 -6.058 -46.451 1.00 81.62 362 LEU A C 1
ATOM 2839 O O . LEU A 1 362 ? 20.448 -6.400 -45.845 1.00 81.62 362 LEU A O 1
ATOM 2843 N N . TRP A 1 363 ? 22.418 -5.342 -45.854 1.00 81.38 363 TRP A N 1
ATOM 2844 C CA . TRP A 1 363 ? 22.375 -4.901 -44.457 1.00 81.38 363 TRP A CA 1
ATOM 2845 C C . TRP A 1 363 ? 21.318 -3.825 -44.154 1.00 81.38 363 TRP A C 1
ATOM 2847 O O . TRP A 1 363 ? 20.973 -3.644 -42.986 1.00 81.38 363 TRP A O 1
ATOM 2857 N N . THR A 1 364 ? 20.750 -3.136 -45.154 1.00 84.94 364 THR A N 1
ATOM 2858 C CA . THR A 1 364 ? 19.664 -2.165 -44.914 1.00 84.94 364 THR A CA 1
ATOM 2859 C C . THR A 1 364 ? 18.406 -2.826 -44.372 1.00 84.94 364 THR A C 1
ATOM 2861 O O . THR A 1 364 ? 17.716 -2.204 -43.571 1.00 84.94 364 THR A O 1
ATOM 2864 N N . ILE A 1 365 ? 18.139 -4.091 -44.720 1.00 86.88 365 ILE A N 1
ATOM 2865 C CA . ILE A 1 365 ? 17.022 -4.864 -44.156 1.00 86.88 365 ILE A CA 1
ATOM 2866 C C . ILE A 1 365 ? 17.212 -5.027 -42.644 1.00 86.88 365 ILE A C 1
ATOM 2868 O O . ILE A 1 365 ? 16.285 -4.799 -41.867 1.00 86.88 365 ILE A O 1
ATOM 2872 N N . PHE A 1 366 ? 18.432 -5.356 -42.213 1.00 85.00 366 PHE A N 1
ATOM 2873 C CA . PHE A 1 366 ? 18.768 -5.485 -40.797 1.00 85.00 366 PHE A CA 1
ATOM 2874 C C . PHE A 1 366 ? 18.612 -4.149 -40.055 1.00 85.00 366 PHE A C 1
ATOM 2876 O O . PHE A 1 366 ? 17.976 -4.100 -39.001 1.00 85.00 366 PHE A O 1
ATOM 2883 N N . TYR A 1 367 ? 19.113 -3.046 -40.621 1.00 86.00 367 TYR A N 1
ATOM 2884 C CA . TYR A 1 367 ? 18.982 -1.728 -39.993 1.00 86.00 367 TYR A CA 1
ATOM 2885 C C . TYR A 1 367 ? 17.529 -1.236 -39.951 1.00 86.00 367 TYR A C 1
ATOM 2887 O O . TYR A 1 367 ? 17.095 -0.700 -38.933 1.00 86.00 367 TYR A O 1
ATOM 2895 N N . ALA A 1 368 ? 16.750 -1.471 -41.009 1.00 88.12 368 ALA A N 1
ATOM 2896 C CA . ALA A 1 368 ? 15.321 -1.173 -41.029 1.00 88.12 368 ALA A CA 1
ATOM 2897 C C . ALA A 1 368 ? 14.564 -1.997 -39.973 1.00 88.12 368 ALA A C 1
ATOM 2899 O O . ALA A 1 368 ? 13.727 -1.453 -39.252 1.00 88.12 368 ALA A O 1
ATOM 2900 N N . GLY A 1 369 ? 14.917 -3.276 -39.805 1.00 89.50 369 GLY A N 1
ATOM 2901 C CA . GLY A 1 369 ? 14.398 -4.131 -38.735 1.00 89.50 369 GLY A CA 1
ATOM 2902 C C . GLY A 1 369 ? 14.739 -3.613 -37.333 1.00 89.50 369 GLY A C 1
ATOM 2903 O O . GLY A 1 369 ? 13.876 -3.615 -36.450 1.00 89.50 369 GLY A O 1
ATOM 2904 N N . MET A 1 370 ? 15.959 -3.101 -37.125 1.00 88.25 370 MET A N 1
ATOM 2905 C CA . MET A 1 370 ? 16.351 -2.450 -35.867 1.00 88.25 370 MET A CA 1
ATOM 2906 C C . MET A 1 370 ? 15.533 -1.186 -35.587 1.00 88.25 370 MET A C 1
ATOM 2908 O O . MET A 1 370 ? 15.085 -0.998 -34.456 1.00 88.25 370 MET A O 1
ATOM 2912 N N . ILE A 1 371 ? 15.308 -0.342 -36.600 1.00 91.00 371 ILE A N 1
ATOM 2913 C CA . ILE A 1 371 ? 14.490 0.872 -36.464 1.00 91.00 371 ILE A CA 1
ATOM 2914 C C . ILE A 1 371 ? 13.046 0.505 -36.131 1.00 91.00 371 ILE A C 1
ATOM 2916 O O . ILE A 1 371 ? 12.489 1.056 -35.184 1.00 91.00 371 ILE A O 1
ATOM 2920 N N . LEU A 1 372 ? 12.456 -0.450 -36.854 1.00 93.06 372 LEU A N 1
ATOM 2921 C CA . LEU A 1 372 ? 11.082 -0.894 -36.625 1.00 93.06 372 LEU A CA 1
ATOM 2922 C C . LEU A 1 372 ? 10.912 -1.469 -35.215 1.00 93.06 372 LEU A C 1
ATOM 2924 O O . LEU A 1 372 ? 10.011 -1.063 -34.481 1.00 93.06 372 LEU A O 1
ATOM 2928 N N . THR A 1 373 ? 11.814 -2.362 -34.803 1.00 90.94 373 THR A N 1
ATOM 2929 C CA . THR A 1 373 ? 11.806 -2.939 -33.452 1.00 90.94 373 THR A CA 1
ATOM 2930 C C . THR A 1 373 ? 11.985 -1.847 -32.397 1.00 90.94 373 THR A C 1
ATOM 2932 O O . THR A 1 373 ? 11.244 -1.804 -31.416 1.00 90.94 373 THR A O 1
ATOM 2935 N N . GLY A 1 374 ? 12.918 -0.915 -32.616 1.00 91.56 374 GLY A N 1
ATOM 2936 C CA . GLY A 1 374 ? 13.151 0.226 -31.735 1.00 91.56 374 GLY A CA 1
ATOM 2937 C C . GLY A 1 374 ? 11.930 1.139 -31.596 1.00 91.56 374 GLY A C 1
ATOM 2938 O O . GLY A 1 374 ? 11.601 1.552 -30.483 1.00 91.56 374 GLY A O 1
ATOM 2939 N N . LEU A 1 375 ? 11.212 1.391 -32.694 1.00 92.38 375 LEU A N 1
ATOM 2940 C CA . LEU A 1 375 ? 9.987 2.189 -32.713 1.00 92.38 375 LEU A CA 1
ATOM 2941 C C . LEU A 1 375 ? 8.847 1.494 -31.959 1.00 92.38 375 LEU A C 1
ATOM 2943 O O . LEU A 1 375 ? 8.184 2.128 -31.139 1.00 92.38 375 LEU A O 1
ATOM 2947 N N . VAL A 1 376 ? 8.652 0.188 -32.167 1.00 92.44 376 VAL A N 1
ATOM 2948 C CA . VAL A 1 376 ? 7.658 -0.603 -31.419 1.00 92.44 376 VAL A CA 1
ATOM 2949 C C . VAL A 1 376 ? 7.960 -0.556 -29.920 1.00 92.44 376 VAL A C 1
ATOM 2951 O O . VAL A 1 376 ? 7.072 -0.262 -29.117 1.00 92.44 376 VAL A O 1
ATOM 2954 N N . MET A 1 377 ? 9.225 -0.752 -29.533 1.00 91.31 377 MET A N 1
ATOM 2955 C CA . MET A 1 377 ? 9.650 -0.658 -28.134 1.00 91.31 377 MET A CA 1
ATOM 2956 C C . MET A 1 377 ? 9.435 0.743 -27.547 1.00 91.31 377 MET A C 1
ATOM 2958 O O . MET A 1 377 ? 9.040 0.889 -26.386 1.00 91.31 377 MET A O 1
ATOM 2962 N N . PHE A 1 378 ? 9.676 1.785 -28.343 1.00 90.69 378 PHE A N 1
ATOM 2963 C CA . PHE A 1 378 ? 9.448 3.169 -27.947 1.00 90.69 378 PHE A CA 1
ATOM 2964 C C . PHE A 1 378 ? 7.964 3.446 -27.679 1.00 90.69 378 PHE A C 1
ATOM 2966 O O . PHE A 1 378 ? 7.618 3.955 -26.611 1.00 90.69 378 PHE A O 1
ATOM 2973 N N . LEU A 1 379 ? 7.081 3.064 -28.603 1.00 89.88 379 LEU A N 1
ATOM 2974 C CA . LEU A 1 379 ? 5.639 3.285 -28.481 1.00 89.88 379 LEU A CA 1
ATOM 2975 C C . LEU A 1 379 ? 5.032 2.483 -27.322 1.00 89.88 379 LEU A C 1
ATOM 2977 O O . LEU A 1 379 ? 4.269 3.028 -26.519 1.00 89.88 379 LEU A O 1
ATOM 2981 N N . GLU A 1 380 ? 5.407 1.210 -27.178 1.00 89.56 380 GLU A N 1
ATOM 2982 C CA . GLU A 1 380 ? 4.930 0.366 -26.078 1.00 89.56 380 GLU A CA 1
ATOM 2983 C C . GLU A 1 380 ? 5.406 0.896 -24.718 1.00 89.56 380 GLU A C 1
ATOM 2985 O O . GLU A 1 380 ? 4.614 1.029 -23.779 1.00 89.56 380 GLU A O 1
ATOM 2990 N N . GLY A 1 381 ? 6.681 1.278 -24.606 1.00 86.88 381 GLY A N 1
ATOM 2991 C CA . GLY A 1 381 ? 7.207 1.847 -23.369 1.00 86.88 381 GLY A CA 1
ATOM 2992 C C . GLY A 1 381 ? 6.549 3.187 -23.009 1.00 86.88 381 GLY A C 1
ATOM 2993 O O . GLY A 1 381 ? 6.286 3.447 -21.830 1.00 86.88 381 GLY A O 1
ATOM 2994 N N . ALA A 1 382 ? 6.225 4.015 -24.010 1.00 85.94 382 ALA A N 1
ATOM 2995 C CA . ALA A 1 382 ? 5.525 5.285 -23.829 1.00 85.94 382 ALA A CA 1
ATOM 2996 C C . ALA A 1 382 ? 4.064 5.076 -23.398 1.00 85.94 382 ALA A C 1
ATOM 2998 O O . ALA A 1 382 ? 3.548 5.824 -22.566 1.00 85.94 382 ALA A O 1
ATOM 2999 N N . ARG A 1 383 ? 3.400 4.006 -23.853 1.00 88.25 383 ARG A N 1
ATOM 3000 C CA . ARG A 1 383 ? 2.056 3.644 -23.372 1.00 88.25 383 ARG A CA 1
ATOM 3001 C C . ARG A 1 383 ? 2.035 3.406 -21.858 1.00 88.25 383 ARG A C 1
ATOM 3003 O O . ARG A 1 383 ? 1.074 3.783 -21.191 1.00 88.25 383 ARG A O 1
ATOM 3010 N N . TRP A 1 384 ? 3.096 2.831 -21.286 1.00 82.56 384 TRP A N 1
ATOM 3011 C CA . TRP A 1 384 ? 3.195 2.578 -19.838 1.00 82.56 384 TRP A CA 1
ATOM 3012 C C . TRP A 1 384 ? 3.531 3.832 -19.012 1.00 82.56 384 TRP A C 1
ATOM 3014 O O . TRP A 1 384 ? 3.363 3.823 -17.788 1.00 82.56 384 TRP A O 1
ATOM 3024 N N . TYR A 1 385 ? 3.964 4.924 -19.650 1.00 83.62 385 TYR A N 1
ATOM 3025 C CA . TYR A 1 385 ? 4.244 6.195 -18.978 1.00 83.62 385 TYR A CA 1
ATOM 3026 C C . TYR A 1 385 ? 2.966 6.854 -18.442 1.00 83.62 385 TYR A C 1
ATOM 3028 O O . TYR A 1 385 ? 2.930 7.250 -17.273 1.00 83.62 385 TYR A O 1
ATOM 3036 N N . PHE A 1 386 ? 1.894 6.920 -19.240 1.00 84.69 386 PHE A N 1
ATOM 3037 C CA . PHE A 1 386 ? 0.672 7.640 -18.855 1.00 84.69 386 PHE A CA 1
ATOM 3038 C C . PHE A 1 386 ? -0.009 7.084 -17.590 1.00 84.69 386 PHE A C 1
ATOM 3040 O O . PHE A 1 386 ? -0.303 7.885 -16.696 1.00 84.69 386 PHE A O 1
ATOM 3047 N N . PRO A 1 387 ? -0.210 5.757 -17.427 1.00 85.25 387 PRO A N 1
ATOM 3048 C CA . PRO A 1 387 ? -0.763 5.200 -16.190 1.00 85.25 387 PRO A CA 1
ATOM 3049 C C . PRO A 1 387 ? 0.119 5.482 -14.968 1.00 85.25 387 PRO A C 1
ATOM 3051 O O . PRO A 1 387 ? -0.385 5.761 -13.881 1.00 85.25 387 PRO A O 1
ATOM 3054 N N . GLY A 1 388 ? 1.443 5.462 -15.144 1.00 84.69 388 GLY A N 1
ATOM 3055 C CA . GLY A 1 388 ? 2.401 5.822 -14.102 1.00 84.69 388 GLY A CA 1
ATOM 3056 C C . GLY A 1 388 ? 2.313 7.274 -13.665 1.00 84.69 388 GLY A C 1
ATOM 3057 O O . GLY A 1 388 ? 2.342 7.569 -12.469 1.00 84.69 388 GLY A O 1
ATOM 3058 N N . ARG A 1 389 ? 2.195 8.178 -14.643 1.00 86.62 389 ARG A N 1
ATOM 3059 C CA . ARG A 1 389 ? 2.069 9.616 -14.405 1.00 86.62 389 ARG A CA 1
ATOM 3060 C C . ARG A 1 389 ? 0.769 9.939 -13.671 1.00 86.62 389 ARG A C 1
ATOM 3062 O O . ARG A 1 389 ? 0.802 10.651 -12.669 1.00 86.62 389 ARG A O 1
ATOM 3069 N N . ARG A 1 390 ? -0.351 9.353 -14.118 1.00 88.75 390 ARG A N 1
ATOM 3070 C CA . ARG A 1 390 ? -1.659 9.461 -13.447 1.00 88.75 390 ARG A CA 1
ATOM 3071 C C . ARG A 1 390 ? -1.581 8.959 -12.005 1.00 88.75 390 ARG A C 1
ATOM 3073 O O . ARG A 1 390 ? -1.907 9.716 -11.099 1.00 88.75 390 ARG A O 1
ATOM 3080 N N . ALA A 1 391 ? -1.008 7.774 -11.778 1.00 86.94 391 ALA A N 1
ATOM 3081 C CA . ALA A 1 391 ? -0.818 7.225 -10.433 1.00 86.94 391 ALA A CA 1
ATOM 3082 C C . ALA A 1 391 ? 0.034 8.130 -9.520 1.00 86.94 391 ALA A C 1
ATOM 3084 O O . ALA A 1 391 ? -0.249 8.256 -8.331 1.00 86.94 391 ALA A O 1
ATOM 3085 N N . GLY A 1 392 ? 1.073 8.785 -10.052 1.00 86.44 392 GLY A N 1
ATOM 3086 C CA . GLY A 1 392 ? 1.871 9.764 -9.304 1.00 86.44 392 GLY A CA 1
ATOM 3087 C C . GLY A 1 392 ? 1.070 10.990 -8.871 1.00 86.44 392 GLY A C 1
ATOM 3088 O O . GLY A 1 392 ? 1.136 11.380 -7.704 1.00 86.44 392 GLY A O 1
ATOM 3089 N N . LEU A 1 393 ? 0.277 11.557 -9.781 1.00 88.62 393 LEU A N 1
ATOM 3090 C CA . LEU A 1 393 ? -0.589 12.703 -9.494 1.00 88.62 393 LEU A CA 1
ATOM 3091 C C . LEU A 1 393 ? -1.701 12.346 -8.503 1.00 88.62 393 LEU A C 1
ATOM 3093 O O . LEU A 1 393 ? -1.880 13.053 -7.513 1.00 88.62 393 LEU A O 1
ATOM 3097 N N . GLU A 1 394 ? -2.403 11.236 -8.731 1.00 88.25 394 GLU A N 1
ATOM 3098 C CA . GLU A 1 394 ? -3.451 10.739 -7.836 1.00 88.25 394 GLU A CA 1
ATOM 3099 C C . GLU A 1 394 ? -2.894 10.459 -6.440 1.00 88.25 394 GLU A C 1
ATOM 3101 O O . GLU A 1 394 ? -3.467 10.920 -5.458 1.00 88.25 394 GLU A O 1
ATOM 3106 N N . SER A 1 395 ? -1.723 9.819 -6.333 1.00 87.31 395 SER A N 1
ATOM 3107 C CA . SER A 1 395 ? -1.093 9.569 -5.031 1.00 87.31 395 SER A CA 1
ATOM 3108 C C . SER A 1 395 ? -0.794 10.848 -4.253 1.00 87.31 395 SER A C 1
ATOM 3110 O O . SER A 1 395 ? -1.030 10.897 -3.050 1.00 87.31 395 SER A O 1
ATOM 3112 N N . SER A 1 396 ? -0.323 11.900 -4.929 1.00 85.88 396 SER A N 1
ATOM 3113 C CA . SER A 1 396 ? -0.030 13.180 -4.285 1.00 85.88 396 SER A CA 1
ATOM 3114 C C . SER A 1 396 ? -1.300 13.890 -3.830 1.00 85.88 396 SER A C 1
ATOM 3116 O O . SER A 1 396 ? -1.305 14.475 -2.752 1.00 85.88 396 SER A O 1
ATOM 3118 N N . LYS A 1 397 ? -2.367 13.836 -4.640 1.00 88.19 397 LYS A N 1
ATOM 3119 C CA . LYS A 1 397 ? -3.678 14.387 -4.279 1.00 88.19 397 LYS A CA 1
ATOM 3120 C C . LYS A 1 397 ? -4.261 13.656 -3.076 1.00 88.19 397 LYS A C 1
ATOM 3122 O O . LYS A 1 397 ? -4.735 14.307 -2.156 1.00 88.19 397 LYS A O 1
ATOM 3127 N N . THR A 1 398 ? -4.190 12.325 -3.052 1.00 84.50 398 THR A N 1
ATOM 3128 C CA . THR A 1 398 ? -4.721 11.546 -1.931 1.00 84.50 398 THR A CA 1
ATOM 3129 C C . THR A 1 398 ? -3.910 11.741 -0.655 1.00 84.50 398 THR A C 1
ATOM 3131 O O . THR A 1 398 ? -4.512 11.905 0.395 1.00 84.50 398 THR A O 1
ATOM 3134 N N . ILE A 1 399 ? -2.573 11.779 -0.721 1.00 84.44 399 ILE A N 1
ATOM 3135 C CA . ILE A 1 399 ? -1.740 12.069 0.461 1.00 84.44 399 ILE A CA 1
ATOM 3136 C C . ILE A 1 399 ? -2.100 13.442 1.038 1.00 84.44 399 ILE A C 1
ATOM 3138 O O . ILE A 1 399 ? -2.344 13.537 2.234 1.00 84.44 399 ILE A O 1
ATOM 3142 N N . ARG A 1 400 ? -2.227 14.466 0.185 1.00 84.50 400 ARG A N 1
ATOM 3143 C CA . ARG A 1 400 ? -2.631 15.810 0.611 1.00 84.50 400 ARG A CA 1
ATOM 3144 C C . ARG A 1 400 ? -4.026 15.826 1.242 1.00 84.50 400 ARG A C 1
ATOM 3146 O O . ARG A 1 400 ? -4.199 16.409 2.297 1.00 84.50 400 ARG A O 1
ATOM 3153 N N . GLN A 1 401 ? -4.996 15.136 0.641 1.00 83.62 401 GLN A N 1
ATOM 3154 C CA . GLN A 1 401 ? -6.343 15.006 1.212 1.00 83.62 401 GLN A CA 1
ATOM 3155 C C . GLN A 1 401 ? -6.338 14.305 2.577 1.00 83.62 401 GLN A C 1
ATOM 3157 O O . GLN A 1 401 ? -7.114 14.675 3.448 1.00 83.62 401 GLN A O 1
ATOM 3162 N N . ILE A 1 402 ? -5.479 13.299 2.770 1.00 78.94 402 ILE A N 1
ATOM 3163 C CA . ILE A 1 402 ? -5.341 12.605 4.056 1.00 78.94 402 ILE A CA 1
ATOM 3164 C C . ILE A 1 402 ? -4.692 13.522 5.102 1.00 78.94 402 ILE A C 1
ATOM 3166 O O . ILE A 1 402 ? -5.116 13.517 6.251 1.00 78.94 402 ILE A O 1
ATOM 3170 N N . GLU A 1 403 ? -3.692 14.316 4.717 1.00 76.81 403 GLU A N 1
ATOM 3171 C CA . GLU A 1 403 ? -3.054 15.305 5.600 1.00 76.81 403 GLU A CA 1
ATOM 3172 C C . GLU A 1 403 ? -3.994 16.463 5.972 1.00 76.81 403 GLU A C 1
ATOM 3174 O O . GLU A 1 403 ? -3.925 16.962 7.088 1.00 76.81 403 GLU A O 1
ATOM 3179 N N . GLU A 1 404 ? -4.884 16.868 5.061 1.00 75.50 404 GLU A N 1
ATOM 3180 C CA . GLU A 1 404 ? -5.916 17.887 5.307 1.00 75.50 404 GLU A CA 1
ATOM 3181 C C . GLU A 1 404 ? -7.107 17.339 6.120 1.00 75.50 404 GLU A C 1
ATOM 3183 O O . GLU A 1 404 ? -7.829 18.107 6.756 1.00 75.50 404 GLU A O 1
ATOM 3188 N N . SER A 1 405 ? -7.337 16.021 6.107 1.00 71.88 405 SER A N 1
ATOM 3189 C CA . SER A 1 405 ? -8.414 15.393 6.877 1.00 71.88 405 SER A CA 1
ATOM 3190 C C . SER A 1 405 ? -8.093 15.347 8.371 1.00 71.88 405 SER A C 1
ATOM 3192 O O . SER A 1 405 ? -6.942 15.165 8.762 1.00 71.88 405 SER A O 1
ATOM 3194 N N . THR A 1 406 ? -9.119 15.471 9.219 1.00 67.25 406 THR A N 1
ATOM 3195 C CA . THR A 1 406 ? -8.948 15.400 10.675 1.00 67.25 406 THR A CA 1
ATOM 3196 C C . THR A 1 406 ? -8.357 14.055 11.072 1.00 67.25 406 THR A C 1
ATOM 3198 O O . THR A 1 406 ? -8.995 13.010 10.900 1.00 67.25 406 THR A O 1
ATOM 3201 N N . SER A 1 407 ? -7.150 14.083 11.633 1.00 70.94 407 SER A N 1
ATOM 3202 C CA . SER A 1 407 ? -6.510 12.883 12.144 1.00 70.94 407 SER A CA 1
ATOM 3203 C C . SER A 1 407 ? -7.282 12.342 13.345 1.00 70.94 407 SER A C 1
ATOM 3205 O O . SER A 1 407 ? -7.854 13.092 14.142 1.00 70.94 407 SER A O 1
ATOM 3207 N N . ILE A 1 408 ? -7.228 11.023 13.535 1.00 72.56 408 ILE A N 1
ATOM 3208 C CA . ILE A 1 408 ? -7.679 10.380 14.777 1.00 72.56 408 ILE A CA 1
ATOM 3209 C C . ILE A 1 408 ? -7.012 11.056 15.982 1.00 72.56 408 ILE A C 1
ATOM 3211 O O . ILE A 1 408 ? -7.646 11.235 17.016 1.00 72.56 408 ILE A O 1
ATOM 3215 N N . TRP A 1 409 ? -5.753 11.474 15.839 1.00 72.56 409 TRP A N 1
ATOM 3216 C CA . TRP A 1 409 ? -4.977 12.102 16.905 1.00 72.56 409 TRP A CA 1
ATOM 3217 C C . TRP A 1 409 ? -5.424 13.533 17.196 1.00 72.56 409 TRP A C 1
ATOM 3219 O O . TRP A 1 409 ? -5.552 13.882 18.365 1.00 72.56 409 TRP A O 1
ATOM 3229 N N . ASP A 1 410 ? -5.755 14.322 16.170 1.00 72.00 410 ASP A N 1
ATOM 3230 C CA . ASP A 1 410 ? -6.314 15.667 16.365 1.00 72.00 410 ASP A CA 1
ATOM 3231 C C . ASP A 1 410 ? -7.619 15.595 17.149 1.00 72.00 410 ASP A C 1
ATOM 3233 O O . ASP A 1 410 ? -7.857 16.395 18.051 1.00 72.00 410 ASP A O 1
ATOM 3237 N N . PHE A 1 411 ? -8.448 14.595 16.846 1.00 71.19 411 PHE A N 1
ATOM 3238 C CA . PHE A 1 411 ? -9.644 14.321 17.625 1.00 71.19 411 PHE A CA 1
ATOM 3239 C C . PHE A 1 411 ? -9.317 13.886 19.053 1.00 71.19 411 PHE A C 1
ATOM 3241 O O . PHE A 1 411 ? -9.864 14.461 19.987 1.00 71.19 411 PHE A O 1
ATOM 3248 N N . MET A 1 412 ? -8.433 12.901 19.239 1.00 67.25 412 MET A N 1
ATOM 3249 C CA . MET A 1 412 ? -8.092 12.388 20.567 1.00 67.25 412 MET A CA 1
ATOM 3250 C C . MET A 1 412 ? -7.583 13.505 21.477 1.00 67.25 412 MET A C 1
ATOM 3252 O O . MET A 1 412 ? -8.062 13.620 22.597 1.00 67.25 412 MET A O 1
ATOM 3256 N N . PHE A 1 413 ? -6.683 14.365 20.997 1.00 66.00 413 PHE A N 1
ATOM 3257 C CA . PHE A 1 413 ? -6.142 15.466 21.795 1.00 66.00 413 PHE A CA 1
ATOM 3258 C C . PHE A 1 413 ? -7.140 16.623 21.997 1.00 66.00 413 PHE A C 1
ATOM 3260 O O . PHE A 1 413 ? -7.094 17.271 23.039 1.00 66.00 413 PHE A O 1
ATOM 3267 N N . ARG A 1 414 ? -8.091 16.851 21.074 1.00 59.69 414 ARG A N 1
ATOM 3268 C CA . ARG A 1 414 ? -9.198 17.821 21.253 1.00 59.69 414 ARG A CA 1
ATOM 3269 C C . ARG A 1 414 ? -10.336 17.307 22.143 1.00 59.69 414 ARG A C 1
ATOM 3271 O O . ARG A 1 414 ? -11.014 18.099 22.787 1.00 59.69 414 ARG A O 1
ATOM 3278 N N . ALA A 1 415 ? -10.580 15.999 22.189 1.00 51.47 415 ALA A N 1
ATOM 3279 C CA . ALA A 1 415 ? -11.646 15.410 23.003 1.00 51.47 415 ALA A CA 1
ATOM 3280 C C . ALA A 1 415 ? -11.371 15.545 24.512 1.00 51.47 415 ALA A C 1
ATOM 3282 O O . ALA A 1 415 ? -12.304 15.549 25.313 1.00 51.47 415 ALA A O 1
ATOM 3283 N N . PHE A 1 416 ? -10.102 15.700 24.901 1.00 50.97 416 PHE A N 1
ATOM 3284 C CA . PHE A 1 416 ? -9.705 15.931 26.291 1.00 50.97 416 PHE A CA 1
ATOM 3285 C C . PHE A 1 416 ? -9.853 17.390 26.755 1.00 50.97 416 PHE A C 1
ATOM 3287 O O . PHE A 1 416 ? -9.721 17.640 27.948 1.00 50.97 416 PHE A O 1
ATOM 3294 N N . SER A 1 417 ? -10.134 18.350 25.862 1.00 46.09 417 SER A N 1
ATOM 3295 C CA . SER A 1 417 ? -10.187 19.781 26.206 1.00 46.09 417 SER A CA 1
ATOM 3296 C C . SER A 1 417 ? -11.594 20.385 26.315 1.00 46.09 417 SER A C 1
ATOM 3298 O O . SER A 1 417 ? -11.722 21.531 26.741 1.00 46.09 417 SER A O 1
ATOM 3300 N N . ARG A 1 418 ? -12.668 19.647 25.992 1.00 49.50 418 ARG A N 1
ATOM 3301 C CA . ARG A 1 418 ? -14.052 20.109 26.225 1.00 49.50 418 ARG A CA 1
ATOM 3302 C C . ARG A 1 418 ? -14.486 19.821 27.668 1.00 49.50 418 ARG A C 1
ATOM 3304 O O . ARG A 1 418 ? -14.647 18.659 28.031 1.00 49.50 418 ARG A O 1
ATOM 3311 N N . LEU A 1 419 ? -14.710 20.874 28.465 1.00 45.75 419 LEU A N 1
ATOM 3312 C CA . LEU A 1 419 ? -15.141 20.773 29.871 1.00 45.75 419 LEU A CA 1
ATOM 3313 C C . LEU A 1 419 ? -16.522 20.110 30.057 1.00 45.75 419 LEU A C 1
ATO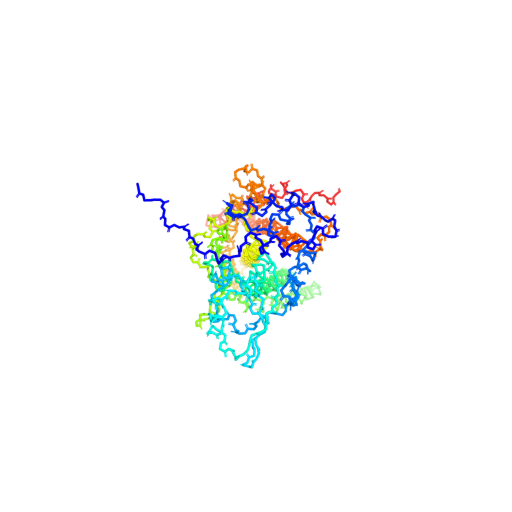M 3315 O O . LEU A 1 419 ? -16.733 19.448 31.070 1.00 45.75 419 LEU A O 1
ATOM 3319 N N . ASP A 1 420 ? -17.429 20.221 29.080 1.00 49.81 420 ASP A N 1
ATOM 3320 C CA . ASP A 1 420 ? -18.811 19.709 29.190 1.00 49.81 420 ASP A CA 1
ATOM 3321 C C . ASP A 1 420 ? -18.942 18.182 29.005 1.00 49.81 420 ASP A C 1
ATOM 3323 O O . ASP A 1 420 ? -20.013 17.611 29.211 1.00 49.81 420 ASP A O 1
ATOM 3327 N N . ASP A 1 421 ? -17.857 17.499 28.623 1.00 48.97 421 ASP A N 1
ATOM 3328 C CA . ASP A 1 421 ? -17.810 16.051 28.361 1.00 48.97 421 ASP A CA 1
ATOM 3329 C C . ASP A 1 421 ? -16.815 15.324 29.280 1.00 48.97 421 ASP A C 1
ATOM 3331 O O . ASP A 1 421 ? -16.213 14.308 28.908 1.00 48.97 421 ASP A O 1
ATOM 3335 N N . MET A 1 422 ? -16.634 15.836 30.500 1.00 46.91 422 MET A N 1
ATOM 3336 C CA . MET A 1 422 ? -15.879 15.140 31.539 1.00 46.91 422 MET A CA 1
ATOM 3337 C C . MET A 1 422 ? -16.478 13.737 31.745 1.00 46.91 422 MET A C 1
ATOM 3339 O O . MET A 1 422 ? -17.690 13.612 31.952 1.00 46.91 422 MET A O 1
ATOM 3343 N N . PRO A 1 423 ? -15.671 12.661 31.670 1.00 46.12 423 PRO A N 1
ATOM 3344 C CA . PRO A 1 423 ? -16.166 11.332 31.998 1.00 46.12 423 PRO A CA 1
ATOM 3345 C C . PRO A 1 423 ? -16.713 11.342 33.436 1.00 46.12 423 PRO A C 1
ATOM 3347 O O . PRO A 1 423 ? -16.235 12.134 34.259 1.00 46.12 423 PRO A O 1
ATOM 3350 N N . PRO A 1 424 ? -17.660 10.452 33.798 1.00 49.78 424 PRO A N 1
ATOM 3351 C CA . PRO A 1 424 ? -17.886 10.178 35.211 1.00 49.78 424 PRO A CA 1
ATOM 3352 C C . PRO A 1 424 ? -16.521 9.885 35.842 1.00 49.78 424 PRO A C 1
ATOM 3354 O O . PRO A 1 424 ? -15.700 9.183 35.245 1.00 49.78 424 PRO A O 1
ATOM 3357 N N . LYS A 1 425 ? -16.250 10.507 36.993 1.00 41.66 425 LYS A N 1
ATOM 3358 C CA . LYS A 1 425 ? -14.951 10.490 37.674 1.00 41.66 425 LYS A CA 1
ATOM 3359 C C . LYS A 1 425 ? -14.579 9.041 38.021 1.00 41.66 425 LYS A C 1
ATOM 3361 O O . LYS A 1 425 ? -14.891 8.552 39.099 1.00 41.66 425 LYS A O 1
ATOM 3366 N N . LEU A 1 426 ? -13.948 8.331 37.090 1.00 44.28 426 LEU A N 1
ATOM 3367 C CA . LEU A 1 426 ? -13.444 6.979 37.300 1.00 44.28 426 LEU A CA 1
ATOM 3368 C C . LEU A 1 426 ? -12.166 7.107 38.122 1.00 44.28 426 LEU A C 1
ATOM 3370 O O . LEU A 1 426 ? -11.094 7.393 37.592 1.00 44.28 426 LEU A O 1
ATOM 3374 N N . MET A 1 427 ? -12.307 6.954 39.438 1.00 45.47 427 MET A N 1
ATOM 3375 C CA . MET A 1 427 ? -11.190 6.918 40.373 1.00 45.47 427 MET A CA 1
ATOM 3376 C C . MET A 1 427 ? -10.329 5.681 40.098 1.00 45.47 427 MET A C 1
ATOM 3378 O O . MET A 1 427 ? -10.609 4.585 40.580 1.00 45.47 427 MET A O 1
ATOM 3382 N N . VAL A 1 428 ? -9.261 5.849 39.321 1.00 42.91 428 VAL A N 1
ATOM 3383 C CA . VAL A 1 428 ? -8.227 4.822 39.169 1.00 42.91 428 VAL A CA 1
ATOM 3384 C C . VAL A 1 428 ? -7.393 4.809 40.453 1.00 42.91 428 VAL A C 1
ATOM 3386 O O . VAL A 1 428 ? -6.464 5.595 40.612 1.00 42.91 428 VAL A O 1
ATOM 3389 N N . LYS A 1 429 ? -7.765 3.950 41.408 1.00 48.31 429 LYS A N 1
ATOM 3390 C CA . LYS A 1 429 ? -6.968 3.661 42.615 1.00 48.31 429 LYS A CA 1
ATOM 3391 C C . LYS A 1 429 ? -5.961 2.539 42.324 1.00 48.31 429 LYS A C 1
ATOM 3393 O O . LYS A 1 429 ? -6.272 1.640 41.546 1.00 48.31 429 LYS A O 1
ATOM 3398 N N . GLY A 1 430 ? -4.794 2.551 42.977 1.00 42.12 430 GLY A N 1
ATOM 3399 C CA . GLY A 1 430 ? -3.708 1.568 42.779 1.00 42.12 430 GLY A CA 1
ATOM 3400 C C . GLY A 1 430 ? -4.057 0.102 43.092 1.00 42.12 430 GLY A C 1
ATOM 3401 O O . GLY A 1 430 ? -3.259 -0.784 42.820 1.00 42.12 430 GLY A O 1
ATOM 3402 N N . THR A 1 431 ? -5.250 -0.159 43.628 1.00 42.09 431 THR A N 1
ATOM 3403 C CA . THR A 1 431 ? -5.812 -1.493 43.888 1.00 42.09 431 THR A CA 1
ATOM 3404 C C . THR A 1 431 ? -6.481 -2.134 42.668 1.00 42.09 431 THR A C 1
ATOM 3406 O O . THR A 1 431 ? -6.840 -3.307 42.717 1.00 42.09 431 THR A O 1
ATOM 3409 N N . HIS A 1 432 ? -6.669 -1.398 41.568 1.00 47.78 432 HIS A N 1
ATOM 3410 C CA . HIS A 1 432 ? -7.205 -1.973 40.337 1.00 47.78 432 HIS A CA 1
ATOM 3411 C C . HIS A 1 432 ? -6.131 -2.846 39.675 1.00 47.78 432 HIS A C 1
ATOM 3413 O O . HIS A 1 432 ? -5.074 -2.343 39.293 1.00 47.78 432 HIS A O 1
ATOM 3419 N N . ALA A 1 433 ? -6.411 -4.145 39.516 1.00 46.00 433 ALA A N 1
ATOM 3420 C CA . ALA A 1 433 ? -5.573 -5.057 38.739 1.00 46.00 433 ALA A CA 1
ATOM 3421 C C . ALA A 1 433 ? -5.266 -4.463 37.346 1.00 46.00 433 ALA A C 1
ATOM 3423 O O . ALA A 1 433 ? -6.087 -3.696 36.827 1.00 46.00 433 ALA A O 1
ATOM 3424 N N . PRO A 1 434 ? -4.121 -4.799 36.712 1.00 44.94 434 PRO A N 1
ATOM 3425 C CA . PRO A 1 434 ? -3.782 -4.343 35.366 1.00 44.94 434 PRO A CA 1
ATOM 3426 C C . PRO A 1 434 ? -4.807 -4.886 34.363 1.00 44.94 434 PRO A C 1
ATOM 3428 O O . PRO A 1 434 ? -4.653 -5.942 33.762 1.00 44.94 434 PRO A O 1
ATOM 3431 N N . GLY A 1 435 ? -5.898 -4.153 34.207 1.00 50.75 435 GLY A N 1
ATOM 3432 C CA . GLY A 1 435 ? -7.079 -4.578 33.490 1.00 50.75 435 GLY A CA 1
ATOM 3433 C C . GLY A 1 435 ? -7.746 -3.355 32.898 1.00 50.75 435 GLY A C 1
ATOM 3434 O O . GLY A 1 435 ? -7.917 -2.323 33.544 1.00 50.75 435 GLY A O 1
ATOM 3435 N N . ILE A 1 436 ? -8.101 -3.468 31.623 1.00 44.44 436 ILE A N 1
ATOM 3436 C CA . ILE A 1 436 ? -8.873 -2.485 30.868 1.00 44.44 436 ILE A CA 1
ATOM 3437 C C . ILE A 1 436 ? -8.100 -1.202 30.505 1.00 44.44 436 ILE A C 1
ATOM 3439 O O . ILE A 1 436 ? -7.917 -0.994 29.307 1.00 44.44 436 ILE A O 1
ATOM 3443 N N . TRP A 1 437 ? -7.559 -0.415 31.447 1.00 45.59 437 TRP A N 1
ATOM 3444 C CA . TRP A 1 437 ? -6.751 0.787 31.133 1.00 45.59 437 TRP A CA 1
ATOM 3445 C C . TRP A 1 437 ? -5.414 0.434 30.464 1.00 45.59 437 TRP A C 1
ATOM 3447 O O . TRP A 1 437 ? -5.006 1.089 29.504 1.00 45.59 437 TRP A O 1
ATOM 3457 N N . GLY A 1 438 ? -4.792 -0.678 30.876 1.00 53.09 438 GLY A N 1
ATOM 3458 C CA . GLY A 1 438 ? -3.637 -1.247 30.173 1.00 53.09 438 GLY A CA 1
ATOM 3459 C C . GLY A 1 438 ? -3.985 -1.762 28.769 1.00 53.09 438 GLY A C 1
ATOM 3460 O O . GLY A 1 438 ? -3.178 -1.660 27.851 1.00 53.09 438 GLY A O 1
ATOM 3461 N N . THR A 1 439 ? -5.210 -2.258 28.548 1.00 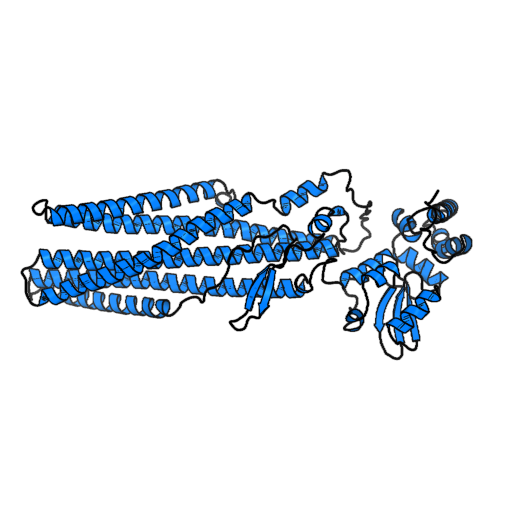59.94 439 THR A N 1
ATOM 3462 C CA . THR A 1 439 ? -5.608 -2.852 27.254 1.00 59.94 439 THR A CA 1
ATOM 3463 C C . THR A 1 439 ? -6.111 -1.827 26.233 1.00 59.94 439 THR A C 1
ATOM 3465 O O . THR A 1 439 ? -5.866 -1.995 25.036 1.00 59.94 439 THR A O 1
ATOM 3468 N N . THR A 1 440 ? -6.793 -0.758 26.667 1.00 70.38 440 THR A N 1
ATOM 3469 C CA . THR A 1 440 ? -7.077 0.410 25.820 1.00 70.38 440 THR A CA 1
ATOM 3470 C C . THR A 1 440 ? -5.790 1.154 25.511 1.00 70.38 440 THR A C 1
ATOM 3472 O O . THR A 1 440 ? -5.600 1.529 24.357 1.00 70.38 440 THR A O 1
ATOM 3475 N N . GLY A 1 441 ? -4.882 1.278 26.487 1.00 73.62 441 GLY A N 1
ATOM 3476 C CA . GLY A 1 441 ? -3.520 1.771 26.283 1.00 73.62 441 GLY A CA 1
ATOM 3477 C C . GLY A 1 441 ? -2.769 0.959 25.227 1.00 73.62 441 GLY A C 1
ATOM 3478 O O . GLY A 1 441 ? -2.274 1.522 24.258 1.00 73.62 441 GLY A O 1
ATOM 3479 N N . LEU A 1 442 ? -2.795 -0.373 25.311 1.00 80.38 442 LEU A N 1
ATOM 3480 C CA . LEU A 1 442 ? -2.179 -1.247 24.307 1.00 80.38 442 LEU A CA 1
ATOM 3481 C C . LEU A 1 442 ? -2.867 -1.150 22.933 1.00 80.38 442 LEU A C 1
ATOM 3483 O O . LEU A 1 442 ? -2.221 -1.239 21.888 1.00 80.38 442 LEU A O 1
ATOM 3487 N N . ALA A 1 443 ? -4.194 -0.993 22.891 1.00 82.44 443 ALA A N 1
ATOM 3488 C CA . ALA A 1 443 ? -4.922 -0.778 21.641 1.00 82.44 443 ALA A CA 1
ATOM 3489 C C . ALA A 1 443 ? -4.538 0.558 20.983 1.00 82.44 443 ALA A C 1
ATOM 3491 O O . ALA A 1 443 ? -4.323 0.579 19.769 1.00 82.44 443 ALA A O 1
ATOM 3492 N N . LEU A 1 444 ? -4.394 1.614 21.787 1.00 83.50 444 LEU A N 1
ATOM 3493 C CA . LEU A 1 444 ? -3.904 2.932 21.388 1.00 83.50 444 LEU A CA 1
ATOM 3494 C C . LEU A 1 444 ? -2.447 2.870 20.917 1.00 83.50 444 LEU A C 1
ATOM 3496 O O . LEU A 1 444 ? -2.097 3.413 19.878 1.00 83.50 444 LEU A O 1
ATOM 3500 N N . GLU A 1 445 ? -1.580 2.152 21.621 1.00 84.50 445 GLU A N 1
ATOM 3501 C CA . GLU A 1 445 ? -0.189 1.984 21.205 1.00 84.50 445 GLU A CA 1
ATOM 3502 C C . GLU A 1 445 ? -0.107 1.259 19.853 1.00 84.50 445 GLU A C 1
ATOM 3504 O O . GLU A 1 445 ? 0.616 1.665 18.942 1.00 84.50 445 GLU A O 1
ATOM 3509 N N . ARG A 1 446 ? -0.927 0.219 19.654 1.00 88.81 446 ARG A N 1
ATOM 3510 C CA . ARG A 1 446 ? -1.023 -0.489 18.369 1.00 88.81 446 ARG A CA 1
ATOM 3511 C C . ARG A 1 446 ? -1.541 0.409 17.243 1.00 88.81 446 ARG A C 1
ATOM 3513 O O . ARG A 1 446 ? -1.113 0.213 16.102 1.00 88.81 446 ARG A O 1
ATOM 3520 N N . THR A 1 447 ? -2.464 1.338 17.515 1.00 88.44 447 THR A N 1
ATOM 3521 C CA . THR A 1 447 ? -2.933 2.312 16.511 1.00 88.44 447 THR A CA 1
ATOM 3522 C C . THR A 1 447 ? -1.844 3.338 16.213 1.00 88.44 447 THR A C 1
ATOM 3524 O O . THR A 1 447 ? -1.563 3.591 15.045 1.00 88.44 447 THR A O 1
ATOM 3527 N N . LEU A 1 448 ? -1.132 3.823 17.231 1.00 84.81 448 LEU A N 1
ATOM 3528 C CA . LEU A 1 448 ? -0.004 4.747 17.102 1.00 84.81 448 LEU A CA 1
ATOM 3529 C C . LEU A 1 448 ? 1.132 4.133 16.274 1.00 84.81 448 LEU A C 1
ATOM 3531 O O . LEU A 1 448 ? 1.627 4.735 15.320 1.00 84.81 448 LEU A O 1
ATOM 3535 N N . LEU A 1 449 ? 1.505 2.884 16.557 1.00 89.00 449 LEU A N 1
ATOM 3536 C CA . LEU A 1 449 ? 2.477 2.139 15.757 1.00 89.00 449 LEU A CA 1
ATOM 3537 C C . LEU A 1 449 ? 1.982 1.878 14.328 1.00 89.00 449 LEU A C 1
ATOM 3539 O O . LEU A 1 449 ? 2.794 1.748 13.410 1.00 89.00 449 LEU A O 1
ATOM 3543 N N . ALA A 1 450 ? 0.672 1.744 14.105 1.00 89.19 450 ALA A N 1
ATOM 3544 C CA . ALA A 1 450 ? 0.121 1.666 12.754 1.00 89.19 450 ALA A CA 1
ATOM 3545 C C . ALA A 1 450 ? 0.265 3.010 12.022 1.00 89.19 450 ALA A C 1
ATOM 3547 O O . ALA A 1 450 ? 0.770 3.009 10.900 1.00 89.19 450 ALA A O 1
ATOM 3548 N N . GLU A 1 451 ? -0.041 4.130 12.680 1.00 87.19 451 GLU A N 1
ATOM 3549 C CA . GLU A 1 451 ? 0.117 5.480 12.125 1.00 87.19 451 GLU A CA 1
ATOM 3550 C C . GLU A 1 451 ? 1.576 5.776 11.768 1.00 87.19 451 GLU A C 1
ATOM 3552 O O . GLU A 1 451 ? 1.880 6.159 10.640 1.00 87.19 451 GLU A O 1
ATOM 3557 N N . ARG A 1 452 ? 2.525 5.478 12.667 1.00 86.19 452 ARG A N 1
ATOM 3558 C CA . ARG A 1 452 ? 3.965 5.622 12.379 1.00 86.19 452 ARG A CA 1
ATOM 3559 C C . ARG A 1 452 ? 4.378 4.850 11.119 1.00 86.19 452 ARG A C 1
ATOM 3561 O O . ARG A 1 452 ? 5.195 5.322 10.326 1.00 86.19 452 ARG A O 1
ATOM 3568 N N . ARG A 1 453 ? 3.806 3.660 10.884 1.00 90.00 453 ARG A N 1
ATOM 3569 C CA . ARG A 1 453 ? 4.043 2.893 9.644 1.00 90.00 453 ARG A CA 1
ATOM 3570 C C . ARG A 1 453 ? 3.389 3.549 8.421 1.00 90.00 453 ARG A C 1
ATOM 3572 O O . ARG A 1 453 ? 3.948 3.410 7.327 1.00 90.00 453 ARG A O 1
ATOM 3579 N N . ASN A 1 454 ? 2.250 4.224 8.579 1.00 88.94 454 ASN A N 1
ATOM 3580 C CA . ASN A 1 454 ? 1.575 4.979 7.518 1.00 88.94 454 ASN A CA 1
ATOM 3581 C C . ASN A 1 454 ? 2.379 6.207 7.116 1.00 88.94 454 ASN A C 1
ATOM 3583 O O . ASN A 1 454 ? 2.688 6.332 5.934 1.00 88.94 454 ASN A O 1
ATOM 3587 N N . VAL A 1 455 ? 2.856 7.005 8.073 1.00 85.62 455 VAL A N 1
ATOM 3588 C CA . VAL A 1 455 ? 3.765 8.137 7.820 1.00 85.62 455 VAL A CA 1
ATOM 3589 C C . VAL A 1 455 ? 4.982 7.681 7.002 1.00 85.62 455 VAL A C 1
ATOM 3591 O O . VAL A 1 455 ? 5.243 8.195 5.911 1.00 85.62 455 VAL A O 1
ATOM 3594 N N . LYS A 1 456 ? 5.658 6.599 7.424 1.00 87.62 456 LYS A N 1
ATOM 3595 C CA . LYS A 1 456 ? 6.765 5.993 6.651 1.00 87.62 456 LYS A CA 1
ATOM 3596 C C . LYS A 1 456 ? 6.323 5.455 5.280 1.00 87.62 456 LYS A C 1
ATOM 3598 O O . LYS A 1 456 ? 7.129 5.342 4.356 1.00 87.62 456 LYS A O 1
ATOM 3603 N N . SER A 1 457 ? 5.070 5.034 5.114 1.00 90.19 457 SER A N 1
ATOM 3604 C CA . SER A 1 457 ? 4.518 4.570 3.829 1.00 90.19 457 SER A CA 1
ATOM 3605 C C . SER A 1 457 ? 4.223 5.725 2.865 1.00 90.19 457 SER A C 1
ATOM 3607 O O . SER A 1 457 ? 4.543 5.604 1.677 1.00 90.19 457 SER A O 1
ATOM 3609 N N . ARG A 1 458 ? 3.675 6.844 3.362 1.00 87.88 458 ARG A N 1
ATOM 3610 C CA . ARG A 1 458 ? 3.461 8.089 2.606 1.00 87.88 458 ARG A CA 1
ATOM 3611 C C . ARG A 1 458 ? 4.797 8.617 2.094 1.00 87.88 458 ARG A C 1
ATOM 3613 O O . ARG A 1 458 ? 4.969 8.728 0.881 1.00 87.88 458 ARG A O 1
ATOM 3620 N N . LEU A 1 459 ? 5.797 8.737 2.975 1.00 88.12 459 LEU A N 1
ATOM 3621 C CA . LEU A 1 459 ? 7.164 9.125 2.602 1.00 88.12 459 LEU A CA 1
ATOM 3622 C C . LEU A 1 459 ? 7.787 8.185 1.554 1.00 88.12 459 LEU A C 1
ATOM 3624 O O . LEU A 1 459 ? 8.360 8.620 0.560 1.00 88.12 459 LEU A O 1
ATOM 3628 N N . ARG A 1 460 ? 7.643 6.861 1.693 1.00 91.31 460 ARG A N 1
ATOM 3629 C CA . ARG A 1 460 ? 8.131 5.922 0.659 1.00 91.31 460 ARG A CA 1
ATOM 3630 C C . ARG A 1 460 ? 7.448 6.114 -0.697 1.00 91.31 460 ARG A C 1
ATOM 3632 O O . ARG A 1 460 ? 8.033 5.757 -1.724 1.00 91.31 460 ARG A O 1
ATOM 3639 N N . THR A 1 461 ? 6.220 6.623 -0.708 1.00 91.19 461 THR A N 1
ATOM 3640 C CA . THR A 1 461 ? 5.446 6.893 -1.925 1.00 91.19 461 THR A CA 1
ATOM 3641 C C . THR A 1 461 ? 5.868 8.216 -2.558 1.00 91.19 461 THR A C 1
ATOM 3643 O O . THR A 1 461 ? 6.131 8.233 -3.760 1.00 91.19 461 THR A O 1
ATOM 3646 N N . THR A 1 462 ? 6.094 9.271 -1.769 1.00 89.25 462 THR A N 1
ATOM 3647 C CA . THR A 1 462 ? 6.704 10.522 -2.262 1.00 89.25 462 THR A CA 1
ATOM 3648 C C . THR A 1 462 ? 8.118 10.274 -2.807 1.00 89.25 462 THR A C 1
ATOM 3650 O O . THR A 1 462 ? 8.452 10.711 -3.908 1.00 89.25 462 THR A O 1
ATOM 3653 N N . MET A 1 463 ? 8.912 9.424 -2.149 1.00 91.38 463 MET A N 1
ATOM 3654 C CA . MET A 1 463 ? 10.216 8.964 -2.656 1.00 91.38 463 MET A CA 1
ATOM 3655 C C . MET A 1 463 ? 10.119 8.094 -3.911 1.00 91.38 463 MET A C 1
ATOM 3657 O O . MET A 1 463 ? 11.029 8.061 -4.743 1.00 91.38 463 MET A O 1
ATOM 3661 N N . ALA A 1 464 ? 9.039 7.327 -4.074 1.00 91.19 464 ALA A N 1
ATOM 3662 C CA . ALA A 1 464 ? 8.800 6.609 -5.321 1.00 91.19 464 ALA A CA 1
ATOM 3663 C C . ALA A 1 464 ? 8.531 7.588 -6.471 1.00 91.19 464 ALA A C 1
ATOM 3665 O O . ALA A 1 464 ? 9.118 7.397 -7.535 1.00 91.19 464 ALA A O 1
ATOM 3666 N N . ARG A 1 465 ? 7.757 8.653 -6.223 1.00 90.62 465 ARG A N 1
ATOM 3667 C CA . ARG A 1 465 ? 7.500 9.746 -7.172 1.00 90.62 465 ARG A CA 1
ATOM 3668 C C . ARG A 1 465 ? 8.783 10.491 -7.567 1.00 90.62 465 ARG A C 1
ATOM 3670 O O . ARG A 1 465 ? 9.018 10.737 -8.746 1.00 90.62 465 ARG A O 1
ATOM 3677 N N . SER A 1 466 ? 9.665 10.766 -6.607 1.00 92.00 466 SER A N 1
ATOM 3678 C CA . SER A 1 466 ? 11.000 11.324 -6.881 1.00 92.00 466 SER A CA 1
ATOM 3679 C C . SER A 1 466 ? 11.804 10.424 -7.836 1.00 92.00 466 SER A C 1
ATOM 3681 O O . SER A 1 466 ? 12.275 10.854 -8.889 1.00 92.00 466 SER A O 1
ATOM 3683 N N . ARG A 1 467 ? 11.864 9.114 -7.546 1.00 92.94 467 ARG A N 1
ATOM 3684 C CA . ARG A 1 467 ? 12.567 8.128 -8.390 1.00 92.94 467 ARG A CA 1
ATOM 3685 C C . ARG A 1 467 ? 11.949 7.950 -9.778 1.00 92.94 467 ARG A C 1
ATOM 3687 O O . ARG A 1 467 ? 12.671 7.583 -10.704 1.00 92.94 467 ARG A O 1
ATOM 3694 N N . THR A 1 468 ? 10.637 8.134 -9.939 1.00 91.31 468 THR A N 1
ATOM 3695 C CA . THR A 1 468 ? 10.024 8.174 -11.276 1.00 91.31 468 THR A CA 1
ATOM 3696 C C . THR A 1 468 ? 10.414 9.443 -12.020 1.00 91.31 468 THR A C 1
ATOM 3698 O O . THR A 1 468 ? 10.784 9.331 -13.183 1.00 91.31 468 THR A O 1
ATOM 3701 N N . GLY A 1 469 ? 10.452 10.600 -11.346 1.00 91.31 469 GLY A N 1
ATOM 3702 C CA . GLY A 1 469 ? 10.932 11.862 -11.924 1.00 91.31 469 GLY A CA 1
ATOM 3703 C C . GLY A 1 469 ? 12.370 11.763 -12.447 1.00 91.31 469 GLY A C 1
ATOM 3704 O O . GLY A 1 469 ? 12.634 12.106 -13.594 1.00 91.31 469 GLY A O 1
ATOM 3705 N N . LEU A 1 470 ? 13.282 11.147 -11.686 1.00 93.12 470 LEU A N 1
ATOM 3706 C CA . LEU A 1 470 ? 14.650 10.863 -12.155 1.00 93.12 470 LEU A CA 1
ATOM 3707 C C . LEU A 1 470 ? 14.688 9.942 -13.388 1.00 93.12 470 LEU A C 1
ATOM 3709 O O . LEU A 1 470 ? 15.569 10.061 -14.240 1.00 93.12 470 LEU A O 1
ATOM 3713 N N . SER A 1 471 ? 13.734 9.014 -13.509 1.00 91.06 471 SER A N 1
ATOM 3714 C CA . SER A 1 471 ? 13.602 8.183 -14.710 1.00 91.06 471 SER A CA 1
ATOM 3715 C C . SER A 1 471 ? 13.090 8.979 -15.912 1.00 91.06 471 SER A C 1
ATOM 3717 O O . SER A 1 471 ? 13.439 8.621 -17.038 1.00 91.06 471 SER A O 1
ATOM 3719 N N . PHE A 1 472 ? 12.281 10.023 -15.694 1.00 91.88 472 PHE A N 1
ATOM 3720 C CA . PHE A 1 472 ? 11.834 10.939 -16.751 1.00 91.88 472 PHE A CA 1
ATOM 3721 C C . PHE A 1 472 ? 13.021 11.746 -17.255 1.00 91.88 472 PHE A C 1
ATOM 3723 O O . PHE A 1 472 ? 13.294 11.700 -18.447 1.00 91.88 472 PHE A O 1
ATOM 3730 N N . ILE A 1 473 ? 13.803 12.333 -16.340 1.00 94.19 473 ILE A N 1
ATOM 3731 C CA . ILE A 1 473 ? 15.041 13.054 -16.668 1.00 94.19 473 ILE A CA 1
ATOM 3732 C C . ILE A 1 473 ? 15.965 12.161 -17.493 1.00 94.19 473 ILE A C 1
ATOM 3734 O O . ILE A 1 473 ? 16.353 12.536 -18.588 1.00 94.19 473 ILE A O 1
ATOM 3738 N N . ARG A 1 474 ? 16.245 10.935 -17.038 1.00 93.38 474 ARG A N 1
ATOM 3739 C CA . ARG A 1 474 ? 17.140 10.011 -17.757 1.00 93.38 474 ARG A CA 1
ATOM 3740 C C . ARG A 1 474 ? 16.623 9.587 -19.138 1.00 93.38 474 ARG A C 1
ATOM 3742 O O . ARG A 1 474 ? 17.405 9.210 -20.004 1.00 93.38 474 ARG A O 1
ATOM 3749 N N . THR A 1 475 ? 15.307 9.554 -19.326 1.00 92.44 475 THR A N 1
ATOM 3750 C CA . THR A 1 475 ? 14.704 9.248 -20.633 1.00 92.44 475 THR A CA 1
ATOM 3751 C C . THR A 1 475 ? 14.759 10.471 -21.534 1.00 92.44 475 THR A C 1
ATOM 3753 O O . THR A 1 475 ? 15.181 10.349 -22.677 1.00 92.44 475 THR A O 1
ATOM 3756 N N . GLY A 1 476 ? 14.434 11.645 -20.995 1.00 93.19 476 GLY A N 1
ATOM 3757 C CA . GLY A 1 476 ? 14.542 12.916 -21.694 1.00 93.19 476 GLY A CA 1
ATOM 3758 C C . GLY A 1 476 ? 15.971 13.220 -22.136 1.00 93.19 476 GLY A C 1
ATOM 3759 O O . GLY A 1 476 ? 16.166 13.570 -23.292 1.00 93.19 476 GLY A O 1
ATOM 3760 N N . THR A 1 477 ? 16.980 12.974 -21.290 1.00 94.00 477 THR A N 1
ATOM 3761 C CA . THR A 1 477 ? 18.394 13.138 -21.668 1.00 94.00 477 THR A CA 1
ATOM 3762 C C . THR A 1 477 ? 18.814 12.173 -22.769 1.00 94.00 477 THR A C 1
ATOM 3764 O O . THR A 1 477 ? 19.552 12.574 -23.657 1.00 94.00 477 THR A O 1
ATOM 3767 N N . SER A 1 478 ? 18.329 10.926 -22.751 1.00 91.00 478 SER A N 1
ATOM 3768 C CA . SER A 1 478 ? 18.625 9.945 -23.804 1.00 91.00 478 SER A CA 1
ATOM 3769 C C . SER A 1 478 ? 17.996 10.314 -25.146 1.00 91.00 478 SER A C 1
ATOM 3771 O O . SER A 1 478 ? 18.620 10.104 -26.182 1.00 91.00 478 SER A O 1
ATOM 3773 N N . ILE A 1 479 ? 16.767 10.830 -25.140 1.00 91.38 479 ILE A N 1
ATOM 3774 C CA . ILE A 1 479 ? 16.104 11.303 -26.357 1.00 91.38 479 ILE A CA 1
ATOM 3775 C C . ILE A 1 479 ? 16.855 12.542 -26.856 1.00 91.38 479 ILE A C 1
ATOM 3777 O O . ILE A 1 479 ? 17.381 12.530 -27.960 1.00 91.38 479 ILE A O 1
ATOM 3781 N N . PHE A 1 480 ? 17.046 13.545 -25.999 1.00 94.06 480 PHE A N 1
ATOM 3782 C CA . PHE A 1 480 ? 17.786 14.761 -26.333 1.00 94.06 480 PHE A CA 1
ATOM 3783 C C . PHE A 1 480 ? 19.181 14.474 -26.912 1.00 94.06 480 PHE A C 1
ATOM 3785 O O . PHE A 1 480 ? 19.540 15.049 -27.934 1.00 94.06 480 PHE A O 1
ATOM 3792 N N . SER A 1 481 ? 19.947 13.548 -26.317 1.00 91.50 481 SER A N 1
ATOM 3793 C CA . SER A 1 481 ? 21.286 13.192 -26.804 1.00 91.50 481 SER A CA 1
ATOM 3794 C C . SER A 1 481 ? 21.270 12.537 -28.185 1.00 91.50 481 SER A C 1
ATOM 3796 O O . SER A 1 481 ? 22.195 12.755 -28.958 1.00 91.50 481 SER A O 1
ATOM 3798 N N . VAL A 1 482 ? 20.244 11.735 -28.501 1.00 88.62 482 VAL A N 1
ATOM 3799 C CA . VAL A 1 482 ? 20.110 11.131 -29.837 1.00 88.62 482 VAL A CA 1
ATOM 3800 C C . VAL A 1 482 ? 19.806 12.210 -30.874 1.00 88.62 482 VAL A C 1
ATOM 3802 O O . VAL A 1 482 ? 20.465 12.235 -31.907 1.00 88.62 482 VAL A O 1
ATOM 3805 N N . GLY A 1 483 ? 18.889 13.135 -30.577 1.00 88.25 483 GLY A N 1
ATOM 3806 C CA . GLY A 1 483 ? 18.560 14.244 -31.483 1.00 88.25 483 GLY A CA 1
ATOM 3807 C C . GLY A 1 483 ? 19.755 15.164 -31.719 1.00 88.25 483 GLY A C 1
ATOM 3808 O O . GLY A 1 483 ? 20.091 15.461 -32.859 1.00 88.25 483 GLY A O 1
ATOM 3809 N N . LEU A 1 484 ? 20.471 15.523 -30.648 1.00 91.50 484 LEU A N 1
ATOM 3810 C CA . LEU A 1 484 ? 21.690 16.324 -30.746 1.00 91.50 484 LEU A CA 1
ATOM 3811 C C . LEU A 1 484 ? 22.790 15.607 -31.547 1.00 91.50 484 LEU A C 1
ATOM 3813 O O . LEU A 1 484 ? 23.465 16.236 -32.355 1.00 91.50 484 LEU A O 1
ATOM 3817 N N . GLY A 1 485 ? 22.969 14.300 -31.333 1.00 87.19 485 GLY A N 1
ATOM 3818 C CA . GLY A 1 485 ? 23.967 13.503 -32.046 1.00 87.19 485 GLY A CA 1
ATOM 3819 C C . GLY A 1 485 ? 23.681 13.392 -33.544 1.00 87.19 485 GLY A C 1
ATOM 3820 O O . GLY A 1 485 ? 24.599 13.535 -34.348 1.00 87.19 485 GLY A O 1
ATOM 3821 N N . LEU A 1 486 ? 22.415 13.188 -33.925 1.00 85.38 486 LEU A N 1
ATOM 3822 C CA . LEU A 1 486 ? 21.995 13.167 -35.330 1.00 85.38 486 LEU A CA 1
ATOM 3823 C C . LEU A 1 486 ? 22.181 14.538 -35.992 1.00 85.38 486 LEU A C 1
ATOM 3825 O O . LEU A 1 486 ? 22.752 14.607 -37.081 1.00 85.38 486 LEU A O 1
ATOM 3829 N N . LEU A 1 487 ? 21.797 15.616 -35.303 1.00 88.56 487 LEU A N 1
ATOM 3830 C CA . LEU A 1 487 ? 21.962 16.983 -35.796 1.00 88.56 487 LEU A CA 1
ATOM 3831 C C . LEU A 1 487 ? 23.444 17.344 -35.995 1.00 88.56 487 LEU A C 1
ATOM 3833 O O . LEU A 1 487 ? 23.817 17.888 -37.031 1.00 88.56 487 LEU A O 1
ATOM 3837 N N . PHE A 1 488 ? 24.300 17.028 -35.016 1.00 88.38 488 PHE A N 1
ATOM 3838 C CA . PHE A 1 488 ? 25.730 17.344 -35.076 1.00 88.38 488 PHE A CA 1
ATOM 3839 C C . PHE A 1 488 ? 26.445 16.570 -36.187 1.00 88.38 488 PHE A C 1
ATOM 3841 O O . PHE A 1 488 ? 27.285 17.130 -36.883 1.00 88.38 488 PHE A O 1
ATOM 3848 N N . TYR A 1 489 ? 26.107 15.291 -36.364 1.00 83.38 489 TYR A N 1
ATOM 3849 C CA . TYR A 1 489 ? 26.795 14.428 -37.320 1.00 83.38 489 TYR A CA 1
ATOM 3850 C C . TYR A 1 489 ? 26.369 14.671 -38.776 1.00 83.38 489 TYR A C 1
ATOM 3852 O O . TYR A 1 489 ? 27.209 14.640 -39.671 1.00 83.38 489 TYR A O 1
ATOM 3860 N N . PHE A 1 490 ? 25.078 14.917 -39.032 1.00 82.56 490 PHE A N 1
ATOM 3861 C CA . PHE A 1 490 ? 24.548 15.078 -40.395 1.00 82.56 490 PHE A CA 1
ATOM 3862 C C . PHE A 1 490 ? 24.351 16.540 -40.822 1.00 82.56 490 PHE A C 1
ATOM 3864 O O . PHE A 1 490 ? 24.138 16.811 -42.006 1.00 82.56 490 PHE A O 1
ATOM 3871 N N . GLY A 1 491 ? 24.447 17.488 -39.888 1.00 80.88 491 GLY A N 1
ATOM 3872 C CA . GLY A 1 491 ? 24.329 18.915 -40.163 1.00 80.88 491 GLY A CA 1
ATOM 3873 C C . GLY A 1 491 ? 22.932 19.345 -40.621 1.00 80.88 491 GLY A C 1
ATOM 3874 O O . GLY A 1 491 ? 21.930 18.659 -40.428 1.00 80.88 491 GLY A O 1
ATOM 3875 N N . TRP A 1 492 ? 22.866 20.524 -41.244 1.00 84.25 492 TRP A N 1
ATOM 3876 C CA . TRP A 1 492 ? 21.612 21.242 -41.513 1.00 84.25 492 TRP A CA 1
ATOM 3877 C C . TRP A 1 492 ? 21.072 21.055 -42.937 1.00 84.25 492 TRP A C 1
ATOM 3879 O O . TRP A 1 492 ? 20.146 21.748 -43.349 1.00 84.25 492 TRP A O 1
ATOM 3889 N N . GLY A 1 493 ? 21.654 20.134 -43.709 1.00 75.19 493 GLY A N 1
ATOM 3890 C CA . GLY A 1 493 ? 21.437 20.054 -45.157 1.00 75.19 493 GLY A CA 1
ATOM 3891 C C . GLY A 1 493 ? 20.023 19.647 -45.590 1.00 75.19 493 GLY A C 1
ATOM 3892 O O . GLY A 1 493 ? 19.638 19.928 -46.720 1.00 75.19 493 GLY A O 1
ATOM 3893 N N . ASN A 1 494 ? 19.233 19.002 -44.723 1.00 85.69 494 ASN A N 1
ATOM 3894 C CA . ASN A 1 494 ? 17.867 18.581 -45.046 1.00 85.69 494 ASN A CA 1
ATOM 3895 C C . ASN A 1 494 ? 16.868 19.049 -43.981 1.00 85.69 494 ASN A C 1
ATOM 3897 O O . ASN A 1 494 ? 16.898 18.581 -42.843 1.00 85.69 494 ASN A O 1
ATOM 3901 N N . ILE A 1 495 ? 15.947 19.918 -44.402 1.00 87.75 495 ILE A N 1
ATOM 3902 C CA . ILE A 1 495 ? 14.940 20.578 -43.558 1.00 87.75 495 ILE A CA 1
ATOM 3903 C C . ILE A 1 495 ? 14.046 19.572 -42.814 1.00 87.75 495 ILE A C 1
ATOM 3905 O O . ILE A 1 495 ? 13.681 19.801 -41.664 1.00 87.75 495 ILE A O 1
ATOM 3909 N N . LEU A 1 496 ? 13.696 18.442 -43.438 1.00 86.50 496 LEU A N 1
ATOM 3910 C CA . LEU A 1 496 ? 12.835 17.440 -42.797 1.00 86.50 496 LEU A CA 1
ATOM 3911 C C . LEU A 1 496 ? 13.560 16.720 -41.655 1.00 86.50 496 LEU A C 1
ATOM 3913 O O . LEU A 1 496 ? 12.966 16.458 -40.609 1.00 86.50 496 LEU A O 1
ATOM 3917 N N . TRP A 1 497 ? 14.848 16.427 -41.839 1.00 83.69 497 TRP A N 1
ATOM 3918 C CA . TRP A 1 497 ? 15.658 15.770 -40.815 1.00 83.69 497 TRP A CA 1
ATOM 3919 C C . TRP A 1 497 ? 16.010 16.713 -39.671 1.00 83.69 497 TRP A C 1
ATOM 3921 O O . TRP A 1 497 ? 15.906 16.313 -38.517 1.00 83.69 497 TRP A O 1
ATOM 3931 N N . THR A 1 498 ? 16.331 17.974 -39.967 1.00 87.81 498 THR A N 1
ATOM 3932 C CA . THR A 1 498 ? 16.576 18.967 -38.916 1.00 87.81 498 THR A CA 1
ATOM 3933 C C . THR A 1 498 ? 15.322 19.208 -38.084 1.00 87.81 498 THR A C 1
ATOM 3935 O O . THR A 1 498 ? 15.402 19.202 -36.859 1.00 87.81 498 THR A O 1
ATOM 3938 N N . LEU A 1 499 ? 14.148 19.343 -38.714 1.00 90.56 499 LEU A N 1
ATOM 3939 C CA . LEU A 1 499 ? 12.880 19.486 -37.996 1.00 90.56 499 LEU A CA 1
ATOM 3940 C C . LEU A 1 499 ? 12.602 18.282 -37.082 1.00 90.56 499 LEU A C 1
ATOM 3942 O O . LEU A 1 499 ? 12.185 18.463 -35.937 1.00 90.56 499 LEU A O 1
ATOM 3946 N N . PHE A 1 500 ? 12.855 17.064 -37.568 1.00 87.75 500 PHE A N 1
ATOM 3947 C CA . PHE A 1 500 ? 12.728 15.844 -36.772 1.00 87.75 500 PHE A CA 1
ATOM 3948 C C . PHE A 1 500 ? 13.669 15.848 -35.556 1.00 87.75 500 PHE A C 1
ATOM 3950 O O . PHE A 1 500 ? 13.216 15.601 -34.435 1.00 87.75 500 PHE A O 1
ATOM 3957 N N . ASP A 1 501 ? 14.943 16.190 -35.753 1.00 87.88 501 ASP A N 1
ATOM 3958 C CA . ASP A 1 501 ? 15.942 16.244 -34.682 1.00 87.88 501 ASP A CA 1
ATOM 3959 C C . ASP A 1 501 ? 15.586 17.314 -33.631 1.00 87.88 501 ASP A C 1
ATOM 3961 O O . ASP A 1 501 ? 15.649 17.050 -32.426 1.00 87.88 501 ASP A O 1
ATOM 3965 N N . PHE A 1 502 ? 15.097 18.485 -34.063 1.00 91.50 502 PHE A N 1
ATOM 3966 C CA . PHE A 1 502 ? 14.587 19.532 -33.171 1.00 91.50 502 PHE A CA 1
ATOM 3967 C C . PHE A 1 502 ? 13.374 19.079 -32.356 1.00 91.50 502 PHE A C 1
ATOM 3969 O O . PHE A 1 502 ? 13.308 19.341 -31.152 1.00 91.50 502 PHE A O 1
ATOM 3976 N N . LEU A 1 503 ? 12.419 18.384 -32.979 1.00 92.12 503 LEU A N 1
ATOM 3977 C CA . LEU A 1 503 ? 11.236 17.859 -32.291 1.00 92.12 503 LEU A CA 1
ATOM 3978 C C . LEU A 1 503 ? 11.649 16.832 -31.229 1.00 92.12 503 LEU A C 1
ATOM 3980 O O . LEU A 1 503 ? 11.149 16.850 -30.101 1.00 92.12 503 LEU A O 1
ATOM 3984 N N . LEU A 1 504 ? 12.622 15.987 -31.559 1.00 89.44 504 LEU A N 1
ATOM 3985 C CA . LEU A 1 504 ? 13.176 14.991 -30.654 1.00 89.44 504 LEU A CA 1
ATOM 3986 C C . LEU A 1 504 ? 13.905 15.652 -29.465 1.00 89.44 504 LEU A C 1
ATOM 3988 O O . LEU A 1 504 ? 13.676 15.276 -28.311 1.00 89.44 504 LEU A O 1
ATOM 3992 N N . MET A 1 505 ? 14.690 16.706 -29.709 1.00 93.88 505 MET A N 1
ATOM 3993 C CA . MET A 1 505 ? 15.300 17.526 -28.653 1.00 93.88 505 MET A CA 1
ATOM 3994 C C . MET A 1 505 ? 14.249 18.201 -27.757 1.00 93.88 505 MET A C 1
ATOM 3996 O O . MET A 1 505 ? 14.347 18.120 -26.529 1.00 93.88 505 MET A O 1
ATOM 4000 N N . LEU A 1 506 ? 13.212 18.812 -28.339 1.00 95.19 506 LEU A N 1
ATOM 4001 C CA . LEU A 1 506 ? 12.132 19.463 -27.592 1.00 95.19 506 LEU A CA 1
ATOM 4002 C C . LEU A 1 506 ? 11.387 18.464 -26.694 1.00 95.19 506 LEU A C 1
ATOM 4004 O O . LEU A 1 506 ? 11.165 18.733 -25.511 1.00 95.19 506 LEU A O 1
ATOM 4008 N N . ALA A 1 507 ? 11.056 17.282 -27.220 1.00 92.12 507 ALA A N 1
ATOM 4009 C CA . ALA A 1 507 ? 10.429 16.209 -26.452 1.00 92.12 507 ALA A CA 1
ATOM 4010 C C . ALA A 1 507 ? 11.313 15.750 -25.276 1.00 92.12 507 ALA A C 1
ATOM 4012 O O . ALA A 1 507 ? 10.816 15.528 -24.166 1.00 92.12 507 ALA A O 1
ATOM 4013 N N . GLY A 1 508 ? 12.629 15.656 -25.494 1.00 92.94 508 GLY A N 1
ATOM 4014 C CA . GLY A 1 508 ? 13.601 15.361 -24.443 1.00 92.94 508 GLY A CA 1
ATOM 4015 C C . GLY A 1 508 ? 13.611 16.416 -23.332 1.00 92.94 508 GLY A C 1
ATOM 4016 O O . GLY A 1 508 ? 13.560 16.068 -22.149 1.00 92.94 508 GLY A O 1
ATOM 4017 N N . LEU A 1 509 ? 13.598 17.698 -23.700 1.00 96.00 509 LEU A N 1
ATOM 4018 C CA . LEU A 1 509 ? 13.605 18.822 -22.762 1.00 96.00 509 LEU A CA 1
ATOM 4019 C C . LEU A 1 509 ? 12.319 18.892 -21.921 1.00 96.00 509 LEU A C 1
ATOM 4021 O O . LEU A 1 509 ? 12.388 19.073 -20.703 1.00 96.00 509 LEU A O 1
ATOM 4025 N N . LEU A 1 510 ? 11.155 18.656 -22.534 1.00 94.56 510 LEU A N 1
ATOM 4026 C CA . LEU A 1 510 ? 9.870 18.589 -21.826 1.00 94.56 510 LEU A CA 1
ATOM 4027 C C . LEU A 1 510 ? 9.851 17.481 -20.761 1.00 94.56 510 LEU A C 1
ATOM 4029 O O . LEU A 1 510 ? 9.377 17.697 -19.643 1.00 94.56 510 LEU A O 1
ATOM 4033 N N . LEU A 1 511 ? 10.410 16.305 -21.069 1.00 92.50 511 LEU A N 1
ATOM 4034 C CA . LEU A 1 511 ? 10.523 15.204 -20.104 1.00 92.50 511 LEU A CA 1
ATOM 4035 C C . LEU A 1 511 ? 11.487 15.518 -18.954 1.00 92.50 511 LEU A C 1
ATOM 4037 O O . LEU A 1 511 ? 11.242 15.101 -17.818 1.00 92.50 511 LEU A O 1
ATOM 4041 N N . ILE A 1 512 ? 12.571 16.249 -19.226 1.00 95.31 512 ILE A N 1
ATOM 4042 C CA . ILE A 1 512 ? 13.506 16.709 -18.192 1.00 95.31 512 ILE A CA 1
ATOM 4043 C C . ILE A 1 512 ? 12.804 17.693 -17.250 1.00 95.31 512 ILE A C 1
ATOM 4045 O O . ILE A 1 512 ? 12.881 17.517 -16.032 1.00 95.31 512 ILE A O 1
ATOM 4049 N N . ALA A 1 513 ? 12.066 18.667 -17.789 1.00 94.88 513 ALA A N 1
ATOM 4050 C CA . ALA A 1 513 ? 11.319 19.641 -16.996 1.00 94.88 513 ALA A CA 1
ATOM 4051 C C . ALA A 1 513 ? 10.245 18.978 -16.107 1.00 94.88 513 ALA A C 1
ATOM 4053 O O . ALA A 1 513 ? 10.197 19.238 -14.902 1.00 94.88 513 ALA A O 1
ATOM 4054 N N . ASP A 1 514 ? 9.437 18.058 -16.659 1.00 91.75 514 ASP A N 1
ATOM 4055 C CA . ASP A 1 514 ? 8.432 17.297 -15.888 1.00 91.75 514 ASP A CA 1
ATOM 4056 C C . ASP A 1 514 ? 9.101 16.453 -14.787 1.00 91.75 514 ASP A C 1
ATOM 4058 O O . ASP A 1 514 ? 8.641 16.407 -13.643 1.00 91.75 514 ASP A O 1
ATOM 4062 N N . GLY A 1 515 ? 10.239 15.824 -15.097 1.00 92.12 515 GLY A N 1
ATOM 4063 C CA . GLY A 1 515 ? 11.007 15.042 -14.133 1.00 92.12 515 GLY A CA 1
ATOM 4064 C C . GLY A 1 515 ? 11.600 15.873 -12.989 1.00 92.12 515 GLY A C 1
ATOM 4065 O O . GLY A 1 515 ? 11.532 15.447 -11.831 1.00 92.12 515 GLY A O 1
ATOM 4066 N N . LEU A 1 516 ? 12.125 17.067 -13.287 1.00 93.88 516 LEU A N 1
ATOM 4067 C CA . LEU A 1 516 ? 12.641 18.013 -12.290 1.00 93.88 516 LEU A CA 1
ATOM 4068 C C . LEU A 1 516 ? 11.534 18.512 -11.362 1.00 93.88 516 LEU A C 1
ATOM 4070 O O . LEU A 1 516 ? 11.718 18.509 -10.144 1.00 93.88 516 LEU A O 1
ATOM 4074 N N . TYR A 1 517 ? 10.363 18.853 -11.909 1.00 92.44 517 TYR A N 1
ATOM 4075 C CA . TYR A 1 517 ? 9.202 19.260 -11.114 1.00 92.44 517 TYR A CA 1
ATOM 4076 C C . TYR A 1 517 ? 8.829 18.197 -10.066 1.00 92.44 517 TYR A C 1
ATOM 4078 O O . TYR A 1 517 ? 8.615 18.507 -8.889 1.00 92.44 517 TYR A O 1
ATOM 4086 N N . TRP A 1 518 ? 8.818 16.920 -10.461 1.00 89.75 518 TRP A N 1
ATOM 4087 C CA . TRP A 1 518 ? 8.517 15.806 -9.556 1.00 89.75 518 TRP A CA 1
ATOM 4088 C C . TRP A 1 518 ? 9.600 15.588 -8.502 1.00 89.75 518 TRP A C 1
ATOM 4090 O O . TRP A 1 518 ? 9.277 15.297 -7.348 1.00 89.75 518 TRP A O 1
ATOM 4100 N N . HIS A 1 519 ? 10.869 15.711 -8.888 1.00 90.88 519 HIS A N 1
ATOM 4101 C CA . HIS A 1 519 ? 11.993 15.505 -7.984 1.00 90.88 519 HIS A CA 1
ATOM 4102 C C . HIS A 1 519 ? 12.065 16.599 -6.910 1.00 90.88 519 HIS A C 1
ATOM 4104 O O . HIS A 1 519 ? 12.106 16.285 -5.721 1.00 90.88 519 HIS A O 1
ATOM 4110 N N . ILE A 1 520 ? 11.985 17.870 -7.316 1.00 89.94 520 ILE A N 1
ATOM 4111 C CA . ILE A 1 520 ? 12.062 19.025 -6.411 1.00 89.94 520 ILE A CA 1
ATOM 4112 C C . ILE A 1 520 ? 10.892 19.019 -5.424 1.00 89.94 520 ILE A C 1
ATOM 4114 O O . ILE A 1 520 ? 11.095 19.211 -4.226 1.00 89.94 520 ILE A O 1
ATOM 4118 N N . SER A 1 521 ? 9.668 18.764 -5.903 1.00 85.62 521 SER A N 1
ATOM 4119 C CA . SER A 1 521 ? 8.488 18.699 -5.033 1.00 85.62 521 SER A CA 1
ATOM 4120 C C . SER A 1 521 ? 8.632 17.619 -3.958 1.00 85.62 521 SER A C 1
ATOM 4122 O O . SER A 1 521 ? 8.326 17.879 -2.798 1.00 85.62 521 SER A O 1
ATOM 4124 N N . ALA A 1 522 ? 9.138 16.437 -4.316 1.00 84.81 522 ALA A N 1
ATOM 4125 C CA . ALA A 1 522 ? 9.324 15.349 -3.362 1.00 84.81 522 ALA A CA 1
ATOM 4126 C C . ALA A 1 522 ? 10.459 15.618 -2.356 1.00 84.81 522 ALA A C 1
ATOM 4128 O O . ALA A 1 522 ? 10.327 15.264 -1.184 1.00 84.81 522 ALA A O 1
ATOM 4129 N N . GLU A 1 523 ? 11.551 16.258 -2.784 1.00 84.94 523 GLU A N 1
ATOM 4130 C CA . GLU A 1 523 ? 12.668 16.591 -1.891 1.00 84.94 523 GLU A CA 1
ATOM 4131 C C . GLU A 1 523 ? 12.284 17.682 -0.880 1.00 84.94 523 GLU A C 1
ATOM 4133 O O . GLU A 1 523 ? 12.704 17.624 0.275 1.00 84.94 523 GLU A O 1
ATOM 4138 N N . ARG A 1 524 ? 11.412 18.630 -1.259 1.00 84.81 524 ARG A N 1
ATOM 4139 C CA . ARG A 1 524 ? 10.824 19.593 -0.309 1.00 84.81 524 ARG A CA 1
ATOM 4140 C C . ARG A 1 524 ? 10.041 18.883 0.798 1.00 84.81 524 ARG A C 1
ATOM 4142 O O . ARG A 1 524 ? 10.280 19.160 1.967 1.00 84.81 524 ARG A O 1
ATOM 4149 N N . THR A 1 525 ? 9.179 17.925 0.448 1.00 79.62 525 THR A N 1
ATOM 4150 C CA . THR A 1 525 ? 8.418 17.137 1.436 1.00 79.62 525 THR A CA 1
ATOM 4151 C C . THR A 1 525 ? 9.329 16.309 2.345 1.00 79.62 525 THR A C 1
ATOM 4153 O O . THR A 1 525 ? 9.071 16.192 3.537 1.00 79.62 525 THR A O 1
ATOM 4156 N N . LYS A 1 526 ? 10.424 15.750 1.814 1.00 79.75 526 LYS A N 1
ATOM 4157 C CA . LYS A 1 526 ? 11.425 15.033 2.623 1.00 79.75 526 LYS A CA 1
ATOM 4158 C C . LYS A 1 526 ? 12.042 15.928 3.693 1.00 79.75 526 LYS A C 1
ATOM 4160 O O . LYS A 1 526 ? 12.159 15.502 4.834 1.00 79.75 526 LYS A O 1
ATOM 4165 N N . ARG A 1 527 ? 12.428 17.153 3.319 1.00 78.75 527 ARG A N 1
ATOM 4166 C CA . ARG A 1 527 ? 13.068 18.120 4.225 1.00 78.75 527 ARG A CA 1
ATOM 4167 C C . ARG A 1 527 ? 12.167 18.558 5.377 1.00 78.75 527 ARG A C 1
ATOM 4169 O O . ARG A 1 527 ? 12.675 18.920 6.424 1.00 78.75 527 ARG A O 1
ATOM 4176 N N . GLN A 1 528 ? 10.852 18.497 5.195 1.00 77.19 528 GLN A N 1
ATOM 4177 C CA . GLN A 1 528 ? 9.876 18.834 6.233 1.00 77.19 528 GLN A CA 1
ATOM 4178 C C . GLN A 1 528 ? 9.704 17.731 7.290 1.00 77.19 528 GLN A C 1
ATOM 4180 O O . GLN A 1 528 ? 9.098 17.982 8.327 1.00 77.19 528 GLN A O 1
ATOM 4185 N N . LEU A 1 529 ? 10.197 16.511 7.043 1.00 68.69 529 LEU A N 1
ATOM 4186 C CA . LEU A 1 529 ? 10.001 15.375 7.943 1.00 68.69 529 LEU A CA 1
ATOM 4187 C C . LEU A 1 529 ? 11.259 15.126 8.799 1.00 68.69 529 LEU A C 1
ATOM 4189 O O . LEU A 1 529 ? 12.289 14.737 8.241 1.00 68.69 529 LEU A O 1
ATOM 4193 N N . PRO A 1 530 ? 11.175 15.251 10.140 1.00 62.41 530 PRO A N 1
ATOM 4194 C CA . PRO A 1 530 ? 12.331 15.131 11.040 1.00 62.41 530 PRO A CA 1
ATOM 4195 C C . PRO A 1 530 ? 12.972 13.733 11.016 1.00 62.41 530 PRO A C 1
ATOM 4197 O O . PRO A 1 530 ? 14.186 13.600 11.112 1.00 62.41 530 PRO A O 1
ATOM 4200 N N . TYR A 1 531 ? 12.181 12.692 10.728 1.00 61.75 531 TYR A N 1
ATOM 4201 C CA . TYR A 1 531 ? 12.626 11.293 10.626 1.00 61.75 531 TYR A CA 1
ATOM 4202 C C . TYR A 1 531 ? 13.741 11.020 9.602 1.00 61.75 531 TYR A C 1
ATOM 4204 O O . TYR A 1 531 ? 14.257 9.908 9.559 1.00 61.75 531 TYR A O 1
ATOM 4212 N N . CYS A 1 532 ? 14.039 11.962 8.704 1.00 57.25 532 CYS A N 1
ATOM 4213 C CA . CYS A 1 532 ? 15.090 11.799 7.696 1.00 57.25 532 CYS A CA 1
ATOM 4214 C C . CYS A 1 532 ? 16.450 12.362 8.136 1.00 57.25 532 CYS A C 1
ATOM 4216 O O . CYS A 1 532 ? 17.404 12.214 7.376 1.00 57.25 532 CYS A O 1
ATOM 4218 N N . PHE A 1 533 ? 16.518 13.026 9.295 1.00 58.50 533 PHE A N 1
ATOM 4219 C CA . PHE A 1 533 ? 17.692 13.780 9.746 1.00 58.50 533 PHE A CA 1
ATOM 4220 C C . PHE A 1 533 ? 18.172 13.399 11.153 1.00 58.50 533 PHE A C 1
ATOM 4222 O O . PHE A 1 533 ? 19.270 13.790 11.511 1.00 58.50 533 PHE A O 1
ATOM 4229 N N . GLU A 1 534 ? 17.395 12.632 11.927 1.00 54.00 534 GLU A N 1
ATOM 4230 C CA . GLU A 1 534 ? 17.751 12.234 13.305 1.00 54.00 534 GLU A CA 1
ATOM 4231 C C . GLU A 1 534 ? 18.748 11.057 13.408 1.00 54.00 534 GLU A C 1
ATOM 4233 O O . GLU A 1 534 ? 19.165 10.730 14.511 1.00 54.00 534 GLU A O 1
ATOM 4238 N N . ASP A 1 535 ? 19.164 10.449 12.288 1.00 44.66 535 ASP A N 1
ATOM 4239 C CA . ASP A 1 535 ? 20.234 9.425 12.245 1.00 44.66 535 ASP A CA 1
ATOM 4240 C C . ASP A 1 535 ? 21.599 10.011 11.781 1.00 44.66 535 ASP A C 1
ATOM 4242 O O . ASP A 1 535 ? 22.434 9.274 11.252 1.00 44.66 535 ASP A O 1
ATOM 4246 N N . LEU A 1 536 ? 21.820 11.329 11.911 1.00 38.09 536 LEU A N 1
ATOM 4247 C CA . LEU A 1 536 ? 23.090 12.005 11.581 1.00 38.09 536 LEU A CA 1
ATOM 4248 C C . LEU A 1 536 ? 23.808 12.540 12.818 1.00 38.09 536 LEU A C 1
ATOM 4250 O O . LEU A 1 536 ? 23.153 13.265 13.601 1.00 38.09 536 LEU A O 1
#

Secondary structure (DSSP, 8-state):
--------------HHHHHHHHHHHHHTTSS-HHHHHHHHHHHHHSSS-HHHHHHHHT--HHHHHHHHHHHHT--B----TTSPP-TTGGGGS-HHHHHHHTEEEEEE-SSEEEEEES-TT-HHHHHHHHHHHT-SEEEEEE--HHHHHHHHHHH--S-TT--GGGSHHHHHHHHHHHHHHHHHHHHHHHHHHHHHHHHHHHHHHHHHHHHHHHHHHHH-SSTTHHHHHHHHHHHHHHHHHHHHHHHHHHH--------------TTSS-EEEEEETTEEEEEEPPPPTTHHHHHHTGGGS-HHHHHHHHHHHHHHHHHHHHHHHHHHHHHHHHHHHHHHHHHHHHHHHHHHHHHHHS-SSTHHHHHHHHHHHHHHHHHHHHHTHHHHHHHHHHHHHHHHHHHHSPPHHHHHHHHTS-GGGPPP-----TTS-S-SHHHHHHHHHHHHHHHHHHHHHHHHHHHHHHHHHHHHHHHHHHHHHHHHHHHHHHTTS-HHHHHHHHHHHHHHHHHHHHHHHHHHHHHHHHHT-GGGTTT-

Sequence (536 aa):
MLQKTLQVQHGLETVNDQFTAFNGLVDRGKINGPELEKIVRESEGALRRIEESILSLGIPKHEILLCLSEHYCLPFVEFNESLPAPGKILERLDLEELKRDLWFPLSAGMEEARIVASSPWDPELREKIKESLGALSISFVLALPSDLTRMIEHVQDVNPGFPSSAGRTPLAGLRTRLASDRTILAWYRTSIAKARTGLALMRTGISFIAISLTLLRIFGIGYLSIIQAPLLLVGIIMATDGLMWYLPTRKLEPGEIGSVPTRSTFGTTIAELKSTKEGHVLTRSEPIKGAEQLRTRWNRLSPVMKRRFFAIDRTDLAEERTFLAAYRTKMARARTGLAFTRTGNSFAGLGILLIRQFPPGLWTIFYAGMILTGLVMFLEGARWYFPGRRAGLESSKTIRQIEESTSIWDFMFRAFSRLDDMPPKLMVKGTHAPGIWGTTGLALERTLLAERRNVKSRLRTTMARSRTGLSFIRTGTSIFSVGLGLLFYFGWGNILWTLFDFLLMLAGLLLIADGLYWHISAERTKRQLPYCFEDL

Radius of gyration: 36.88 Å; chains: 1; bounding box: 94×50×110 Å

pLDDT: mean 79.49, std 14.07, range [24.39, 96.0]